Protein AF-A0AAN7U780-F1 (afdb_monomer)

Secondary structure (DSSP, 8-state):
--HHHHHHHHHHHHHHHHHHHH--EEEEE-TTS----SSS--SSTTSPPBSSHHHHHHHHHHHHHH-SSS-EEEEE-S-B-SSS----EE-TT--SEEEEEESSTTSPEEEE-TT--S-SEEEE--S-GGG----SS-EEEEEESEEEEEEEEEEEEEES-----SSS--GGG-EEEEEEEEEEEEEEEEEEE--SSTT----TTSEEEEEEEEEES-B--SSBPTT-SS-BPPSEEEES-EEEE--EEES-B--SS-SEEEESSEEEE-EEEES-EEETS-SEEEES-EEE---EEEES-EES-SEEEES--SPPPP--EEEES-B--S-----EETTEEPPSEEEEEESSEEEE-S--EEEE--S-BSSEEEEEESSEEEEE--TT-PPPTTBS-SEEEES-EEEEES----STTS-EEEESEEEEEEE--SSS---EEEEEEE-SS-EEE---TTTTS-----GGGHHHHS-----------------------PPPP----------PPP--------------------------------------------SSHHHHHTT--

Structure (mmCIF, N/CA/C/O backbone):
data_AF-A0AAN7U780-F1
#
_entry.id   AF-A0AAN7U780-F1
#
loop_
_atom_site.group_PDB
_atom_site.id
_atom_site.type_symbol
_atom_site.label_atom_id
_atom_site.label_alt_id
_atom_site.label_comp_id
_atom_site.label_asym_id
_atom_site.label_entity_id
_atom_site.label_seq_id
_atom_site.pdbx_PDB_ins_code
_atom_site.Cartn_x
_atom_site.Cartn_y
_atom_site.Cartn_z
_atom_site.occupancy
_atom_site.B_iso_or_equiv
_atom_site.auth_seq_id
_atom_site.auth_comp_id
_atom_site.auth_asym_id
_atom_site.auth_atom_id
_atom_site.pdbx_PDB_model_num
ATOM 1 N N . MET A 1 1 ? -26.260 47.505 17.438 1.00 53.34 1 MET A N 1
ATOM 2 C CA . MET A 1 1 ? -26.304 46.289 18.278 1.00 53.34 1 MET A CA 1
ATOM 3 C C . MET A 1 1 ? -25.356 46.508 19.447 1.00 53.34 1 MET A C 1
ATOM 5 O O . MET A 1 1 ? -24.214 46.877 19.203 1.00 53.34 1 MET A O 1
ATOM 9 N N . ASP A 1 2 ? -25.834 46.421 20.688 1.00 67.75 2 ASP A N 1
ATOM 10 C CA . ASP A 1 2 ? -25.047 46.800 21.872 1.00 67.75 2 ASP A CA 1
ATOM 11 C C . ASP A 1 2 ? -23.858 45.840 22.074 1.00 67.75 2 ASP A C 1
ATOM 13 O O . ASP A 1 2 ? -24.029 44.621 21.986 1.00 67.75 2 ASP A O 1
ATOM 17 N N . LYS A 1 3 ? -22.655 46.357 22.364 1.00 59.66 3 LYS A N 1
ATOM 18 C CA . LYS A 1 3 ? -21.414 45.549 22.455 1.00 59.66 3 LYS A CA 1
ATOM 19 C C . LYS A 1 3 ? -21.520 44.410 23.480 1.00 59.66 3 LYS A C 1
ATOM 21 O O . LYS A 1 3 ? -20.894 43.367 23.316 1.00 59.66 3 LYS A O 1
ATOM 26 N N . LYS A 1 4 ? -22.364 44.580 24.504 1.00 67.25 4 LYS A N 1
ATOM 27 C CA . LYS A 1 4 ? -22.663 43.559 25.519 1.00 67.25 4 LYS A CA 1
ATOM 28 C C . LYS A 1 4 ? -23.372 42.329 24.938 1.00 67.25 4 LYS A C 1
ATOM 30 O O . LYS A 1 4 ? -23.019 41.213 25.303 1.00 67.25 4 LYS A O 1
ATOM 35 N N . TYR A 1 5 ? -24.307 42.511 24.002 1.00 67.88 5 TYR A N 1
ATOM 36 C CA . TYR A 1 5 ? -25.010 41.392 23.361 1.00 67.88 5 TYR A CA 1
ATOM 37 C C . TYR A 1 5 ? -24.087 40.586 22.448 1.00 67.88 5 TYR A C 1
ATOM 39 O O . TYR A 1 5 ? -24.183 39.363 22.420 1.00 67.88 5 TYR A O 1
ATOM 47 N N . LEU A 1 6 ? -23.155 41.249 21.756 1.00 66.81 6 LEU A N 1
ATOM 48 C CA . LEU A 1 6 ? -22.164 40.574 20.917 1.00 66.81 6 LEU A CA 1
ATOM 49 C C . LEU A 1 6 ? -21.224 39.691 21.756 1.00 66.81 6 LEU A C 1
ATOM 51 O O . LEU A 1 6 ? -20.958 38.557 21.380 1.00 66.81 6 LEU A O 1
ATOM 55 N N . ILE A 1 7 ? -20.767 40.184 22.914 1.00 77.88 7 ILE A N 1
ATOM 56 C CA . ILE A 1 7 ? -19.893 39.428 23.828 1.00 77.88 7 ILE A CA 1
ATOM 57 C C . ILE A 1 7 ? -20.627 38.224 24.428 1.00 77.88 7 ILE A C 1
ATOM 59 O O . ILE A 1 7 ? -20.060 37.137 24.491 1.00 77.88 7 ILE A O 1
ATOM 63 N N . ILE A 1 8 ? -21.889 38.390 24.834 1.00 79.00 8 ILE A N 1
ATOM 64 C CA . ILE A 1 8 ? -22.704 37.284 25.356 1.00 79.00 8 ILE A CA 1
ATOM 65 C C . ILE A 1 8 ? -22.944 36.234 24.265 1.00 79.00 8 ILE A C 1
ATOM 67 O O . ILE A 1 8 ? -22.750 35.049 24.517 1.00 79.00 8 ILE A O 1
ATOM 71 N N . LEU A 1 9 ? -23.285 36.652 23.041 1.00 73.62 9 LEU A N 1
ATOM 72 C CA . LEU A 1 9 ? -23.455 35.746 21.902 1.00 73.62 9 LEU A CA 1
ATOM 73 C C . LEU A 1 9 ? -22.153 34.991 21.585 1.00 73.62 9 LEU A C 1
ATOM 75 O O . LEU A 1 9 ? -22.185 33.783 21.367 1.00 73.62 9 LEU A O 1
ATOM 79 N N . LEU A 1 10 ? -21.007 35.679 21.619 1.00 75.00 10 LEU A N 1
ATOM 80 C CA . LEU A 1 10 ? -19.690 35.082 21.396 1.00 75.00 10 LEU A CA 1
ATOM 81 C C . LEU A 1 10 ? -19.339 34.060 22.487 1.00 75.00 10 LEU A C 1
ATOM 83 O O . LEU A 1 10 ? -18.860 32.977 22.174 1.00 75.00 10 LEU A O 1
ATOM 87 N N . LEU A 1 11 ? -19.610 34.367 23.759 1.00 72.94 11 LEU A N 1
ATOM 88 C CA . LEU A 1 11 ? -19.387 33.447 24.878 1.00 72.94 11 LEU A CA 1
ATOM 89 C C . LEU A 1 11 ? -20.300 32.221 24.800 1.00 72.94 11 LEU A C 1
ATOM 91 O O . LEU A 1 11 ? -19.846 31.110 25.061 1.00 72.94 11 LEU A O 1
ATOM 95 N N . VAL A 1 12 ? -21.562 32.401 24.403 1.00 70.81 12 VAL A N 1
ATOM 96 C CA . VAL A 1 12 ? -22.506 31.299 24.178 1.00 70.81 12 VAL A CA 1
ATOM 97 C C . VAL A 1 12 ? -22.054 30.436 23.002 1.00 70.81 12 VAL A C 1
ATOM 99 O O . VAL A 1 12 ? -22.090 29.215 23.111 1.00 70.81 12 VAL A O 1
ATOM 102 N N . LEU A 1 13 ? -21.569 31.026 21.907 1.00 64.69 13 LEU A N 1
ATOM 103 C CA . LEU A 1 13 ? -21.008 30.284 20.775 1.00 64.69 13 LEU A CA 1
ATOM 104 C C . LEU A 1 13 ? -19.737 29.522 21.170 1.00 64.69 13 LEU A C 1
ATOM 106 O O . LEU A 1 13 ? -19.640 28.338 20.879 1.00 64.69 13 LEU A O 1
ATOM 110 N N . ILE A 1 14 ? -18.802 30.151 21.887 1.00 64.50 14 ILE A N 1
ATOM 111 C CA . ILE A 1 14 ? -17.567 29.506 22.360 1.00 64.50 14 ILE A CA 1
ATOM 112 C C . ILE A 1 14 ? -17.879 28.367 23.337 1.00 64.50 14 ILE A C 1
ATOM 114 O O . ILE A 1 14 ? -17.285 27.298 23.224 1.00 64.50 14 ILE A O 1
ATOM 118 N N . ASN A 1 15 ? -18.821 28.555 24.267 1.00 49.09 15 ASN A N 1
ATOM 119 C CA . ASN A 1 15 ? -19.240 27.489 25.177 1.00 49.09 15 ASN A CA 1
ATOM 120 C C . ASN A 1 15 ? -19.970 26.364 24.444 1.00 49.09 15 ASN A C 1
ATOM 122 O O . ASN A 1 15 ? -19.675 25.211 24.716 1.00 49.09 15 ASN A O 1
ATOM 126 N N . ASN A 1 16 ? -20.863 26.657 23.496 1.00 47.03 16 ASN A N 1
ATOM 127 C CA . ASN A 1 16 ? -21.522 25.609 22.711 1.00 47.03 16 ASN A CA 1
ATOM 128 C C . ASN A 1 16 ? -20.527 24.847 21.828 1.00 47.03 16 ASN A C 1
ATOM 130 O O . ASN A 1 16 ? -20.592 23.625 21.770 1.00 47.03 16 ASN A O 1
ATOM 134 N N . ILE A 1 17 ? -19.559 25.533 21.214 1.00 49.69 17 ILE A N 1
ATOM 135 C CA . ILE A 1 17 ? -18.468 24.897 20.466 1.00 49.69 17 ILE A CA 1
ATOM 136 C C . ILE A 1 17 ? -17.636 24.017 21.410 1.00 49.69 17 ILE A C 1
ATOM 138 O O . ILE A 1 17 ? -17.438 22.846 21.113 1.00 49.69 17 ILE A O 1
ATOM 142 N N . ASN A 1 18 ? -17.220 24.512 22.579 1.00 35.88 18 ASN A N 1
ATOM 143 C CA . ASN A 1 18 ? -16.473 23.710 23.555 1.00 35.88 18 ASN A CA 1
ATOM 144 C C . ASN A 1 18 ? -17.282 22.526 24.103 1.00 35.88 18 ASN A C 1
ATOM 146 O O . ASN A 1 18 ? -16.707 21.467 24.320 1.00 35.88 18 ASN A O 1
ATOM 150 N N . ILE A 1 19 ? -18.596 22.668 24.300 1.00 45.62 19 ILE A N 1
ATOM 151 C CA . ILE A 1 19 ? -19.474 21.588 24.767 1.00 45.62 19 ILE A CA 1
ATOM 152 C C . ILE A 1 19 ? -19.610 20.510 23.686 1.00 45.62 19 ILE A C 1
ATOM 154 O O . ILE A 1 19 ? -19.417 19.336 23.991 1.00 45.62 19 ILE A O 1
ATOM 158 N N . ILE A 1 20 ? -19.837 20.894 22.426 1.00 44.41 20 ILE A N 1
ATOM 159 C CA . ILE A 1 20 ? -19.902 19.969 21.283 1.00 44.41 20 ILE A CA 1
ATOM 160 C C . ILE A 1 20 ? -18.551 19.263 21.069 1.00 44.41 20 ILE A C 1
ATOM 162 O O . ILE A 1 20 ? -18.523 18.057 20.855 1.00 44.41 20 ILE A O 1
ATOM 166 N N . TYR A 1 21 ? -17.423 19.968 21.220 1.00 44.97 21 TYR A N 1
ATOM 167 C CA . TYR A 1 21 ? -16.082 19.365 21.179 1.00 44.97 21 TYR A CA 1
ATOM 168 C C . TYR A 1 21 ? -15.736 18.537 22.434 1.00 44.97 21 TYR A C 1
ATOM 170 O O . TYR A 1 21 ? -14.803 17.735 22.392 1.00 44.97 21 TYR A O 1
ATOM 178 N N . SER A 1 22 ? -16.463 18.707 23.546 1.00 49.62 22 SER A N 1
ATOM 179 C CA . SER A 1 22 ? -16.248 17.953 24.793 1.00 49.62 22 SER A CA 1
ATOM 180 C C . SER A 1 22 ? -17.036 16.646 24.881 1.00 49.62 22 SER A C 1
ATOM 182 O O . SER A 1 22 ? -16.713 15.807 25.722 1.00 49.62 22 SER A O 1
ATOM 184 N N . GLN A 1 23 ? -18.053 16.449 24.036 1.00 71.25 23 GLN A N 1
ATOM 185 C CA . GLN A 1 23 ? -18.850 15.225 24.040 1.00 71.25 23 GLN A CA 1
ATOM 186 C C . GLN A 1 23 ? -18.102 14.122 23.297 1.00 71.25 23 GLN A C 1
ATOM 188 O O . GLN A 1 23 ? -18.213 13.959 22.086 1.00 71.25 23 GLN A O 1
ATOM 193 N N . ARG A 1 24 ? -17.312 13.365 24.055 1.00 82.69 24 ARG A N 1
ATOM 194 C CA . ARG A 1 24 ? -16.690 12.117 23.619 1.00 82.69 24 ARG A CA 1
ATOM 195 C C . ARG A 1 24 ? -17.001 11.025 24.623 1.00 82.69 24 ARG A C 1
ATOM 197 O O . ARG A 1 24 ? -17.009 11.273 25.829 1.00 82.69 24 ARG A O 1
ATOM 204 N N . LEU A 1 25 ? -17.187 9.817 24.124 1.00 91.00 25 LEU A N 1
ATOM 205 C CA . LEU A 1 25 ? -17.330 8.638 24.957 1.00 91.00 25 LEU A CA 1
ATOM 206 C C . LEU A 1 25 ? -15.967 7.969 25.092 1.00 91.00 25 LEU A C 1
ATOM 208 O O . LEU A 1 25 ? -15.294 7.754 24.090 1.00 91.00 25 LEU A O 1
ATOM 212 N N . SER A 1 26 ? -15.528 7.682 26.313 1.00 93.00 26 SER A N 1
ATOM 213 C CA . SER A 1 26 ? -14.247 7.009 26.559 1.00 93.00 26 SER A CA 1
ATOM 214 C C . SER A 1 26 ? -14.509 5.617 27.122 1.00 93.00 26 SER A C 1
ATOM 216 O O . SER A 1 26 ? -15.219 5.498 28.115 1.00 93.00 26 SER A O 1
ATOM 218 N N . ILE A 1 27 ? -13.935 4.600 26.483 1.00 94.69 27 ILE A N 1
ATOM 219 C CA . ILE A 1 27 ? -13.937 3.195 26.884 1.00 94.69 27 ILE A CA 1
ATOM 220 C C . ILE A 1 27 ? -12.502 2.844 27.282 1.00 94.69 27 ILE A C 1
ATOM 222 O O . ILE A 1 27 ? -11.602 2.841 26.441 1.00 94.69 27 ILE A O 1
ATOM 226 N N . ASN A 1 28 ? -12.266 2.585 28.564 1.00 94.25 28 ASN A N 1
ATOM 227 C CA . ASN A 1 28 ? -10.941 2.237 29.081 1.00 94.25 28 ASN A CA 1
ATOM 228 C C . ASN A 1 28 ? -10.698 0.725 29.041 1.00 94.25 28 ASN A C 1
ATOM 230 O O . ASN A 1 28 ? -11.559 -0.047 29.459 1.00 94.25 28 ASN A O 1
ATOM 234 N N . VAL A 1 29 ? -9.510 0.324 28.583 1.00 94.00 29 VAL A N 1
ATOM 235 C CA . VAL A 1 29 ? -9.071 -1.072 28.462 1.00 94.00 29 VAL A CA 1
ATOM 236 C C . VAL A 1 29 ? -7.782 -1.294 29.246 1.00 94.00 29 VAL A C 1
ATOM 238 O O . VAL A 1 29 ? -6.811 -0.556 29.057 1.00 94.00 29 VAL A O 1
ATOM 241 N N . ASP A 1 30 ? -7.753 -2.326 30.088 1.00 92.06 30 ASP A N 1
ATOM 242 C CA . ASP A 1 30 ? -6.566 -2.738 30.840 1.00 92.06 30 ASP A CA 1
ATOM 243 C C . ASP A 1 30 ? -6.500 -4.268 30.975 1.00 92.06 30 ASP A C 1
ATOM 245 O O . ASP A 1 30 ? -7.384 -4.890 31.555 1.00 92.06 30 ASP A O 1
ATOM 249 N N . TYR A 1 31 ? -5.436 -4.876 30.446 1.00 89.62 31 TYR A N 1
ATOM 250 C CA . TYR A 1 31 ? -5.227 -6.331 30.486 1.00 89.62 31 TYR A CA 1
ATOM 251 C C . TYR A 1 31 ? -4.669 -6.822 31.832 1.00 89.62 31 TYR A C 1
ATOM 253 O O . TYR A 1 31 ? -4.568 -8.027 32.048 1.00 89.62 31 TYR A O 1
ATOM 261 N N . ASN A 1 32 ? -4.303 -5.916 32.746 1.00 88.75 32 ASN A N 1
ATOM 262 C CA . ASN A 1 32 ? -3.715 -6.271 34.043 1.00 88.75 32 ASN A CA 1
ATOM 263 C C . ASN A 1 32 ? -4.742 -6.460 35.167 1.00 88.75 32 ASN A C 1
ATOM 265 O O . ASN A 1 32 ? -4.355 -6.719 36.308 1.00 88.75 32 ASN A O 1
ATOM 269 N N . ILE A 1 33 ? -6.032 -6.302 34.876 1.00 88.44 33 ILE A N 1
ATOM 270 C CA . ILE A 1 33 ? -7.104 -6.442 35.862 1.00 88.44 33 ILE A CA 1
ATOM 271 C C . ILE A 1 33 ? -7.954 -7.684 35.581 1.00 88.44 33 ILE A C 1
ATOM 273 O O . ILE A 1 33 ? -8.048 -8.163 34.451 1.00 88.44 33 ILE A O 1
ATOM 277 N N . ASN A 1 34 ? -8.590 -8.211 36.626 1.00 87.25 34 ASN A N 1
ATOM 278 C CA . ASN A 1 34 ? -9.510 -9.336 36.492 1.00 87.25 34 ASN A CA 1
ATOM 279 C C . ASN A 1 34 ? -10.862 -8.866 35.961 1.00 87.25 34 ASN A C 1
ATOM 281 O O . ASN A 1 34 ? -11.330 -7.788 36.319 1.00 87.25 34 ASN A O 1
ATOM 285 N N . LYS A 1 35 ? -11.511 -9.714 35.160 1.00 87.94 35 LYS A N 1
ATOM 286 C CA . LYS A 1 35 ? -12.860 -9.450 34.660 1.00 87.94 35 LYS A CA 1
ATOM 287 C C . LYS A 1 35 ? -13.866 -9.473 35.809 1.00 87.94 35 LYS A C 1
ATOM 289 O O . LYS A 1 35 ? -14.059 -10.507 36.443 1.00 87.94 35 LYS A O 1
ATOM 294 N N . ASP A 1 36 ? -14.514 -8.340 36.039 1.00 86.06 36 ASP A N 1
ATOM 295 C CA . ASP A 1 36 ? -15.500 -8.101 37.099 1.00 86.06 36 ASP A CA 1
ATOM 296 C C . ASP A 1 36 ? -16.854 -7.604 36.551 1.00 86.06 36 ASP A C 1
ATOM 298 O O . ASP A 1 36 ? -17.703 -7.115 37.296 1.00 86.06 36 ASP A O 1
ATOM 302 N N . TYR A 1 37 ? -17.087 -7.798 35.251 1.00 86.19 37 TYR A N 1
ATOM 303 C CA . TYR A 1 37 ? -18.333 -7.491 34.551 1.00 86.19 37 TYR A CA 1
ATOM 304 C C . TYR A 1 37 ? -18.870 -8.718 33.798 1.00 86.19 37 TYR A C 1
ATOM 306 O O . TYR A 1 37 ? -18.113 -9.572 33.327 1.00 86.19 37 TYR A O 1
ATOM 314 N N . ILE A 1 38 ? -20.199 -8.815 33.699 1.00 71.44 38 ILE A N 1
ATOM 315 C CA . ILE A 1 38 ? -20.897 -10.013 33.198 1.00 71.44 38 ILE A CA 1
ATOM 316 C C . ILE A 1 38 ? -21.163 -9.932 31.677 1.00 71.44 38 ILE A C 1
ATOM 318 O O . ILE A 1 38 ? -21.150 -10.967 31.019 1.00 71.44 38 ILE A O 1
ATOM 322 N N . ASP A 1 39 ? -21.259 -8.725 31.102 1.00 70.12 39 ASP A N 1
ATOM 323 C CA . ASP A 1 39 ? -21.568 -8.468 29.678 1.00 70.12 39 ASP A CA 1
ATOM 324 C C . ASP A 1 39 ? -20.634 -7.400 29.063 1.00 70.12 39 ASP A C 1
ATOM 326 O O . ASP A 1 39 ? -19.612 -7.051 29.633 1.00 70.12 39 ASP A O 1
ATOM 330 N N . SER A 1 40 ? -20.962 -6.811 27.912 1.00 71.38 40 SER A N 1
ATOM 331 C CA . SER A 1 40 ? -20.214 -5.697 27.294 1.00 71.38 40 SER A CA 1
ATOM 332 C C . SER A 1 40 ? -20.362 -4.340 28.014 1.00 71.38 40 SER A C 1
ATOM 334 O O . SER A 1 40 ? -20.076 -3.301 27.429 1.00 71.38 40 SER A O 1
ATOM 336 N N . GLN A 1 41 ? -20.807 -4.320 29.274 1.00 82.56 41 GLN A N 1
ATOM 337 C CA . GLN A 1 41 ? -20.877 -3.120 30.118 1.00 82.56 41 GLN A CA 1
ATOM 338 C C . GLN A 1 41 ? -19.540 -2.901 30.829 1.00 82.56 41 GLN A C 1
ATOM 340 O O . GLN A 1 41 ? -19.367 -3.256 31.994 1.00 82.56 41 GLN A O 1
ATOM 345 N N . CYS A 1 42 ? -18.573 -2.376 30.089 1.00 90.50 42 CYS A N 1
ATOM 346 C CA . CYS A 1 42 ? -17.253 -2.074 30.614 1.00 90.50 42 CYS A CA 1
ATOM 347 C C . CYS A 1 42 ? -16.716 -0.756 30.055 1.00 90.50 42 CYS A C 1
ATOM 349 O O . CYS A 1 42 ? -17.117 -0.272 28.995 1.00 90.50 42 CYS A O 1
ATOM 351 N N . GLY A 1 43 ? -15.747 -0.192 30.764 1.00 84.81 43 GLY A N 1
ATOM 352 C CA . GLY A 1 43 ? -14.869 0.870 30.299 1.00 84.81 43 GLY A CA 1
ATOM 353 C C . GLY A 1 43 ? -15.467 2.272 30.300 1.00 84.81 43 GLY A C 1
ATOM 354 O O . GLY A 1 43 ? -14.695 3.211 30.103 1.00 84.81 43 GLY A O 1
ATOM 355 N N . ILE A 1 44 ? -16.775 2.440 30.535 1.00 89.12 44 ILE A N 1
ATOM 356 C CA . ILE A 1 44 ? -17.459 3.738 30.473 1.00 89.12 44 ILE A CA 1
ATOM 357 C C . ILE A 1 44 ? -17.772 4.273 31.872 1.00 89.12 44 ILE A C 1
ATOM 359 O O . ILE A 1 44 ? -18.484 3.656 32.659 1.00 89.12 44 ILE A O 1
ATOM 363 N N . ASN A 1 45 ? -17.334 5.502 32.156 1.00 80.94 45 ASN A N 1
ATOM 364 C CA . ASN A 1 45 ? -17.654 6.224 33.393 1.00 80.94 45 ASN A CA 1
ATOM 365 C C . ASN A 1 45 ? -17.305 5.428 34.670 1.00 80.94 45 ASN A C 1
ATOM 367 O O . ASN A 1 45 ? -16.134 5.188 34.939 1.00 80.94 45 ASN A O 1
ATOM 371 N N . SER A 1 46 ? -18.313 5.088 35.482 1.00 79.62 46 SER A N 1
ATOM 372 C CA . SER A 1 46 ? -18.202 4.345 36.743 1.00 79.62 46 SER A CA 1
ATOM 373 C C . SER A 1 46 ? -18.140 2.824 36.563 1.00 79.62 46 SER A C 1
ATOM 375 O O . SER A 1 46 ? -18.138 2.105 37.559 1.00 79.62 46 SER A O 1
ATOM 377 N N . GLU A 1 47 ? -18.150 2.333 35.323 1.00 89.62 47 GLU A N 1
ATOM 378 C CA . GLU A 1 47 ? -17.965 0.916 35.011 1.00 89.62 47 GLU A CA 1
ATOM 379 C C . GLU A 1 47 ? -16.488 0.519 35.174 1.00 89.62 47 GLU A C 1
ATOM 381 O O . GLU A 1 47 ? -15.593 1.343 34.943 1.00 89.62 47 GLU A O 1
ATOM 386 N N . PRO A 1 48 ? -16.204 -0.738 35.550 1.00 90.25 48 PRO A N 1
ATOM 387 C CA . PRO A 1 48 ? -14.836 -1.242 35.555 1.00 90.25 48 PRO A CA 1
ATOM 388 C C . PRO A 1 48 ? -14.235 -1.223 34.146 1.00 90.25 48 PRO A C 1
ATOM 390 O O . PRO A 1 48 ? -14.960 -1.285 33.152 1.00 90.25 48 PRO A O 1
ATOM 393 N N . HIS A 1 49 ? -12.906 -1.133 34.034 1.00 92.44 49 HIS A N 1
ATOM 394 C CA . HIS A 1 49 ? -12.243 -1.150 32.726 1.00 92.44 49 HIS A CA 1
ATOM 395 C C . HIS A 1 49 ? -12.530 -2.461 31.982 1.00 92.44 49 HIS A C 1
ATOM 397 O O . HIS A 1 49 ? -12.638 -3.522 32.589 1.00 92.44 49 HIS A O 1
ATOM 403 N N . CYS A 1 50 ? -12.604 -2.401 30.653 1.00 94.12 50 CYS A N 1
ATOM 404 C CA . CYS A 1 50 ? -12.650 -3.608 29.840 1.00 94.12 50 CYS A CA 1
ATOM 405 C C . CYS A 1 50 ? -11.328 -4.373 29.990 1.00 94.12 50 CYS A C 1
ATOM 407 O O . CYS A 1 50 ? -10.251 -3.789 29.870 1.00 94.12 50 CYS A O 1
ATOM 409 N N . THR A 1 51 ? -11.396 -5.683 30.200 1.00 92.62 51 THR A N 1
ATOM 410 C CA . THR A 1 51 ? -10.208 -6.538 30.359 1.00 92.62 51 THR A CA 1
ATOM 411 C C . THR A 1 51 ? -9.679 -7.074 29.031 1.00 92.62 51 THR A C 1
ATOM 413 O O . THR A 1 51 ? -8.723 -7.843 29.001 1.00 92.62 51 THR A O 1
ATOM 416 N N . SER A 1 52 ? -10.325 -6.717 27.917 1.00 92.56 52 SER A N 1
ATOM 417 C CA . SER A 1 52 ? -9.898 -7.065 26.564 1.00 92.56 52 SER A CA 1
ATOM 418 C C . SER A 1 52 ? -10.312 -5.991 25.557 1.00 92.56 52 SER A C 1
ATOM 420 O O . SER A 1 52 ? -11.257 -5.227 25.774 1.00 92.56 52 SER A O 1
ATOM 422 N N . LEU A 1 53 ? -9.604 -5.943 24.428 1.00 94.38 53 LEU A N 1
ATOM 423 C CA . LEU A 1 53 ? -9.960 -5.071 23.305 1.00 94.38 53 LEU A CA 1
ATOM 424 C C . LEU A 1 53 ? -11.249 -5.524 22.612 1.00 94.38 53 LEU A C 1
ATOM 426 O O . LEU A 1 53 ? -11.990 -4.680 22.117 1.00 94.38 53 LEU A O 1
ATOM 430 N N . GLU A 1 54 ? -11.532 -6.826 22.606 1.00 93.25 54 GLU A N 1
ATOM 431 C CA . GLU A 1 54 ? -12.735 -7.382 21.988 1.00 93.25 54 GLU A CA 1
ATOM 432 C C . GLU A 1 54 ? -13.989 -6.923 22.743 1.00 93.25 54 GLU A C 1
ATOM 434 O O . GLU A 1 54 ? -14.964 -6.486 22.129 1.00 93.25 54 GLU A O 1
ATOM 439 N N . ASP A 1 55 ? -13.947 -6.950 24.080 1.00 93.50 55 ASP A N 1
ATOM 440 C CA . ASP A 1 55 ? -15.037 -6.445 24.920 1.00 93.50 55 ASP A CA 1
ATOM 441 C C . ASP A 1 55 ? -15.244 -4.936 24.705 1.00 93.50 55 ASP A C 1
ATOM 443 O O . ASP A 1 55 ? -16.379 -4.475 24.568 1.00 93.50 55 ASP A O 1
ATOM 447 N N . ALA A 1 56 ? -14.155 -4.173 24.575 1.00 94.69 56 ALA A N 1
ATOM 448 C CA . ALA A 1 56 ? -14.219 -2.748 24.260 1.00 94.69 56 ALA A CA 1
ATOM 449 C C . ALA A 1 56 ? -14.796 -2.469 22.860 1.00 94.69 56 ALA A C 1
ATOM 451 O O . ALA A 1 56 ? -15.554 -1.515 22.686 1.00 94.69 56 ALA A O 1
ATOM 452 N N . GLY A 1 57 ? -14.479 -3.308 21.869 1.00 94.88 57 GLY A N 1
ATOM 453 C CA . GLY A 1 57 ? -15.057 -3.244 20.526 1.00 94.88 57 GLY A CA 1
ATOM 454 C C . GLY A 1 57 ? -16.564 -3.506 20.532 1.00 94.88 57 GLY A C 1
ATOM 455 O O . GLY A 1 57 ? -17.327 -2.718 19.972 1.00 94.88 57 GLY A O 1
ATOM 456 N N . LYS A 1 58 ? -17.018 -4.548 21.244 1.00 93.69 58 LYS A N 1
ATOM 457 C CA . LYS A 1 58 ? -18.453 -4.836 21.445 1.00 93.69 58 LYS A CA 1
ATOM 458 C C . LYS A 1 58 ? -19.166 -3.676 22.135 1.00 93.69 58 LYS A C 1
ATOM 460 O O . LYS A 1 58 ? -20.255 -3.287 21.720 1.00 93.69 58 LYS A O 1
ATOM 465 N N . ARG A 1 59 ? -18.534 -3.081 23.150 1.00 93.44 59 ARG A N 1
ATOM 466 C CA . ARG A 1 59 ? -19.060 -1.892 23.825 1.00 93.44 59 ARG A CA 1
ATOM 467 C C . ARG A 1 59 ? -19.168 -0.698 22.879 1.00 93.44 59 ARG A C 1
ATOM 469 O O . ARG A 1 59 ? -20.196 -0.031 22.873 1.00 93.44 59 ARG A O 1
ATOM 476 N N . ALA A 1 60 ? -18.161 -0.456 22.043 1.00 93.62 60 ALA A N 1
ATOM 477 C CA . ALA A 1 60 ? -18.196 0.623 21.058 1.00 93.62 60 ALA A CA 1
ATOM 478 C C . ALA A 1 60 ? -19.324 0.453 20.025 1.00 93.62 60 ALA A C 1
ATOM 480 O O . ALA A 1 60 ? -19.938 1.444 19.636 1.00 93.62 60 ALA A O 1
ATOM 481 N N . ILE A 1 61 ? -19.630 -0.781 19.608 1.00 92.00 61 ILE A N 1
ATOM 482 C CA . ILE A 1 61 ? -20.773 -1.067 18.725 1.00 92.00 61 ILE A CA 1
ATOM 483 C C . ILE A 1 61 ? -22.086 -0.667 19.400 1.00 92.00 61 ILE A C 1
ATOM 485 O O . ILE A 1 61 ? -22.829 0.134 18.837 1.00 92.00 61 ILE A O 1
ATOM 489 N N . LEU A 1 62 ? -22.326 -1.147 20.624 1.00 91.06 62 LEU A N 1
ATOM 490 C CA . LEU A 1 62 ? -23.547 -0.836 21.378 1.00 91.06 62 LEU A CA 1
ATOM 491 C C . LEU A 1 62 ? -23.750 0.674 21.545 1.00 91.06 62 LEU A C 1
ATOM 493 O O . LEU A 1 62 ? -24.848 1.193 21.371 1.00 91.06 62 LEU A O 1
ATOM 497 N N . GLU A 1 63 ? -22.678 1.399 21.843 1.00 90.56 63 GLU A N 1
ATOM 498 C CA . GLU A 1 63 ? -22.737 2.849 22.024 1.00 90.56 63 GLU A CA 1
ATOM 499 C C . GLU A 1 63 ? -22.955 3.594 20.705 1.00 90.56 63 GLU A C 1
ATOM 501 O O . GLU A 1 63 ? -23.684 4.585 20.666 1.00 90.56 63 GLU A O 1
ATOM 506 N N . SER A 1 64 ? -22.393 3.092 19.601 1.00 89.19 64 SER A N 1
ATOM 507 C CA . SER A 1 64 ? -22.655 3.643 18.270 1.00 89.19 64 SER A CA 1
ATOM 508 C C . SER A 1 64 ? -24.109 3.445 17.833 1.00 89.19 64 SER A C 1
ATOM 510 O O . SER A 1 64 ? -24.615 4.282 17.084 1.00 89.19 64 SER A O 1
ATOM 512 N N . GLU A 1 65 ? -24.761 2.355 18.244 1.00 86.56 65 GLU A N 1
ATOM 513 C CA . GLU A 1 65 ? -26.177 2.087 17.956 1.00 86.56 65 GLU A CA 1
ATOM 514 C C . GLU A 1 65 ? -27.103 3.005 18.764 1.00 86.56 65 GLU A C 1
ATOM 516 O O . GLU A 1 65 ? -28.123 3.467 18.252 1.00 86.56 65 GLU A O 1
ATOM 521 N N . LEU A 1 66 ? -26.725 3.322 20.007 1.00 85.00 66 LEU A N 1
ATOM 522 C CA . LEU A 1 66 ? -27.459 4.255 20.864 1.00 85.00 66 LEU A CA 1
ATOM 523 C C . LEU A 1 66 ? -27.279 5.715 20.429 1.00 85.00 66 LEU A C 1
ATOM 525 O O . LEU A 1 66 ? -28.221 6.506 20.519 1.00 85.00 66 LEU A O 1
ATOM 529 N N . ASN A 1 67 ? -26.080 6.093 19.971 1.00 80.50 67 ASN A N 1
ATOM 530 C CA . ASN A 1 67 ? -25.787 7.443 19.501 1.00 80.50 67 ASN A CA 1
ATOM 531 C C . ASN A 1 67 ? -24.708 7.472 18.404 1.00 80.50 67 ASN A C 1
ATOM 533 O O . ASN A 1 67 ? -23.506 7.395 18.658 1.00 80.50 67 ASN A O 1
ATOM 537 N N . ASN A 1 68 ? -25.139 7.722 17.170 1.00 75.81 68 ASN A N 1
ATOM 538 C CA . ASN A 1 68 ? -24.270 7.759 15.994 1.00 75.81 68 ASN A CA 1
ATOM 539 C C . ASN A 1 68 ? -23.567 9.111 15.749 1.00 75.81 68 ASN A C 1
ATOM 541 O O . ASN A 1 68 ? -22.990 9.301 14.678 1.00 75.81 68 ASN A O 1
ATOM 545 N N . THR A 1 69 ? -23.612 10.050 16.703 1.00 80.44 69 THR A N 1
ATOM 546 C CA . THR A 1 69 ? -22.977 11.377 16.566 1.00 80.44 69 THR A CA 1
ATOM 547 C C . THR A 1 69 ? -21.800 11.611 17.511 1.00 80.44 69 THR A C 1
ATOM 549 O O . THR A 1 69 ? -20.886 12.354 17.161 1.00 80.44 69 THR A O 1
ATOM 552 N N . ILE A 1 70 ? -21.760 10.952 18.674 1.00 86.75 70 ILE A N 1
ATOM 553 C CA . ILE A 1 70 ? -20.699 11.141 19.677 1.00 86.75 70 ILE A CA 1
ATOM 554 C C . ILE A 1 70 ? -19.477 10.274 19.334 1.00 86.75 70 ILE A C 1
ATOM 556 O O . ILE A 1 70 ? -19.606 9.051 19.314 1.00 86.75 70 ILE A O 1
ATOM 560 N N . PRO A 1 71 ? -18.284 10.853 19.099 1.00 91.06 71 PRO A N 1
ATOM 561 C CA . PRO A 1 71 ? -17.078 10.070 18.854 1.00 91.06 71 PRO A CA 1
ATOM 562 C C . PRO A 1 71 ? -16.723 9.156 20.034 1.00 91.06 71 PRO A C 1
ATOM 564 O O . PRO A 1 71 ? -16.741 9.584 21.195 1.00 91.06 71 PRO A O 1
ATOM 567 N N . ILE A 1 72 ? -16.338 7.919 19.725 1.00 94.19 72 ILE A N 1
ATOM 568 C CA . ILE A 1 72 ? -15.987 6.888 20.707 1.00 94.19 72 ILE A CA 1
ATOM 569 C C . ILE A 1 72 ? -14.467 6.713 20.741 1.00 94.19 72 ILE A C 1
ATOM 571 O O . ILE A 1 72 ? -13.829 6.510 19.711 1.00 94.19 72 ILE A O 1
ATOM 575 N N . TYR A 1 73 ? -13.875 6.768 21.929 1.00 94.56 73 TYR A N 1
ATOM 576 C CA . TYR A 1 73 ? -12.448 6.575 22.164 1.00 94.56 73 TYR A CA 1
ATOM 577 C C . TYR A 1 73 ? -12.226 5.306 22.980 1.00 94.56 73 TYR A C 1
ATOM 579 O O . TYR A 1 73 ? -12.656 5.233 24.124 1.00 94.56 73 TYR A O 1
ATOM 587 N N . ILE A 1 74 ? -11.515 4.336 22.417 1.00 95.81 74 ILE A N 1
ATOM 588 C CA . ILE A 1 74 ? -11.028 3.149 23.117 1.00 95.81 74 ILE A CA 1
ATOM 589 C C . ILE A 1 74 ? -9.584 3.423 23.547 1.00 95.81 74 ILE A C 1
ATOM 591 O O . ILE A 1 74 ? -8.683 3.529 22.708 1.00 95.81 74 ILE A O 1
ATOM 595 N N . TYR A 1 75 ? -9.369 3.562 24.853 1.00 94.75 75 TYR A N 1
ATOM 596 C CA . TYR A 1 75 ? -8.073 3.865 25.447 1.00 94.75 75 TYR A CA 1
ATOM 597 C C . TYR A 1 75 ? -7.434 2.625 26.063 1.00 94.75 75 TYR A C 1
ATOM 599 O O . TYR A 1 75 ? -7.961 2.057 27.014 1.00 94.75 75 TYR A O 1
ATOM 607 N N . ILE A 1 76 ? -6.261 2.255 25.555 1.00 93.25 76 ILE A N 1
ATOM 608 C CA . ILE A 1 76 ? -5.424 1.189 26.110 1.00 93.25 76 ILE A CA 1
ATOM 609 C C . ILE A 1 76 ? -4.550 1.785 27.216 1.00 93.25 76 ILE A C 1
ATOM 611 O O . ILE A 1 76 ? -3.879 2.791 26.972 1.00 93.25 76 ILE A O 1
ATOM 615 N N . HIS A 1 77 ? -4.567 1.192 28.415 1.00 91.06 77 HIS A N 1
ATOM 616 C CA . HIS A 1 77 ? -3.821 1.674 29.591 1.00 91.06 77 HIS A CA 1
ATOM 617 C C . HIS A 1 77 ? -2.523 0.908 29.875 1.00 91.06 77 HIS A C 1
ATOM 619 O O . HIS A 1 77 ? -1.716 1.368 30.681 1.00 91.06 77 HIS A O 1
ATOM 625 N N . SER A 1 78 ? -2.303 -0.228 29.217 1.00 89.44 78 SER A N 1
ATOM 626 C CA . SER A 1 78 ? -1.156 -1.103 29.462 1.00 89.44 78 SER A CA 1
ATOM 627 C C . SER A 1 78 ? -0.697 -1.843 28.202 1.00 89.44 78 SER A C 1
ATOM 629 O O . SER A 1 78 ? -1.442 -1.968 27.230 1.00 89.44 78 SER A O 1
ATOM 631 N N . ASP A 1 79 ? 0.553 -2.318 28.213 1.00 91.31 79 ASP A N 1
ATOM 632 C CA . ASP A 1 79 ? 1.071 -3.214 27.175 1.00 91.31 79 ASP A CA 1
ATOM 633 C C . ASP A 1 79 ? 0.321 -4.556 27.193 1.00 91.31 79 ASP A C 1
ATOM 635 O O . ASP A 1 79 ? 0.015 -5.099 28.255 1.00 91.31 79 ASP A O 1
ATOM 639 N N . ILE A 1 80 ? 0.085 -5.126 26.011 1.00 92.69 80 ILE A N 1
ATOM 640 C CA . ILE A 1 80 ? -0.542 -6.439 25.838 1.00 92.69 80 ILE A CA 1
ATOM 641 C C . ILE A 1 80 ? 0.568 -7.442 25.525 1.00 92.69 80 ILE A C 1
ATOM 643 O O . ILE A 1 80 ? 1.112 -7.452 24.422 1.00 92.69 80 ILE A O 1
ATOM 647 N N . ASN A 1 81 ? 0.918 -8.277 26.506 1.00 87.62 81 ASN A N 1
ATOM 648 C CA . ASN A 1 81 ? 2.105 -9.147 26.496 1.00 87.62 81 ASN A CA 1
ATOM 649 C C . ASN A 1 81 ? 1.958 -10.451 25.682 1.00 87.62 81 ASN A C 1
ATOM 651 O O . ASN A 1 81 ? 2.701 -11.405 25.905 1.00 87.62 81 ASN A O 1
ATOM 655 N N . GLY A 1 82 ? 0.975 -10.517 24.784 1.00 85.69 82 GLY A N 1
ATOM 656 C CA . GLY A 1 82 ? 0.785 -11.642 23.872 1.00 85.69 82 GLY A CA 1
ATOM 657 C C . GLY A 1 82 ? 0.225 -12.902 24.523 1.00 85.69 82 GLY A C 1
ATOM 658 O O . GLY A 1 82 ? 0.050 -13.884 23.820 1.00 85.69 82 GLY A O 1
ATOM 659 N N . SER A 1 83 ? -0.091 -12.901 25.826 1.00 87.12 83 SER A N 1
ATOM 660 C CA . SER A 1 83 ? -0.740 -14.037 26.502 1.00 87.12 83 SER A CA 1
ATOM 661 C C . SER A 1 83 ? -2.235 -14.160 26.179 1.00 87.12 83 SER A C 1
ATOM 663 O O . SER A 1 83 ? -2.775 -15.266 26.183 1.00 87.12 83 SER A O 1
ATOM 665 N N . MET A 1 84 ? -2.885 -13.046 25.842 1.00 86.25 84 MET A N 1
ATOM 666 C CA . MET A 1 84 ? -4.311 -12.950 25.523 1.00 86.25 84 MET A CA 1
ATOM 667 C C . MET A 1 84 ? -4.518 -12.470 24.083 1.00 86.25 84 MET A C 1
ATOM 669 O O . MET A 1 84 ? -3.631 -11.858 23.486 1.00 86.25 84 MET A O 1
ATOM 673 N N . VAL A 1 85 ? -5.703 -12.731 23.525 1.00 89.25 85 VAL A N 1
ATOM 674 C CA . VAL A 1 85 ? -6.076 -12.252 22.186 1.00 89.25 85 VAL A CA 1
ATOM 675 C C . VAL A 1 85 ? -6.128 -10.725 22.188 1.00 89.25 85 VAL A C 1
ATOM 677 O O . VAL A 1 85 ? -6.849 -10.121 22.975 1.00 89.25 85 VAL A O 1
ATOM 680 N N . ALA A 1 86 ? -5.376 -10.106 21.280 1.00 90.88 86 ALA A N 1
ATOM 681 C CA . ALA A 1 86 ? -5.203 -8.659 21.210 1.00 90.88 86 ALA A CA 1
ATOM 682 C C . ALA A 1 86 ? -6.000 -8.021 20.055 1.00 90.88 86 ALA A C 1
ATOM 684 O O . ALA A 1 86 ? -5.465 -7.196 19.324 1.00 90.88 86 ALA A O 1
ATOM 685 N N . SER A 1 87 ? -7.260 -8.412 19.847 1.00 94.06 87 SER A N 1
ATOM 686 C CA . SER A 1 87 ? -8.100 -7.915 18.742 1.00 94.06 87 SER A CA 1
ATOM 687 C C . SER A 1 87 ? -9.209 -6.990 19.237 1.00 94.06 87 SER A C 1
ATOM 689 O O . SER A 1 87 ? -9.833 -7.266 20.255 1.00 94.06 87 SER A O 1
ATOM 691 N N . VAL A 1 88 ? -9.477 -5.912 18.497 1.00 94.50 88 VAL A N 1
ATOM 692 C CA . VAL A 1 88 ? -10.668 -5.060 18.671 1.00 94.50 88 VAL A CA 1
ATOM 693 C C . VAL A 1 88 ? -11.915 -5.726 18.068 1.00 94.50 88 VAL A C 1
ATOM 695 O O . VAL A 1 88 ? -13.039 -5.392 18.434 1.00 94.50 88 VAL A O 1
ATOM 698 N N . GLY A 1 89 ? -11.733 -6.694 17.166 1.00 93.12 89 GLY A N 1
ATOM 699 C CA . GLY A 1 89 ? -12.813 -7.443 16.530 1.00 93.12 89 GLY A CA 1
ATOM 700 C C . GLY A 1 89 ? -13.356 -6.796 15.253 1.00 93.12 89 GLY A C 1
ATOM 701 O O . GLY A 1 89 ? -12.650 -6.071 14.541 1.00 93.12 89 GLY A O 1
ATOM 702 N N . ASN A 1 90 ? -14.605 -7.129 14.920 1.00 94.62 90 ASN A N 1
ATOM 703 C CA . ASN A 1 90 ? -15.300 -6.635 13.732 1.00 94.62 90 ASN A CA 1
ATOM 704 C C . ASN A 1 90 ? -16.146 -5.404 14.065 1.00 94.62 90 ASN A C 1
ATOM 706 O O . ASN A 1 90 ? -17.151 -5.528 14.756 1.00 94.62 90 ASN A O 1
ATOM 710 N N . LEU A 1 91 ? -15.774 -4.232 13.547 1.00 94.12 91 LEU A N 1
ATOM 711 C CA . LEU A 1 91 ? -16.483 -2.970 13.804 1.00 94.12 91 LEU A CA 1
ATOM 712 C C . LEU A 1 91 ? -17.443 -2.563 12.671 1.00 94.12 91 LEU A C 1
ATOM 714 O O . LEU A 1 91 ? -17.809 -1.394 12.564 1.00 94.12 91 LEU A O 1
ATOM 718 N N . TYR A 1 92 ? -17.863 -3.503 11.816 1.00 92.19 92 TYR A N 1
ATOM 719 C CA . TYR A 1 92 ? -18.758 -3.232 10.682 1.00 92.19 92 TYR A CA 1
ATOM 720 C C . TYR A 1 92 ? -20.068 -2.514 11.066 1.00 92.19 92 TYR A C 1
ATOM 722 O O . TYR A 1 92 ? -20.532 -1.637 10.329 1.00 92.19 92 TYR A O 1
ATOM 730 N N . SER A 1 93 ? -20.625 -2.832 12.239 1.00 90.12 93 SER A N 1
ATOM 731 C CA . SER A 1 93 ? -21.886 -2.261 12.738 1.00 90.12 93 SER A CA 1
ATOM 732 C C . SER A 1 93 ? -21.803 -0.786 13.151 1.00 90.12 93 SER A C 1
ATOM 734 O O . SER A 1 93 ? -22.828 -0.134 13.323 1.00 90.12 93 SER A O 1
ATOM 736 N N . ILE A 1 94 ? -20.599 -0.231 13.304 1.00 90.38 94 ILE A N 1
ATOM 737 C CA . ILE A 1 94 ? -20.415 1.154 13.749 1.00 90.38 94 ILE A CA 1
ATOM 738 C C . ILE A 1 94 ? -20.743 2.123 12.616 1.00 90.38 94 ILE A C 1
ATOM 740 O O . ILE A 1 94 ? -20.226 1.962 11.523 1.00 90.38 94 ILE A O 1
ATOM 744 N N . CYS A 1 95 ? -21.522 3.173 12.885 1.00 88.56 95 CYS A N 1
ATOM 745 C CA . CYS A 1 95 ? -21.885 4.220 11.913 1.00 88.56 95 CYS A CA 1
ATOM 746 C C . CYS A 1 95 ? -21.365 5.618 12.305 1.00 88.56 95 CYS A C 1
ATOM 748 O O . CYS A 1 95 ? -21.987 6.632 11.986 1.00 88.56 95 CYS A O 1
ATOM 750 N N . ASN A 1 96 ? -20.245 5.683 13.032 1.00 89.12 96 ASN A N 1
ATOM 751 C CA . ASN A 1 96 ? -19.675 6.925 13.560 1.00 89.12 96 ASN A CA 1
ATOM 752 C C . ASN A 1 96 ? -18.127 6.888 13.597 1.00 89.12 96 ASN A C 1
ATOM 754 O O . ASN A 1 96 ? -17.489 6.044 12.963 1.00 89.12 96 ASN A O 1
ATOM 758 N N . VAL A 1 97 ? -17.520 7.838 14.312 1.00 93.44 97 VAL A N 1
ATOM 759 C CA . VAL A 1 97 ? -16.089 7.967 14.574 1.00 93.44 97 VAL A CA 1
ATOM 760 C C . VAL A 1 97 ? -15.672 7.097 15.759 1.00 93.44 97 VAL A C 1
ATOM 762 O O . VAL A 1 97 ? -16.168 7.283 16.871 1.00 93.44 97 VAL A O 1
ATOM 765 N N . VAL A 1 98 ? -14.688 6.225 15.541 1.00 95.88 98 VAL A N 1
ATOM 766 C CA . VAL A 1 98 ? -14.008 5.450 16.587 1.00 95.88 98 VAL A CA 1
ATOM 767 C C . VAL A 1 98 ? -12.517 5.727 16.551 1.00 95.88 98 VAL A C 1
ATOM 769 O O . VAL A 1 98 ? -11.898 5.727 15.488 1.00 95.88 98 VAL A O 1
ATOM 772 N N . VAL A 1 99 ? -11.925 5.927 17.722 1.00 95.94 99 VAL A N 1
ATOM 773 C CA . VAL A 1 99 ? -10.488 6.121 17.896 1.00 95.94 99 VAL A CA 1
ATOM 774 C C . VAL A 1 99 ? -9.956 5.064 18.852 1.00 95.94 99 VAL A C 1
ATOM 776 O O . VAL A 1 99 ? -10.350 5.040 20.011 1.00 95.94 99 VAL A O 1
ATOM 779 N N . VAL A 1 100 ? -9.032 4.220 18.399 1.00 96.69 100 VAL A N 1
ATOM 780 C CA . VAL A 1 100 ? -8.308 3.253 19.234 1.00 96.69 100 VAL A CA 1
ATOM 781 C C . VAL A 1 100 ? -6.891 3.765 19.442 1.00 96.69 100 VAL A C 1
ATOM 783 O O . VAL A 1 100 ? -6.156 4.010 18.481 1.00 96.69 100 VAL A O 1
ATOM 786 N N . SER A 1 101 ? -6.517 3.985 20.698 1.00 94.81 101 SER A N 1
ATOM 787 C CA . SER A 1 101 ? -5.298 4.718 21.033 1.00 94.81 101 SER A CA 1
ATOM 788 C C . SER A 1 101 ? -4.710 4.274 22.361 1.00 94.81 101 SER A C 1
ATOM 790 O O . SER A 1 101 ? -5.431 3.858 23.267 1.00 94.81 101 SER A O 1
ATOM 792 N N . SER A 1 102 ? -3.406 4.482 22.533 1.00 90.50 102 SER A N 1
ATOM 793 C CA . SER A 1 102 ? -2.860 4.626 23.881 1.00 90.50 102 SER A CA 1
ATOM 794 C C . SER A 1 102 ? -3.468 5.853 24.573 1.00 90.50 102 SER A C 1
ATOM 796 O O . SER A 1 102 ? -3.866 6.828 23.923 1.00 90.50 102 SER A O 1
ATOM 798 N N . THR A 1 103 ? -3.531 5.833 25.902 1.00 84.56 103 THR A N 1
ATOM 799 C CA . THR A 1 103 ? -3.952 6.997 26.707 1.00 84.56 103 THR A CA 1
ATOM 800 C C . THR A 1 103 ? -3.028 8.201 26.555 1.00 84.56 103 THR A C 1
ATOM 802 O O . THR A 1 103 ? -3.450 9.344 26.732 1.00 84.56 103 THR A O 1
ATOM 805 N N . ASN A 1 104 ? -1.764 7.961 26.206 1.00 79.75 104 ASN A N 1
ATOM 806 C CA . ASN A 1 104 ? -0.758 8.989 26.015 1.00 79.75 104 ASN A CA 1
ATOM 807 C C . ASN A 1 104 ? -0.281 8.997 24.564 1.00 79.75 104 ASN A C 1
ATOM 809 O O . ASN A 1 104 ? 0.522 8.166 24.163 1.00 79.75 104 ASN A O 1
ATOM 813 N N . THR A 1 105 ? -0.677 10.007 23.792 1.00 71.88 105 THR A N 1
ATOM 814 C CA . THR A 1 105 ? -0.323 10.118 22.366 1.00 71.88 105 THR A CA 1
ATOM 815 C C . THR A 1 105 ? 1.184 10.171 22.077 1.00 71.88 105 THR A C 1
ATOM 817 O O . THR A 1 105 ? 1.581 10.020 20.919 1.00 71.88 105 THR A O 1
ATOM 820 N N . SER A 1 106 ? 2.012 10.424 23.097 1.00 76.50 106 SER A N 1
ATOM 821 C CA . SER A 1 106 ? 3.477 10.465 23.012 1.00 76.50 106 SER A CA 1
ATOM 822 C C . SER A 1 106 ? 4.152 9.146 23.401 1.00 76.50 106 SER A C 1
ATOM 824 O O . SER A 1 106 ? 5.344 8.993 23.153 1.00 76.50 106 SER A O 1
ATOM 826 N N . VAL A 1 107 ? 3.422 8.207 24.012 1.00 79.69 107 VAL A N 1
ATOM 827 C CA . VAL A 1 107 ? 3.923 6.888 24.417 1.00 79.69 107 VAL A CA 1
ATOM 828 C C . VAL A 1 107 ? 3.115 5.821 23.692 1.00 79.69 107 VAL A C 1
ATOM 830 O O . VAL A 1 107 ? 1.888 5.783 23.775 1.00 79.69 107 VAL A O 1
ATOM 833 N N . GLN A 1 108 ? 3.806 4.957 22.957 1.00 86.06 108 GLN A N 1
ATOM 834 C CA . GLN A 1 108 ? 3.166 3.838 22.281 1.00 86.06 108 GLN A CA 1
ATOM 835 C C . GLN A 1 108 ? 3.097 2.645 23.225 1.00 86.06 108 GLN A C 1
ATOM 837 O O . GLN A 1 108 ? 4.140 2.195 23.696 1.00 86.06 108 GLN A O 1
ATOM 842 N N . PHE A 1 109 ? 1.893 2.123 23.454 1.00 91.56 109 PHE A N 1
ATOM 843 C CA . PHE A 1 109 ? 1.745 0.812 24.081 1.00 91.56 109 PHE A CA 1
ATOM 844 C C . PHE A 1 109 ? 2.008 -0.289 23.059 1.00 91.56 109 PHE A C 1
ATOM 846 O O . PHE A 1 109 ? 1.644 -0.176 21.882 1.00 91.56 109 PHE A O 1
ATOM 853 N N . THR A 1 110 ? 2.674 -1.339 23.519 1.00 94.38 110 THR A N 1
ATOM 854 C CA . THR A 1 110 ? 2.991 -2.529 22.742 1.00 94.38 110 THR A CA 1
ATOM 855 C C . THR A 1 110 ? 1.791 -3.466 22.728 1.00 94.38 110 THR A C 1
ATOM 857 O O . THR A 1 110 ? 1.211 -3.773 23.765 1.00 94.38 110 THR A O 1
ATOM 860 N N . VAL A 1 111 ? 1.434 -3.928 21.536 1.00 94.88 111 VAL A N 1
ATOM 861 C CA . VAL A 1 111 ? 0.369 -4.890 21.273 1.00 94.88 111 VAL A CA 1
ATOM 862 C C . VAL A 1 111 ? 1.013 -6.108 20.616 1.00 94.88 111 VAL A C 1
ATOM 864 O O . VAL A 1 111 ? 1.358 -6.073 19.432 1.00 94.88 111 VAL A O 1
ATOM 867 N N . ASP A 1 112 ? 1.238 -7.159 21.401 1.00 95.00 112 ASP A N 1
ATOM 868 C CA . ASP A 1 112 ? 1.847 -8.402 20.925 1.00 95.00 112 ASP A CA 1
ATOM 869 C C . ASP A 1 112 ? 0.783 -9.361 20.365 1.00 95.00 112 ASP A C 1
ATOM 871 O O . ASP A 1 112 ? -0.162 -9.747 21.055 1.00 95.00 112 ASP A O 1
ATOM 875 N N . GLY A 1 113 ? 0.941 -9.723 19.090 1.00 93.06 113 GLY A N 1
ATOM 876 C CA . GLY A 1 113 ? 0.048 -10.603 18.340 1.00 93.06 113 GLY A CA 1
ATOM 877 C C . GLY A 1 113 ? 0.359 -12.094 18.435 1.00 93.06 113 GLY A C 1
ATOM 878 O O . GLY A 1 113 ? -0.278 -12.872 17.730 1.00 93.06 113 GLY A O 1
ATOM 879 N N . SER A 1 114 ? 1.305 -12.522 19.272 1.00 91.50 114 SER A N 1
ATOM 880 C CA . SER A 1 114 ? 1.796 -13.909 19.273 1.00 91.50 114 SER A CA 1
ATOM 881 C C . SER A 1 114 ? 0.696 -14.964 19.475 1.00 91.50 114 SER A C 1
ATOM 883 O O . SER A 1 114 ? 0.762 -16.026 18.859 1.00 91.50 114 SER A O 1
ATOM 885 N N . ASN A 1 115 ? -0.344 -14.666 20.268 1.00 86.75 115 ASN A N 1
ATOM 886 C CA . ASN A 1 115 ? -1.484 -15.567 20.509 1.00 86.75 115 ASN A CA 1
ATOM 887 C C . ASN A 1 115 ? -2.751 -15.222 19.702 1.00 86.75 115 ASN A C 1
ATOM 889 O O . ASN A 1 115 ? -3.826 -15.738 20.013 1.00 86.75 115 ASN A O 1
ATOM 893 N N . THR A 1 116 ? -2.677 -14.365 18.674 1.00 85.00 116 THR A N 1
ATOM 894 C CA . THR A 1 116 ? -3.846 -14.055 17.833 1.00 85.00 116 THR A CA 1
ATOM 895 C C . THR A 1 116 ? -3.846 -14.836 16.518 1.00 85.00 116 THR A C 1
ATOM 897 O O . THR A 1 116 ? -2.863 -14.883 15.779 1.00 85.00 116 THR A O 1
ATOM 900 N N . ASN A 1 117 ? -4.996 -15.418 16.183 1.00 87.12 117 ASN A N 1
ATOM 901 C CA . ASN A 1 117 ? -5.296 -15.941 14.848 1.00 87.12 117 ASN A CA 1
ATOM 902 C C . ASN A 1 117 ? -6.277 -15.038 14.080 1.00 87.12 117 ASN A C 1
ATOM 904 O O . ASN A 1 117 ? -6.775 -15.431 13.028 1.00 87.12 117 ASN A O 1
ATOM 908 N N . GLN A 1 118 ? -6.530 -13.828 14.584 1.00 91.06 118 GLN A N 1
ATOM 909 C CA . GLN A 1 118 ? -7.446 -12.852 14.000 1.00 91.06 118 GLN A CA 1
ATOM 910 C C . GLN A 1 118 ? -6.719 -11.555 13.642 1.00 91.06 118 GLN A C 1
ATOM 912 O O . GLN A 1 118 ? -5.643 -11.247 14.165 1.00 91.06 118 GLN A O 1
ATOM 917 N N . SER A 1 119 ? -7.339 -10.757 12.775 1.00 94.88 119 SER A N 1
ATOM 918 C CA . SER A 1 119 ? -6.917 -9.376 12.548 1.00 94.88 119 SER A CA 1
ATOM 919 C C . SER A 1 119 ? -7.042 -8.537 13.816 1.00 94.88 119 SER A C 1
ATOM 921 O O . SER A 1 119 ? -7.913 -8.792 14.647 1.00 94.88 119 SER A O 1
ATOM 923 N N . PHE A 1 120 ? -6.192 -7.518 13.965 1.00 96.56 120 PHE A N 1
ATOM 924 C CA . PHE A 1 120 ? -6.338 -6.553 15.058 1.00 96.56 120 PHE A CA 1
ATOM 925 C C . PHE A 1 120 ? -7.668 -5.805 14.928 1.00 96.56 120 PHE A C 1
ATOM 927 O O . PHE A 1 120 ? -8.399 -5.655 15.901 1.00 96.56 120 PHE A O 1
ATOM 934 N N . LEU A 1 121 ? -7.992 -5.383 13.706 1.00 97.06 121 LEU A N 1
ATOM 935 C CA . LEU A 1 121 ? -9.266 -4.778 13.345 1.00 97.06 121 LEU A CA 1
ATOM 936 C C . LEU A 1 121 ? -9.786 -5.431 12.067 1.00 97.06 121 LEU A C 1
ATOM 938 O O . LEU A 1 121 ? -9.057 -5.555 11.079 1.00 97.06 121 LEU A O 1
ATOM 942 N N . SER A 1 122 ? -11.072 -5.763 12.069 1.00 96.44 122 SER A N 1
ATOM 943 C CA . SER A 1 122 ? -11.803 -6.136 10.862 1.00 96.44 122 SER A CA 1
ATOM 944 C C . SER A 1 122 ? -13.014 -5.228 10.654 1.00 96.44 122 SER A C 1
ATOM 946 O O . SER A 1 122 ? -13.634 -4.763 11.608 1.00 96.44 122 SER A O 1
ATOM 948 N N . ILE A 1 123 ? -13.328 -4.956 9.392 1.00 95.50 123 ILE A N 1
ATOM 949 C CA . ILE A 1 123 ? -14.594 -4.394 8.929 1.00 95.50 123 ILE A CA 1
ATOM 950 C C . ILE A 1 123 ? -15.114 -5.367 7.893 1.00 95.50 123 ILE A C 1
ATOM 952 O O . ILE A 1 123 ? -14.778 -5.285 6.712 1.00 95.50 123 ILE A O 1
ATOM 956 N N . GLU A 1 124 ? -15.848 -6.356 8.374 1.00 93.44 124 GLU A N 1
ATOM 957 C CA . GLU A 1 124 ? -16.324 -7.467 7.571 1.00 93.44 124 GLU A CA 1
ATOM 958 C C . GLU A 1 124 ? -17.843 -7.487 7.608 1.00 93.44 124 GLU A C 1
ATOM 960 O O . GLU A 1 124 ? -18.456 -7.664 8.660 1.00 93.44 124 GLU A O 1
ATOM 965 N N . GLU A 1 125 ? -18.450 -7.271 6.447 1.00 90.25 125 GLU A N 1
ATOM 966 C CA . GLU A 1 125 ? -19.896 -7.394 6.309 1.00 90.25 125 GLU A CA 1
ATOM 967 C C . GLU A 1 125 ? -20.288 -8.845 6.631 1.00 90.25 125 GLU A C 1
ATOM 969 O O . GLU A 1 125 ? -19.604 -9.769 6.181 1.00 90.25 125 GLU A O 1
ATOM 974 N N . PRO A 1 126 ? -21.340 -9.111 7.416 1.00 85.62 126 PRO A N 1
ATOM 975 C CA . PRO A 1 126 ? -21.842 -10.470 7.582 1.00 85.62 126 PRO A CA 1
ATOM 976 C C . PRO A 1 126 ? -22.380 -11.006 6.246 1.00 85.62 126 PRO A C 1
ATOM 978 O O . PRO A 1 126 ? -22.638 -10.262 5.306 1.00 85.62 126 PRO A O 1
ATOM 981 N N . ASN A 1 127 ? -22.520 -12.323 6.110 1.00 79.12 127 ASN A N 1
ATOM 982 C CA . ASN A 1 127 ? -23.096 -12.900 4.884 1.00 79.12 127 ASN A CA 1
ATOM 983 C C . ASN A 1 127 ? -24.622 -12.719 4.799 1.00 79.12 127 ASN A C 1
ATOM 985 O O . ASN A 1 127 ? -25.202 -12.974 3.747 1.00 79.12 127 ASN A O 1
ATOM 989 N N . ASP A 1 128 ? -25.263 -12.295 5.890 1.00 70.31 128 ASP A N 1
ATOM 990 C CA . ASP A 1 128 ? -26.706 -12.105 5.976 1.00 70.31 128 ASP A CA 1
ATOM 991 C C . ASP A 1 128 ? -27.075 -10.620 5.813 1.00 70.31 128 ASP A C 1
ATOM 993 O O . ASP A 1 128 ? -26.677 -9.772 6.615 1.00 70.31 128 ASP A O 1
ATOM 997 N N . VAL A 1 129 ? -27.840 -10.307 4.764 1.00 58.72 129 VAL A N 1
ATOM 998 C CA . VAL A 1 129 ? -28.169 -8.934 4.329 1.00 58.72 129 VAL A CA 1
ATOM 999 C C . VAL A 1 129 ? -29.020 -8.186 5.367 1.00 58.72 129 VAL A C 1
ATOM 1001 O O . VAL A 1 129 ? -29.038 -6.958 5.388 1.00 58.72 129 VAL A O 1
ATOM 1004 N N . GLN A 1 130 ? -29.707 -8.897 6.269 1.00 56.88 130 GLN A N 1
ATOM 1005 C CA . GLN A 1 130 ? -30.545 -8.269 7.300 1.00 56.88 130 GLN A CA 1
ATOM 1006 C C . GLN A 1 130 ? -29.751 -7.575 8.421 1.00 56.88 130 GLN A C 1
ATOM 1008 O O . GLN A 1 130 ? -30.346 -6.855 9.219 1.00 56.88 130 GLN A O 1
ATOM 1013 N N . GLN A 1 131 ? -28.428 -7.762 8.487 1.00 64.12 131 GLN A N 1
ATOM 1014 C CA . GLN A 1 131 ? -27.567 -7.171 9.520 1.00 64.12 131 GLN A CA 1
ATOM 1015 C C . GLN A 1 131 ? -26.764 -5.951 9.044 1.00 64.12 131 GLN A C 1
ATOM 1017 O O . GLN A 1 131 ? -25.938 -5.434 9.796 1.00 64.12 131 GLN A O 1
ATOM 1022 N N . THR A 1 132 ? -26.981 -5.467 7.818 1.00 70.38 132 THR A N 1
ATOM 1023 C CA . THR A 1 132 ? -26.270 -4.286 7.315 1.00 70.38 132 THR A CA 1
ATOM 1024 C C . THR A 1 132 ? -26.812 -3.016 7.979 1.00 70.38 132 THR A C 1
ATOM 1026 O O . THR A 1 132 ? -27.969 -2.655 7.746 1.00 70.38 132 THR A O 1
ATOM 1029 N N . PRO A 1 133 ? -26.016 -2.301 8.798 1.00 80.75 133 PRO A N 1
ATOM 1030 C CA . PRO A 1 133 ? -26.490 -1.087 9.445 1.00 80.75 133 PRO A CA 1
ATOM 1031 C C . PRO A 1 133 ? -26.674 0.020 8.400 1.00 80.75 133 PRO A C 1
ATOM 1033 O O . PRO A 1 133 ? -25.878 0.163 7.464 1.00 80.75 133 PRO A O 1
ATOM 1036 N N . ILE A 1 134 ? -27.713 0.836 8.569 1.00 86.81 134 ILE A N 1
ATOM 1037 C CA . ILE A 1 134 ? -27.942 2.022 7.739 1.00 86.81 134 ILE A CA 1
ATOM 1038 C C . ILE A 1 134 ? -27.209 3.200 8.384 1.00 86.81 134 ILE A C 1
ATOM 1040 O O . ILE A 1 134 ? -27.611 3.693 9.438 1.00 86.81 134 ILE A O 1
ATOM 1044 N N . CYS A 1 135 ? -26.131 3.656 7.754 1.00 87.75 135 CYS A N 1
ATOM 1045 C CA . CYS A 1 135 ? -25.336 4.776 8.220 1.00 87.75 135 CYS A CA 1
ATOM 1046 C C . CYS A 1 135 ? -25.741 6.048 7.474 1.00 87.75 135 CYS A C 1
ATOM 1048 O O . CYS A 1 135 ? -25.880 6.054 6.256 1.00 87.75 135 CYS A O 1
ATOM 1050 N N . VAL A 1 136 ? -25.889 7.151 8.208 1.00 86.44 136 VAL A N 1
ATOM 1051 C CA . VAL A 1 136 ? -26.093 8.489 7.621 1.00 86.44 136 VAL A CA 1
ATOM 1052 C C . VAL A 1 136 ? -24.752 9.175 7.334 1.00 86.44 136 VAL A C 1
ATOM 1054 O O . VAL A 1 136 ? -24.669 10.050 6.479 1.00 86.44 136 VAL A O 1
ATOM 1057 N N . ASN A 1 137 ? -23.693 8.755 8.030 1.00 86.12 137 ASN A N 1
ATOM 1058 C CA . ASN A 1 137 ? -22.339 9.280 7.904 1.00 86.12 137 ASN A CA 1
ATOM 1059 C C . ASN A 1 137 ? -21.362 8.155 7.553 1.00 86.12 137 ASN A C 1
ATOM 1061 O O . ASN A 1 137 ? -21.539 7.018 7.991 1.00 86.12 137 ASN A O 1
ATOM 1065 N N . GLN A 1 138 ? -20.299 8.489 6.821 1.00 89.25 138 GLN A N 1
ATOM 1066 C CA . GLN A 1 138 ? -19.163 7.598 6.596 1.00 89.25 138 GLN A CA 1
ATOM 1067 C C . GLN A 1 138 ? -18.587 7.107 7.932 1.00 89.25 138 GLN A C 1
ATOM 1069 O O . GLN A 1 138 ? -18.344 7.909 8.841 1.00 89.25 138 GLN A O 1
ATOM 1074 N N . ARG A 1 139 ? -18.288 5.807 8.023 1.00 92.38 139 ARG A N 1
ATOM 1075 C CA . ARG A 1 139 ? -17.592 5.220 9.179 1.00 92.38 139 ARG A CA 1
ATOM 1076 C C . ARG A 1 139 ? -16.162 5.722 9.225 1.00 92.38 139 ARG A C 1
ATOM 1078 O O . ARG A 1 139 ? -15.462 5.623 8.219 1.00 92.38 139 ARG A O 1
ATOM 1085 N N . LYS A 1 140 ? -15.696 6.220 10.369 1.00 94.50 140 LYS A N 1
ATOM 1086 C CA . LYS A 1 140 ? -14.316 6.711 10.496 1.00 94.50 140 LYS A CA 1
ATOM 1087 C C . LYS A 1 140 ? -13.617 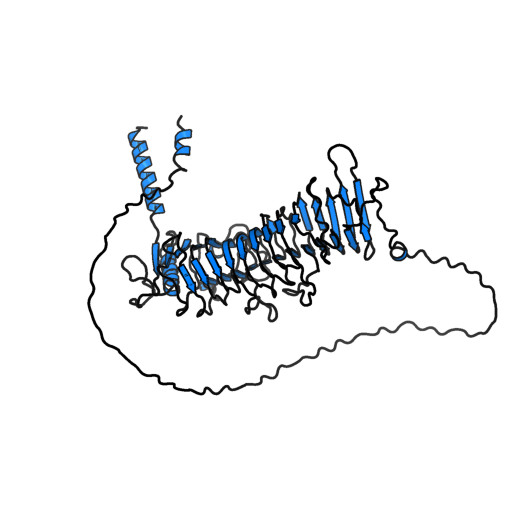6.004 11.636 1.00 94.50 140 LYS A C 1
ATOM 1089 O O . LYS A 1 140 ? -14.062 6.083 12.775 1.00 94.50 140 LYS A O 1
ATOM 1094 N N . ILE A 1 141 ? -12.514 5.338 11.335 1.00 96.94 141 ILE A N 1
ATOM 1095 C CA . ILE A 1 141 ? -11.759 4.561 12.310 1.00 96.94 141 ILE A CA 1
ATOM 1096 C C . ILE A 1 141 ? -10.330 5.079 12.339 1.00 96.94 141 ILE A C 1
ATOM 1098 O O . ILE A 1 141 ? -9.649 5.126 11.316 1.00 96.94 141 ILE A O 1
ATOM 1102 N N . TYR A 1 142 ? -9.880 5.468 13.524 1.00 96.62 142 TYR A N 1
ATOM 1103 C CA . TYR A 1 142 ? -8.549 5.999 13.767 1.00 96.62 142 TYR A CA 1
ATOM 1104 C C . TYR A 1 142 ? -7.787 5.049 14.681 1.00 96.62 142 TYR A C 1
ATOM 1106 O O . TYR A 1 142 ? -8.225 4.777 15.794 1.00 96.62 142 TYR A O 1
ATOM 1114 N N . ILE A 1 143 ? -6.633 4.574 14.229 1.00 96.75 143 ILE A N 1
ATOM 1115 C CA . ILE A 1 143 ? -5.710 3.746 15.003 1.00 96.75 143 ILE A CA 1
ATOM 1116 C C . ILE A 1 143 ? -4.446 4.561 15.217 1.00 96.75 143 ILE A C 1
ATOM 1118 O O . ILE A 1 143 ? -3.800 4.961 14.245 1.00 96.75 143 ILE A O 1
ATOM 1122 N N . GLN A 1 144 ? -4.092 4.841 16.470 1.00 94.31 144 GLN A N 1
ATOM 1123 C CA . GLN A 1 144 ? -2.991 5.762 16.734 1.00 94.31 144 GLN A CA 1
ATOM 1124 C C . GLN A 1 144 ? -2.148 5.427 17.958 1.00 94.31 144 GLN A C 1
ATOM 1126 O O . GLN A 1 144 ? -2.644 4.909 18.953 1.00 94.31 144 GLN A O 1
ATOM 1131 N N . SER A 1 145 ? -0.865 5.791 17.896 1.00 93.31 145 SER A N 1
ATOM 1132 C CA . SER A 1 145 ? 0.073 5.669 19.021 1.00 93.31 145 SER A CA 1
ATOM 1133 C C . SER A 1 145 ? 0.159 4.245 19.593 1.00 93.31 145 SER A C 1
ATOM 1135 O O . SER A 1 145 ? 0.183 4.056 20.806 1.00 93.31 145 SER A O 1
ATOM 1137 N N . LEU A 1 146 ? 0.241 3.240 18.718 1.00 95.62 146 LEU A N 1
ATOM 1138 C CA . LEU A 1 146 ? 0.402 1.827 19.084 1.00 95.62 146 LEU A CA 1
ATOM 1139 C C . LEU A 1 146 ? 1.670 1.237 18.462 1.00 95.62 146 LEU A C 1
ATOM 1141 O O . LEU A 1 146 ? 2.131 1.693 17.412 1.00 95.62 146 LEU A O 1
ATOM 1145 N N . ARG A 1 147 ? 2.217 0.198 19.095 1.00 96.56 147 ARG A N 1
ATOM 1146 C CA . ARG A 1 147 ? 3.322 -0.604 18.567 1.00 96.56 147 ARG A CA 1
ATOM 1147 C C . ARG A 1 147 ? 2.892 -2.063 18.434 1.00 96.56 147 ARG A C 1
ATOM 1149 O O . ARG A 1 147 ? 2.806 -2.763 19.432 1.00 96.56 147 ARG A O 1
ATOM 1156 N N . PHE A 1 148 ? 2.682 -2.537 17.215 1.00 96.94 148 PHE A N 1
ATOM 1157 C CA . PHE A 1 148 ? 2.371 -3.936 16.928 1.00 96.94 148 PHE A CA 1
ATOM 1158 C C . PHE A 1 148 ? 3.647 -4.763 16.803 1.00 96.94 148 PHE A C 1
ATOM 1160 O O . PHE A 1 148 ? 4.565 -4.372 16.074 1.00 96.94 148 PHE A O 1
ATOM 1167 N N . ILE A 1 149 ? 3.696 -5.908 17.484 1.00 96.25 149 ILE A N 1
ATOM 1168 C CA . ILE A 1 149 ? 4.777 -6.891 17.350 1.00 96.25 149 ILE A CA 1
ATOM 1169 C C . ILE A 1 149 ? 4.218 -8.299 17.115 1.00 96.25 149 ILE A C 1
ATOM 1171 O O . ILE A 1 149 ? 3.102 -8.591 17.537 1.00 96.25 149 ILE A O 1
ATOM 1175 N N . ASN A 1 150 ? 5.003 -9.159 16.459 1.00 93.62 150 ASN A N 1
ATOM 1176 C CA . ASN A 1 150 ? 4.740 -10.599 16.307 1.00 93.62 150 ASN A CA 1
ATOM 1177 C C . ASN A 1 150 ? 3.351 -10.916 15.720 1.00 93.62 150 ASN A C 1
ATOM 1179 O O . ASN A 1 150 ? 2.590 -11.705 16.276 1.00 93.62 150 ASN A O 1
ATOM 1183 N N . TRP A 1 151 ? 2.998 -10.279 14.599 1.00 91.06 151 TRP A N 1
ATOM 1184 C CA . TRP A 1 151 ? 1.660 -10.394 14.013 1.00 91.06 151 TRP A CA 1
ATOM 1185 C C . TRP A 1 151 ? 1.663 -11.234 12.735 1.00 91.06 151 TRP A C 1
ATOM 1187 O O . TRP A 1 151 ? 2.028 -10.763 11.655 1.00 91.06 151 TRP A O 1
ATOM 1197 N N . ASN A 1 152 ? 1.215 -12.483 12.850 1.00 89.12 152 ASN A N 1
ATOM 1198 C CA . ASN A 1 152 ? 1.219 -13.429 11.729 1.00 89.12 152 ASN A CA 1
ATOM 1199 C C . ASN A 1 152 ? -0.008 -13.286 10.809 1.00 89.12 152 ASN A C 1
ATOM 1201 O O . ASN A 1 152 ? 0.020 -13.777 9.684 1.00 89.12 152 ASN A O 1
ATOM 1205 N N . GLN A 1 153 ? -1.071 -12.623 11.278 1.00 90.94 153 GLN A N 1
ATOM 1206 C CA . GLN A 1 153 ? -2.294 -12.355 10.511 1.00 90.94 153 GLN A CA 1
ATOM 1207 C C . GLN A 1 153 ? -2.240 -10.992 9.792 1.00 90.94 153 GLN A C 1
ATOM 1209 O O . GLN A 1 153 ? -1.275 -10.247 9.939 1.00 90.94 153 GLN A O 1
ATOM 1214 N N . THR A 1 154 ? -3.274 -10.622 9.035 1.00 94.88 154 THR A N 1
ATOM 1215 C CA . THR A 1 154 ? -3.431 -9.230 8.578 1.00 94.88 154 THR A CA 1
ATOM 1216 C C . THR A 1 154 ? -3.820 -8.340 9.754 1.00 94.88 154 THR A C 1
ATOM 1218 O O . THR A 1 154 ? -4.812 -8.640 10.412 1.00 94.88 154 THR A O 1
ATOM 1221 N N . LEU A 1 155 ? -3.114 -7.234 10.011 1.00 96.75 155 LEU A N 1
ATOM 1222 C CA . LEU A 1 155 ? -3.487 -6.286 11.076 1.00 96.75 155 LEU A CA 1
ATOM 1223 C C . LEU A 1 155 ? -4.866 -5.647 10.843 1.00 96.75 155 LEU A C 1
ATOM 1225 O O . LEU A 1 155 ? -5.730 -5.718 11.718 1.00 96.75 155 LEU A O 1
ATOM 1229 N N . PHE A 1 156 ? -5.084 -5.057 9.669 1.00 97.56 156 PHE A N 1
ATOM 1230 C CA . PHE A 1 156 ? -6.308 -4.337 9.320 1.00 97.56 156 PHE A CA 1
ATOM 1231 C C . PHE A 1 156 ? -6.976 -4.983 8.104 1.00 97.56 156 PHE A C 1
ATOM 1233 O O . PHE A 1 156 ? -6.395 -5.019 7.020 1.00 97.56 156 PHE A O 1
ATOM 1240 N N . LYS A 1 157 ? -8.203 -5.481 8.269 1.00 96.94 157 LYS A N 1
ATOM 1241 C CA . LYS A 1 157 ? -8.972 -6.141 7.204 1.00 96.94 157 LYS A CA 1
ATOM 1242 C C . LYS A 1 157 ? -10.256 -5.368 6.901 1.00 96.94 157 LYS A C 1
ATOM 1244 O O . LYS A 1 157 ? -11.027 -5.091 7.814 1.00 96.94 157 LYS A O 1
ATOM 1249 N N . ILE A 1 158 ? -10.525 -5.073 5.632 1.00 97.12 158 ILE A N 1
ATOM 1250 C CA . ILE A 1 158 ? -11.803 -4.533 5.149 1.00 97.12 158 ILE A CA 1
ATOM 1251 C C . ILE A 1 158 ? -12.337 -5.466 4.060 1.00 97.12 158 ILE A C 1
ATOM 1253 O O . ILE A 1 158 ? -11.703 -5.655 3.024 1.00 97.12 158 ILE A O 1
ATOM 1257 N N . ASN A 1 159 ? -13.504 -6.055 4.303 1.00 95.19 159 ASN A N 1
ATOM 1258 C CA . ASN A 1 159 ? -14.155 -6.998 3.403 1.00 95.19 159 ASN A CA 1
ATOM 1259 C C . ASN A 1 159 ? -15.674 -6.762 3.406 1.00 95.19 159 ASN A C 1
ATOM 1261 O O . ASN A 1 159 ? -16.417 -7.331 4.208 1.00 95.19 159 ASN A O 1
ATOM 1265 N N . ILE A 1 160 ? -16.116 -5.848 2.541 1.00 93.38 160 ILE A N 1
ATOM 1266 C CA . ILE A 1 160 ? -17.507 -5.389 2.433 1.00 93.38 160 ILE A CA 1
ATOM 1267 C C . ILE A 1 160 ? -17.943 -5.340 0.967 1.00 93.38 160 ILE A C 1
ATOM 1269 O O . ILE A 1 160 ? -17.100 -5.322 0.066 1.00 93.38 160 ILE A O 1
ATOM 1273 N N . ASN A 1 161 ? -19.248 -5.263 0.722 1.00 91.94 161 ASN A N 1
ATOM 1274 C CA . ASN A 1 161 ? -19.773 -4.825 -0.563 1.00 91.94 161 ASN A CA 1
ATOM 1275 C C . ASN A 1 161 ? -19.433 -3.343 -0.757 1.00 91.94 161 ASN A C 1
ATOM 1277 O O . ASN A 1 161 ? -19.996 -2.472 -0.095 1.00 91.94 161 ASN A O 1
ATOM 1281 N N . GLN A 1 162 ? -18.493 -3.054 -1.650 1.00 92.62 162 GLN A N 1
ATOM 1282 C CA . GLN A 1 162 ? -18.034 -1.692 -1.898 1.00 92.62 162 GLN A CA 1
ATOM 1283 C C . GLN A 1 162 ? -19.041 -0.901 -2.736 1.00 92.62 162 GLN A C 1
ATOM 1285 O O . GLN A 1 162 ? -19.789 -1.465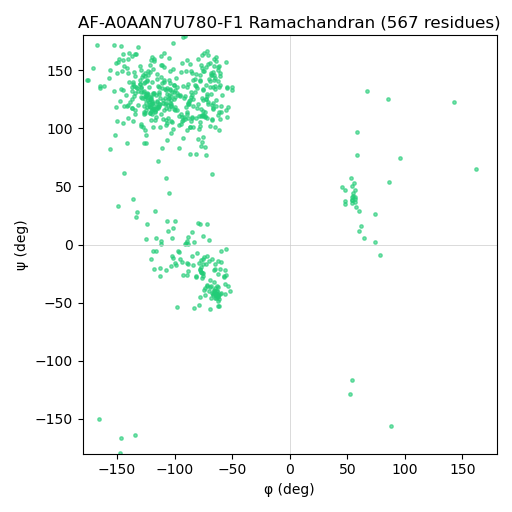 -3.540 1.00 92.62 162 GLN A O 1
ATOM 1290 N N . GLU A 1 163 ? -19.050 0.419 -2.557 1.00 93.31 163 GLU A N 1
ATOM 1291 C CA . GLU A 1 163 ? -19.855 1.323 -3.376 1.00 93.31 163 GLU A CA 1
ATOM 1292 C C . GLU A 1 163 ? -19.370 1.319 -4.834 1.00 93.31 163 GLU A C 1
ATOM 1294 O O . GLU A 1 163 ? -18.171 1.301 -5.104 1.00 93.31 163 GLU A O 1
ATOM 1299 N N . THR A 1 164 ? -20.307 1.382 -5.775 1.00 92.44 164 THR A N 1
ATOM 1300 C CA . THR A 1 164 ? -20.051 1.479 -7.224 1.00 92.44 164 THR A CA 1
ATOM 1301 C C . THR A 1 164 ? -20.596 2.767 -7.833 1.00 92.44 164 THR A C 1
ATOM 1303 O O . THR A 1 164 ? -20.138 3.199 -8.887 1.00 92.44 164 THR A O 1
ATOM 1306 N N . GLN A 1 165 ? -21.560 3.414 -7.175 1.00 89.88 165 GLN A N 1
ATOM 1307 C CA . GLN A 1 165 ? -22.134 4.676 -7.615 1.00 89.88 165 GLN A CA 1
ATOM 1308 C C . GLN A 1 165 ? -21.232 5.846 -7.214 1.00 89.88 165 GLN A C 1
ATOM 1310 O O . GLN A 1 165 ? -20.736 5.930 -6.088 1.00 89.88 165 GLN A O 1
ATOM 1315 N N . MET A 1 166 ? -21.039 6.794 -8.133 1.00 83.69 166 MET A N 1
ATOM 1316 C CA . MET A 1 166 ? -20.277 8.016 -7.851 1.00 83.69 166 MET A CA 1
ATOM 1317 C C . MET A 1 166 ? -21.077 8.999 -6.989 1.00 83.69 166 MET A C 1
ATOM 1319 O O . MET A 1 166 ? -20.498 9.630 -6.107 1.00 83.69 166 MET A O 1
ATOM 1323 N N . GLN A 1 167 ? -22.387 9.123 -7.237 1.00 85.62 167 GLN A N 1
ATOM 1324 C CA . GLN A 1 167 ? -23.351 9.895 -6.445 1.00 85.62 167 GLN A CA 1
ATOM 1325 C C . GLN A 1 167 ? -24.784 9.358 -6.664 1.00 85.62 167 GLN A C 1
ATOM 1327 O O . GLN A 1 167 ? -25.120 9.036 -7.805 1.00 85.62 167 GLN A O 1
ATOM 1332 N N . PRO A 1 168 ? -25.651 9.338 -5.632 1.00 83.69 168 PRO A N 1
ATOM 1333 C CA . PRO A 1 168 ? -25.317 9.529 -4.219 1.00 83.69 168 PRO A CA 1
ATOM 1334 C C . PRO A 1 168 ? -24.496 8.343 -3.685 1.00 83.69 168 PRO A C 1
ATOM 1336 O O . PRO A 1 168 ? -24.664 7.218 -4.141 1.00 83.69 168 PRO A O 1
ATOM 1339 N N . ILE A 1 169 ? -23.600 8.608 -2.734 1.00 87.25 169 ILE A N 1
ATOM 1340 C CA . ILE A 1 169 ? -22.774 7.572 -2.090 1.00 87.25 169 ILE A CA 1
ATOM 1341 C C . ILE A 1 169 ? -23.544 6.971 -0.913 1.00 87.25 169 ILE A C 1
ATOM 1343 O O . ILE A 1 169 ? -23.907 7.706 0.013 1.00 87.25 169 ILE A O 1
ATOM 1347 N N . ASP A 1 170 ? -23.718 5.650 -0.905 1.00 90.44 170 ASP A N 1
ATOM 1348 C CA . ASP A 1 170 ? -24.207 4.898 0.246 1.00 90.44 170 ASP A CA 1
ATOM 1349 C C . ASP A 1 170 ? -23.167 4.932 1.376 1.00 90.44 170 ASP A C 1
ATOM 1351 O O . ASP A 1 170 ? -22.109 4.294 1.330 1.00 90.44 170 ASP A O 1
ATOM 1355 N N . GLN A 1 171 ? -23.469 5.696 2.426 1.00 90.50 171 GLN A N 1
ATOM 1356 C CA . GLN A 1 171 ? -22.576 5.841 3.574 1.00 90.50 171 GLN A CA 1
ATOM 1357 C C . GLN A 1 171 ? -22.413 4.522 4.346 1.00 90.50 171 GLN A C 1
ATOM 1359 O O . GLN A 1 171 ? -21.374 4.316 4.976 1.00 90.50 171 GLN A O 1
ATOM 1364 N N . SER A 1 172 ? -23.359 3.581 4.225 1.00 89.44 172 SER A N 1
ATOM 1365 C CA . SER A 1 172 ? -23.224 2.219 4.756 1.00 89.44 172 SER A CA 1
ATOM 1366 C C . SER A 1 172 ? -22.163 1.386 4.048 1.00 89.44 172 SER A C 1
ATOM 1368 O O . SER A 1 172 ? -21.761 0.357 4.592 1.00 89.44 172 SER A O 1
ATOM 1370 N N . LYS A 1 173 ? -21.641 1.830 2.905 1.00 91.25 173 LYS A N 1
ATOM 1371 C CA . LYS A 1 173 ? -20.527 1.187 2.191 1.00 91.25 173 LYS A CA 1
ATOM 1372 C C . LYS A 1 173 ? -19.250 2.021 2.212 1.00 91.25 173 LYS A C 1
ATOM 1374 O O . LYS A 1 173 ? -18.250 1.637 1.613 1.00 91.25 173 LYS A O 1
ATOM 1379 N N . SER A 1 174 ? -19.271 3.158 2.909 1.00 92.75 174 SER A N 1
ATOM 1380 C CA . SER A 1 174 ? -18.155 4.092 2.961 1.00 92.75 174 SER A CA 1
ATOM 1381 C C . SER A 1 174 ? -17.387 3.996 4.282 1.00 92.75 174 SER A C 1
ATOM 1383 O O . SER A 1 174 ? -17.973 3.975 5.370 1.00 92.75 174 SER A O 1
ATOM 1385 N N . ILE A 1 175 ? -16.056 3.945 4.186 1.00 96.06 175 ILE A N 1
ATOM 1386 C CA . ILE A 1 175 ? -15.129 3.773 5.310 1.00 96.06 175 ILE A CA 1
ATOM 1387 C C . ILE A 1 175 ? -13.944 4.730 5.144 1.00 96.06 175 ILE A C 1
ATOM 1389 O O . ILE A 1 175 ? -13.362 4.818 4.069 1.00 96.06 175 ILE A O 1
ATOM 1393 N N . ALA A 1 176 ? -13.549 5.403 6.220 1.00 96.38 176 ALA A N 1
ATOM 1394 C CA . ALA A 1 176 ? -12.268 6.087 6.333 1.00 96.38 176 ALA A CA 1
ATOM 1395 C C . ALA A 1 176 ? -11.427 5.413 7.425 1.00 96.38 176 ALA A C 1
ATOM 1397 O O . ALA A 1 176 ? -11.821 5.411 8.592 1.00 96.38 176 ALA A O 1
ATOM 1398 N N . LEU A 1 177 ? -10.271 4.856 7.065 1.00 97.81 177 LEU A N 1
ATOM 1399 C CA . LEU A 1 177 ? -9.313 4.263 7.999 1.00 97.81 177 LEU A CA 1
ATOM 1400 C C . LEU A 1 177 ? -8.058 5.136 8.083 1.00 97.81 177 LEU A C 1
ATOM 1402 O O . LEU A 1 177 ? -7.370 5.348 7.088 1.00 97.81 177 LEU A O 1
ATOM 1406 N N . SER A 1 178 ? -7.726 5.614 9.277 1.00 97.12 178 SER A N 1
ATOM 1407 C CA . SER A 1 178 ? -6.525 6.411 9.529 1.00 97.12 178 SER A CA 1
ATOM 1408 C C . SER A 1 178 ? -5.612 5.697 10.519 1.00 97.12 178 SER A C 1
ATOM 1410 O O . SER A 1 178 ? -5.971 5.520 11.678 1.00 97.12 178 SER A O 1
ATOM 1412 N N . ILE A 1 179 ? -4.405 5.348 10.089 1.00 96.69 179 ILE A N 1
ATOM 1413 C CA . ILE A 1 179 ? -3.348 4.747 10.906 1.00 96.69 179 ILE A CA 1
ATOM 1414 C C . ILE A 1 179 ? -2.282 5.823 11.121 1.00 96.69 179 ILE A C 1
ATOM 1416 O O . ILE A 1 179 ? -1.704 6.304 10.151 1.00 96.69 179 ILE A O 1
ATOM 1420 N N . ALA A 1 180 ? -2.028 6.234 12.364 1.00 93.38 180 ALA A N 1
ATOM 1421 C CA . ALA A 1 180 ? -1.139 7.361 12.651 1.00 93.38 180 ALA A CA 1
ATOM 1422 C C . ALA A 1 180 ? -0.188 7.090 13.820 1.00 93.38 180 ALA A C 1
ATOM 1424 O O . ALA A 1 180 ? -0.609 6.698 14.905 1.00 93.38 180 ALA A O 1
ATOM 1425 N N . ARG A 1 181 ? 1.108 7.379 13.641 1.00 90.88 181 ARG A N 1
ATOM 1426 C CA . ARG A 1 181 ? 2.138 7.156 14.679 1.00 90.88 181 ARG A CA 1
ATOM 1427 C C . ARG A 1 181 ? 2.138 5.710 15.176 1.00 90.88 181 ARG A C 1
ATOM 1429 O O . ARG A 1 181 ? 2.233 5.462 16.379 1.00 90.88 181 ARG A O 1
ATOM 1436 N N . VAL A 1 182 ? 1.993 4.769 14.252 1.00 95.25 182 VAL A N 1
ATOM 1437 C CA . VAL A 1 182 ? 2.010 3.340 14.552 1.00 95.25 182 VAL A CA 1
ATOM 1438 C C . VAL A 1 182 ? 3.375 2.761 14.207 1.00 95.25 182 VAL A C 1
ATOM 1440 O O . VAL A 1 182 ? 3.944 3.081 13.166 1.00 95.25 182 VAL A O 1
ATOM 1443 N N . ASN A 1 183 ? 3.893 1.904 15.079 1.00 96.75 183 ASN A N 1
ATOM 1444 C CA . ASN A 1 183 ? 5.075 1.098 14.802 1.00 96.75 183 ASN A CA 1
ATOM 1445 C C . ASN A 1 183 ? 4.655 -0.353 14.576 1.00 96.75 183 ASN A C 1
ATOM 1447 O O . ASN A 1 183 ? 3.856 -0.886 15.337 1.00 96.75 183 ASN A O 1
ATOM 1451 N N . ILE A 1 184 ? 5.184 -0.991 13.541 1.00 97.19 184 ILE A N 1
ATOM 1452 C CA . ILE A 1 184 ? 4.888 -2.379 13.188 1.00 97.19 184 ILE A CA 1
ATOM 1453 C C . ILE A 1 184 ? 6.218 -3.116 13.128 1.00 97.19 184 ILE A C 1
ATOM 1455 O O . ILE A 1 184 ? 7.156 -2.669 12.470 1.00 97.19 184 ILE A O 1
ATOM 1459 N N . SER A 1 185 ? 6.346 -4.226 13.843 1.00 96.00 185 SER A N 1
ATOM 1460 C CA . SER A 1 185 ? 7.540 -5.065 13.781 1.00 96.00 185 SER A CA 1
ATOM 1461 C C . SER A 1 185 ? 7.164 -6.532 13.700 1.00 96.00 185 SER A C 1
ATOM 1463 O O . SER A 1 185 ? 6.258 -6.966 14.401 1.00 96.00 185 SER A O 1
ATOM 1465 N N . TYR A 1 186 ? 7.863 -7.299 12.862 1.00 90.38 186 TYR A N 1
ATOM 1466 C CA . TYR A 1 186 ? 7.594 -8.733 12.695 1.00 90.38 186 TYR A CA 1
ATOM 1467 C C . TYR A 1 186 ? 6.137 -9.016 12.296 1.00 90.38 186 TYR A C 1
ATOM 1469 O O . TYR A 1 186 ? 5.438 -9.796 12.943 1.00 90.38 186 TYR A O 1
ATOM 1477 N N . SER A 1 187 ? 5.671 -8.354 11.235 1.00 91.69 187 SER A N 1
ATOM 1478 C CA . SER A 1 187 ? 4.360 -8.610 10.633 1.00 91.69 187 SER A CA 1
ATOM 1479 C C . SER A 1 187 ? 4.509 -9.074 9.190 1.00 91.69 187 SER A C 1
ATOM 1481 O O . SER A 1 187 ? 5.474 -8.714 8.513 1.00 91.69 187 SER A O 1
ATOM 1483 N N . SER A 1 188 ? 3.546 -9.875 8.738 1.00 85.88 188 SER A N 1
ATOM 1484 C CA . SER A 1 188 ? 3.521 -10.396 7.373 1.00 85.88 188 SER A CA 1
ATOM 1485 C C . SER A 1 188 ? 2.455 -9.771 6.473 1.00 85.88 188 SER A C 1
ATOM 1487 O O . SER A 1 188 ? 2.590 -9.777 5.253 1.00 85.88 188 SER A O 1
ATOM 1489 N N . SER A 1 189 ? 1.407 -9.195 7.068 1.00 93.75 189 SER A N 1
ATOM 1490 C CA . SER A 1 189 ? 0.324 -8.517 6.362 1.00 93.75 189 SER A CA 1
ATOM 1491 C C . SER A 1 189 ? -0.200 -7.357 7.209 1.00 93.75 189 SER A C 1
ATOM 1493 O O . SER A 1 189 ? -0.586 -7.531 8.365 1.00 93.75 189 SER A O 1
ATOM 1495 N N . ILE A 1 190 ? -0.193 -6.148 6.651 1.00 96.50 190 ILE A N 1
ATOM 1496 C CA . ILE A 1 190 ? -0.585 -4.926 7.361 1.00 96.50 190 ILE A CA 1
ATOM 1497 C C . ILE A 1 190 ? -2.030 -4.584 7.029 1.00 96.50 190 ILE A C 1
ATOM 1499 O O . ILE A 1 190 ? -2.848 -4.422 7.933 1.00 96.50 190 ILE A O 1
ATOM 1503 N N . LEU A 1 191 ? -2.353 -4.481 5.744 1.00 97.00 191 LEU A N 1
ATOM 1504 C CA . LEU A 1 191 ? -3.649 -3.999 5.298 1.00 97.00 191 LEU A CA 1
ATOM 1505 C C . LEU A 1 191 ? -4.175 -4.857 4.153 1.00 97.00 191 LEU A C 1
ATOM 1507 O O . LEU A 1 191 ? -3.518 -5.015 3.126 1.00 97.00 191 LEU A O 1
ATOM 1511 N N . TRP A 1 192 ? -5.385 -5.371 4.335 1.00 97.00 192 TRP A N 1
ATOM 1512 C CA . TRP A 1 192 ? -6.092 -6.163 3.341 1.00 97.00 192 TRP A CA 1
ATOM 1513 C C . TRP A 1 192 ? -7.471 -5.567 3.090 1.00 97.00 192 TRP A C 1
ATOM 1515 O O . TRP A 1 192 ? -8.341 -5.601 3.958 1.00 97.00 192 TRP A O 1
ATOM 1525 N N . VAL A 1 193 ? -7.672 -5.027 1.894 1.00 96.81 193 VAL A N 1
ATOM 1526 C CA . VAL A 1 193 ? -8.958 -4.532 1.409 1.00 96.81 193 VAL A CA 1
ATOM 1527 C C . VAL A 1 193 ? -9.355 -5.365 0.205 1.00 96.81 193 VAL A C 1
ATOM 1529 O O . VAL A 1 193 ? -8.678 -5.336 -0.822 1.00 96.81 193 VAL A O 1
ATOM 1532 N N . TYR A 1 194 ? -10.443 -6.116 0.340 1.00 94.62 194 TYR A N 1
ATOM 1533 C CA . TYR A 1 194 ? -10.960 -6.959 -0.731 1.00 94.62 194 TYR A CA 1
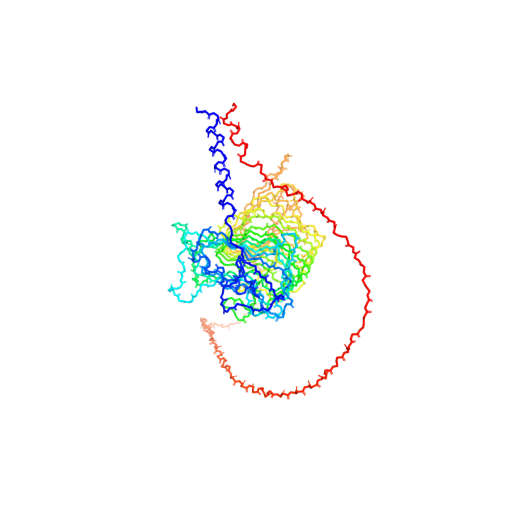ATOM 1534 C C . TYR A 1 194 ? -12.494 -6.918 -0.764 1.00 94.62 194 TYR A C 1
ATOM 1536 O O . TYR A 1 194 ? -13.121 -7.263 0.237 1.00 94.62 194 TYR A O 1
ATOM 1544 N N . PRO A 1 195 ? -13.113 -6.473 -1.871 1.00 93.38 195 PRO A N 1
ATOM 1545 C CA . PRO A 1 195 ? -14.562 -6.356 -1.988 1.00 93.38 195 PRO A CA 1
ATOM 1546 C C . PRO A 1 195 ? -15.258 -7.722 -1.987 1.00 93.38 195 PRO A C 1
ATOM 1548 O O . PRO A 1 195 ? -14.763 -8.685 -2.571 1.00 93.38 195 PRO A O 1
ATOM 1551 N N . LYS A 1 196 ? -16.460 -7.782 -1.403 1.00 92.00 196 LYS A N 1
ATOM 1552 C CA . LYS A 1 196 ? -17.357 -8.951 -1.499 1.00 92.00 196 LYS A CA 1
ATOM 1553 C C . LYS A 1 196 ? -18.081 -9.068 -2.834 1.00 92.00 196 LYS A C 1
ATOM 1555 O O . LYS A 1 196 ? -18.503 -10.160 -3.202 1.00 92.00 196 LYS A O 1
ATOM 1560 N N . ASN A 1 197 ? -18.256 -7.949 -3.523 1.00 90.44 197 ASN A N 1
ATOM 1561 C CA . ASN A 1 197 ? -18.903 -7.823 -4.821 1.00 90.44 197 ASN A CA 1
ATOM 1562 C C . ASN A 1 197 ? -17.839 -7.821 -5.930 1.00 90.44 197 ASN A C 1
ATOM 1564 O O . ASN A 1 197 ? -17.441 -6.742 -6.361 1.00 90.44 197 ASN A O 1
ATOM 1568 N N . PRO A 1 198 ? -17.351 -8.992 -6.393 1.00 85.00 198 PRO A N 1
ATOM 1569 C CA . PRO A 1 198 ? -16.246 -9.057 -7.342 1.00 85.00 198 PRO A CA 1
ATOM 1570 C C . PRO A 1 198 ? -16.624 -8.465 -8.704 1.00 85.00 198 PRO A C 1
ATOM 1572 O O . PRO A 1 198 ? -17.794 -8.436 -9.088 1.00 85.00 198 PRO A O 1
ATOM 1575 N N . ASN A 1 199 ? -15.602 -8.096 -9.479 1.00 82.19 199 ASN A N 1
ATOM 1576 C CA . ASN A 1 199 ? -15.714 -7.681 -10.882 1.00 82.19 199 ASN A CA 1
ATOM 1577 C C . ASN A 1 199 ? -16.593 -6.440 -11.124 1.00 82.19 199 ASN A C 1
ATOM 1579 O O . ASN A 1 199 ? -17.188 -6.307 -12.195 1.00 82.19 199 ASN A O 1
ATOM 1583 N N . GLN A 1 200 ? -16.687 -5.531 -10.152 1.00 86.62 200 GLN A N 1
ATOM 1584 C CA . GLN A 1 200 ? -17.385 -4.254 -10.314 1.00 86.62 200 GLN A CA 1
ATOM 1585 C C . GLN A 1 200 ? -16.401 -3.089 -10.469 1.00 86.62 200 GLN A C 1
ATOM 1587 O O . GLN A 1 200 ? -15.229 -3.192 -10.112 1.00 86.62 200 GLN A O 1
ATOM 1592 N N . ILE A 1 201 ? -16.881 -1.969 -11.016 1.00 87.31 201 ILE A N 1
ATOM 1593 C CA . ILE A 1 201 ? -16.141 -0.703 -11.019 1.00 87.31 201 ILE A CA 1
ATOM 1594 C C . ILE A 1 201 ? -16.455 -0.005 -9.697 1.00 87.31 201 ILE A C 1
ATOM 1596 O O . ILE A 1 201 ? -17.569 0.480 -9.498 1.00 87.31 201 ILE A O 1
ATOM 1600 N N . TYR A 1 202 ? -15.491 -0.002 -8.783 1.00 90.75 202 TYR A N 1
ATOM 1601 C CA . TYR A 1 202 ? -15.675 0.542 -7.442 1.00 90.75 202 TYR A CA 1
ATOM 1602 C C . TYR A 1 202 ? -15.497 2.061 -7.424 1.00 90.75 202 TYR A C 1
ATOM 1604 O O . TYR A 1 202 ? -14.604 2.621 -8.065 1.00 90.75 202 TYR A O 1
ATOM 1612 N N . ASN A 1 203 ? -16.311 2.737 -6.620 1.00 92.06 203 ASN A N 1
ATOM 1613 C CA . ASN A 1 203 ? -16.059 4.111 -6.228 1.00 92.06 203 ASN A CA 1
ATOM 1614 C C . ASN A 1 203 ? -14.935 4.115 -5.186 1.00 92.06 203 ASN A C 1
ATOM 1616 O O . ASN A 1 203 ? -15.183 4.015 -3.982 1.00 92.06 203 ASN A O 1
ATOM 1620 N N . TYR A 1 204 ? -13.695 4.261 -5.648 1.00 89.50 204 TYR A N 1
ATOM 1621 C CA . TYR A 1 204 ? -12.503 4.218 -4.798 1.00 89.50 204 TYR A CA 1
ATOM 1622 C C . TYR A 1 204 ? -12.443 5.324 -3.728 1.00 89.50 204 TYR A C 1
ATOM 1624 O O . TYR A 1 204 ? -11.648 5.234 -2.793 1.00 89.50 204 TYR A O 1
ATOM 1632 N N . ASN A 1 205 ? -13.272 6.370 -3.833 1.00 90.44 205 ASN A N 1
ATOM 1633 C CA . ASN A 1 205 ? -13.388 7.407 -2.802 1.00 90.44 205 ASN A CA 1
ATOM 1634 C C . ASN A 1 205 ? -14.260 6.962 -1.616 1.00 90.44 205 ASN A C 1
ATOM 1636 O O . ASN A 1 205 ? -14.215 7.589 -0.558 1.00 90.44 205 ASN A O 1
ATOM 1640 N N . SER A 1 206 ? -15.057 5.899 -1.776 1.00 92.81 206 SER A N 1
ATOM 1641 C CA . SER A 1 206 ? -15.907 5.372 -0.705 1.00 92.81 206 SER A CA 1
ATOM 1642 C C . SER A 1 206 ? -15.086 4.741 0.418 1.00 92.81 206 SER A C 1
ATOM 1644 O O . SER A 1 206 ? -15.444 4.915 1.584 1.00 92.81 206 SER A O 1
ATOM 1646 N N . ILE A 1 207 ? -13.966 4.088 0.092 1.00 95.75 207 ILE A N 1
ATOM 1647 C CA . ILE A 1 207 ? -12.986 3.583 1.055 1.00 95.75 207 ILE A CA 1
ATOM 1648 C C . ILE A 1 207 ? -11.713 4.421 0.950 1.00 95.75 207 ILE A C 1
ATOM 1650 O O . ILE A 1 207 ? -10.954 4.296 -0.012 1.00 95.75 207 ILE A O 1
ATOM 1654 N N . SER A 1 208 ? -11.468 5.262 1.953 1.00 95.69 208 SER A N 1
ATOM 1655 C CA . SER A 1 208 ? -10.263 6.085 2.049 1.00 95.69 208 SER A CA 1
ATOM 1656 C C . SER A 1 208 ? -9.358 5.620 3.180 1.00 95.69 208 SER A C 1
ATOM 1658 O O . SER A 1 208 ? -9.797 5.328 4.292 1.00 95.69 208 SER A O 1
ATOM 1660 N N . ILE A 1 209 ? -8.066 5.527 2.889 1.00 97.12 209 ILE A N 1
ATOM 1661 C CA . ILE A 1 209 ? -7.072 5.002 3.816 1.00 97.12 209 ILE A CA 1
ATOM 1662 C C . ILE A 1 209 ? -5.924 5.992 3.901 1.00 97.12 209 ILE A C 1
ATOM 1664 O O . ILE A 1 209 ? -5.353 6.391 2.892 1.00 97.12 209 ILE A O 1
ATOM 1668 N N . THR A 1 210 ? -5.576 6.396 5.117 1.00 95.88 210 THR A N 1
ATOM 1669 C CA . THR A 1 210 ? -4.373 7.182 5.397 1.00 95.88 210 THR A CA 1
ATOM 1670 C C . THR A 1 210 ? -3.482 6.373 6.322 1.00 95.88 210 THR A C 1
ATOM 1672 O O . THR A 1 210 ? -3.875 6.081 7.448 1.00 95.88 210 THR A O 1
ATOM 1675 N N . ALA A 1 211 ? -2.294 5.998 5.860 1.00 94.19 211 ALA A N 1
ATOM 1676 C CA . ALA A 1 211 ? -1.351 5.190 6.617 1.00 94.19 211 ALA A CA 1
ATOM 1677 C C . ALA A 1 211 ? -0.064 5.974 6.884 1.00 94.19 211 ALA A C 1
ATOM 1679 O O . ALA A 1 211 ? 0.688 6.277 5.970 1.00 94.19 211 ALA A O 1
ATOM 1680 N N . SER A 1 212 ? 0.206 6.288 8.148 1.00 93.31 212 SER A N 1
ATOM 1681 C CA . SER A 1 212 ? 1.447 6.899 8.626 1.00 93.31 212 SER A CA 1
ATOM 1682 C C . SER A 1 212 ? 2.019 6.030 9.743 1.00 93.31 212 SER A C 1
ATOM 1684 O O . SER A 1 212 ? 1.573 6.072 10.899 1.00 93.31 212 SER A O 1
ATOM 1686 N N . ALA A 1 213 ? 2.987 5.193 9.375 1.00 94.50 213 ALA A N 1
ATOM 1687 C CA . ALA A 1 213 ? 3.567 4.191 10.259 1.00 94.50 213 ALA A CA 1
ATOM 1688 C C . ALA A 1 213 ? 5.066 3.993 9.999 1.00 94.50 213 ALA A C 1
ATOM 1690 O O . ALA A 1 213 ? 5.600 4.395 8.969 1.00 94.50 213 ALA A O 1
ATOM 1691 N N . THR A 1 214 ? 5.754 3.355 10.941 1.00 96.50 214 THR A N 1
ATOM 1692 C CA . THR A 1 214 ? 7.083 2.781 10.704 1.00 96.50 214 THR A CA 1
ATOM 1693 C C . THR A 1 214 ? 6.980 1.269 10.807 1.00 96.50 214 THR A C 1
ATOM 1695 O O . THR A 1 214 ? 6.591 0.745 11.847 1.00 96.50 214 THR A O 1
ATOM 1698 N N . ALA A 1 215 ? 7.333 0.567 9.741 1.00 96.31 215 ALA A N 1
ATOM 1699 C CA . ALA A 1 215 ? 7.375 -0.880 9.674 1.00 96.31 215 ALA A CA 1
ATOM 1700 C C . ALA A 1 215 ? 8.827 -1.370 9.660 1.00 96.31 215 ALA A C 1
ATOM 1702 O O . ALA A 1 215 ? 9.661 -0.844 8.924 1.00 96.31 215 ALA A O 1
ATOM 1703 N N . LYS A 1 216 ? 9.147 -2.370 10.484 1.00 96.88 216 LYS A N 1
ATOM 1704 C CA . LYS A 1 216 ? 10.490 -2.956 10.562 1.00 96.88 216 LYS A CA 1
ATOM 1705 C C . LYS A 1 216 ? 10.437 -4.472 10.590 1.00 96.88 216 LYS A C 1
ATOM 1707 O O . LYS A 1 216 ? 9.522 -5.041 11.182 1.00 96.88 216 LYS A O 1
ATOM 1712 N N . ASN A 1 217 ? 11.450 -5.126 10.033 1.00 96.50 217 ASN A N 1
ATOM 1713 C CA . ASN A 1 217 ? 11.589 -6.583 10.097 1.00 96.50 217 ASN A CA 1
ATOM 1714 C C . ASN A 1 217 ? 10.330 -7.320 9.595 1.00 96.50 217 ASN A C 1
ATOM 1716 O O . ASN A 1 217 ? 9.900 -8.305 10.200 1.00 96.50 217 ASN A O 1
ATOM 1720 N N . LEU A 1 218 ? 9.688 -6.806 8.540 1.00 95.56 218 LEU A N 1
ATOM 1721 C CA . LEU A 1 218 ? 8.579 -7.503 7.892 1.00 95.56 218 LEU A CA 1
ATOM 1722 C C . LEU A 1 218 ? 9.105 -8.703 7.102 1.00 95.56 218 LEU A C 1
ATOM 1724 O O . LEU A 1 218 ? 10.244 -8.699 6.624 1.00 95.56 218 LEU A O 1
ATOM 1728 N N . TYR A 1 219 ? 8.255 -9.709 6.939 1.00 93.25 219 TYR A N 1
ATOM 1729 C CA . TYR A 1 219 ? 8.559 -10.915 6.177 1.00 93.25 219 TYR A CA 1
ATOM 1730 C C . TYR A 1 219 ? 7.371 -11.315 5.296 1.00 93.25 219 TYR A C 1
ATOM 1732 O O . TYR A 1 219 ? 6.252 -10.848 5.496 1.00 93.25 219 TYR A O 1
ATOM 1740 N N . SER A 1 220 ? 7.605 -12.162 4.295 1.00 90.75 220 SER A N 1
ATOM 1741 C CA . SER A 1 220 ? 6.532 -12.615 3.396 1.00 90.75 220 SER A CA 1
ATOM 1742 C C . SER A 1 220 ? 5.482 -13.445 4.145 1.00 90.75 220 SER A C 1
ATOM 1744 O O . SER A 1 220 ? 5.835 -14.310 4.946 1.00 90.75 220 SER A O 1
ATOM 1746 N N . SER A 1 221 ? 4.197 -13.198 3.880 1.00 90.62 221 SER A N 1
ATOM 1747 C CA . SER A 1 221 ? 3.102 -13.906 4.551 1.00 90.62 221 SER A CA 1
ATOM 1748 C C . SER A 1 221 ? 2.973 -15.365 4.131 1.00 90.62 221 SER A C 1
ATOM 1750 O O . SER A 1 221 ? 3.342 -15.741 3.021 1.00 90.62 221 SER A O 1
ATOM 1752 N N . ASN A 1 222 ? 2.386 -16.161 5.027 1.00 89.00 222 ASN A N 1
ATOM 1753 C CA . ASN A 1 222 ? 1.857 -17.496 4.738 1.00 89.00 222 ASN A CA 1
ATOM 1754 C C . ASN A 1 222 ? 0.345 -17.467 4.442 1.00 89.00 222 ASN A C 1
ATOM 1756 O O . ASN A 1 222 ? -0.232 -18.497 4.101 1.00 89.00 222 ASN A O 1
ATOM 1760 N N . LEU A 1 223 ? -0.312 -16.312 4.603 1.00 91.62 223 LEU A N 1
ATOM 1761 C CA . LEU A 1 223 ? -1.714 -16.128 4.233 1.00 91.62 223 LEU A CA 1
ATOM 1762 C C . LEU A 1 223 ? -1.838 -16.152 2.716 1.00 91.62 223 LEU A C 1
ATOM 1764 O O . LEU A 1 223 ? -0.990 -15.581 2.044 1.00 91.62 223 LEU A O 1
ATOM 1768 N N . MET A 1 224 ? -2.880 -16.775 2.176 1.00 92.75 224 MET A N 1
ATOM 1769 C CA . MET A 1 224 ? -3.108 -16.807 0.729 1.00 92.75 224 MET A CA 1
ATOM 1770 C C . MET A 1 224 ? -3.859 -15.563 0.257 1.00 92.75 224 MET A C 1
ATOM 1772 O O . MET A 1 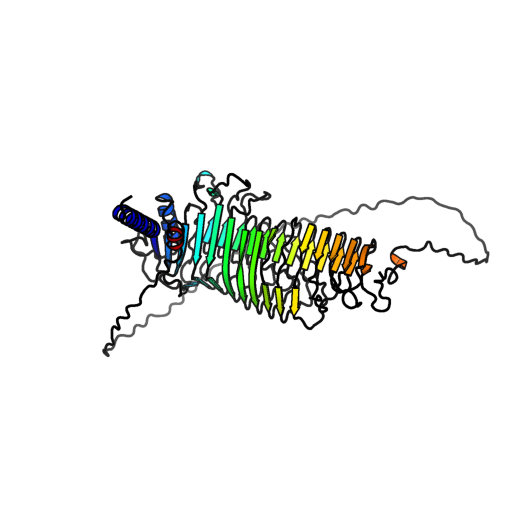224 ? -4.701 -15.019 0.975 1.00 92.75 224 MET A O 1
ATOM 1776 N N . THR A 1 225 ? -3.564 -15.121 -0.964 1.00 91.25 225 THR A N 1
ATOM 1777 C CA . THR A 1 225 ? -4.370 -14.103 -1.648 1.00 91.25 225 THR A CA 1
ATOM 1778 C C . THR A 1 225 ? -5.773 -14.633 -1.965 1.00 91.25 225 THR A C 1
ATOM 1780 O O . THR A 1 225 ? -5.965 -15.845 -2.118 1.00 91.25 225 THR A O 1
ATOM 1783 N N . PRO A 1 226 ? -6.780 -13.748 -2.084 1.00 85.25 226 PRO A N 1
ATOM 1784 C CA . PRO A 1 226 ? -8.109 -14.148 -2.533 1.00 85.25 226 PRO A CA 1
ATOM 1785 C C . PRO A 1 226 ? -8.045 -14.887 -3.876 1.00 85.25 226 PRO A C 1
ATOM 1787 O O . PRO A 1 226 ? -7.378 -14.439 -4.804 1.00 85.25 226 PRO A O 1
ATOM 1790 N N . ASN A 1 227 ? -8.771 -16.001 -3.993 1.00 80.12 227 ASN A N 1
ATOM 1791 C CA . ASN A 1 227 ? -8.858 -16.828 -5.208 1.00 80.12 227 ASN A CA 1
ATOM 1792 C C . ASN A 1 227 ? -7.538 -17.468 -5.687 1.00 80.12 227 ASN A C 1
ATOM 1794 O O . ASN A 1 227 ? -7.483 -17.954 -6.816 1.00 80.12 227 ASN A O 1
ATOM 1798 N N . SER A 1 228 ? -6.500 -17.528 -4.846 1.00 85.25 228 SER A N 1
ATOM 1799 C CA . SER A 1 228 ? -5.245 -18.224 -5.154 1.00 85.25 228 SER A CA 1
ATOM 1800 C C . SER A 1 228 ? -4.896 -19.245 -4.076 1.00 85.25 228 SER A C 1
ATOM 1802 O O . SER A 1 228 ? -5.135 -19.034 -2.891 1.00 85.25 228 SER A O 1
ATOM 1804 N N . VAL A 1 229 ? -4.292 -20.360 -4.490 1.00 86.38 229 VAL A N 1
ATOM 1805 C CA . VAL A 1 229 ? -3.722 -21.377 -3.583 1.00 86.38 229 VAL A CA 1
ATOM 1806 C C . VAL A 1 229 ? -2.192 -21.434 -3.652 1.00 86.38 229 VAL A C 1
ATOM 1808 O O . VAL A 1 229 ? -1.574 -22.248 -2.971 1.00 86.38 229 VAL A O 1
ATOM 1811 N N . TYR A 1 230 ? -1.576 -20.590 -4.484 1.00 86.31 230 TYR A N 1
ATOM 1812 C CA . TYR A 1 230 ? -0.133 -20.611 -4.763 1.00 86.31 230 TYR A CA 1
ATOM 1813 C C . TYR A 1 230 ? 0.579 -19.303 -4.409 1.00 86.31 230 TYR A C 1
ATOM 1815 O O . TYR A 1 230 ? 1.814 -19.249 -4.412 1.00 86.31 230 TYR A O 1
ATOM 1823 N N . GLU A 1 231 ? -0.184 -18.243 -4.154 1.00 89.50 231 GLU A N 1
ATOM 1824 C CA . GLU A 1 231 ? 0.337 -16.894 -3.973 1.00 89.50 231 GLU A CA 1
ATOM 1825 C C . GLU A 1 231 ? -0.130 -16.324 -2.652 1.00 89.50 231 GLU A C 1
ATOM 1827 O O . GLU A 1 231 ? -1.325 -16.307 -2.338 1.00 89.50 231 GLU A O 1
ATOM 1832 N N . THR A 1 232 ? 0.843 -15.854 -1.885 1.00 91.75 232 THR A N 1
ATOM 1833 C CA . THR A 1 232 ? 0.610 -15.355 -0.544 1.00 91.75 232 THR A CA 1
ATOM 1834 C C . THR A 1 232 ? 0.281 -13.871 -0.546 1.00 91.75 232 THR A C 1
ATOM 1836 O O . THR A 1 232 ? 0.530 -13.150 -1.511 1.00 91.75 232 THR A O 1
ATOM 1839 N N . LEU A 1 233 ? -0.358 -13.425 0.527 1.00 93.88 233 LEU A N 1
ATOM 1840 C CA . LEU A 1 233 ? -0.874 -12.083 0.686 1.00 93.88 233 LEU A CA 1
ATOM 1841 C C . LEU A 1 233 ? 0.294 -11.100 0.883 1.00 93.88 233 LEU A C 1
ATOM 1843 O O . LEU A 1 233 ? 1.142 -11.336 1.749 1.00 93.88 233 LEU A O 1
ATOM 1847 N N . PRO A 1 234 ? 0.343 -9.997 0.121 1.00 95.00 234 PRO A N 1
ATOM 1848 C CA . PRO A 1 234 ? 1.329 -8.951 0.320 1.00 95.00 234 PRO A CA 1
ATOM 1849 C C . PRO A 1 234 ? 1.051 -8.154 1.607 1.00 95.00 234 PRO A C 1
ATOM 1851 O O . PRO A 1 234 ? -0.073 -8.168 2.127 1.00 95.00 234 PRO A O 1
ATOM 1854 N N . PRO A 1 235 ? 2.050 -7.403 2.113 1.00 95.50 235 PRO A N 1
ATOM 1855 C CA . PRO A 1 235 ? 1.867 -6.482 3.231 1.00 95.50 235 PRO A CA 1
ATOM 1856 C C . PRO A 1 235 ? 0.705 -5.502 3.035 1.00 95.50 235 PRO A C 1
ATOM 1858 O O . PRO A 1 235 ? -0.061 -5.279 3.974 1.00 95.50 235 PRO A O 1
ATOM 1861 N N . PHE A 1 236 ? 0.532 -4.982 1.818 1.00 96.00 236 PHE A N 1
ATOM 1862 C CA . PHE A 1 236 ? -0.635 -4.203 1.411 1.00 96.00 236 PHE A CA 1
ATOM 1863 C C . PHE A 1 236 ? -1.315 -4.876 0.217 1.00 96.00 236 PHE A C 1
ATOM 1865 O O . PHE A 1 236 ? -0.750 -4.913 -0.873 1.00 96.00 236 PHE A O 1
ATOM 1872 N N . TYR A 1 237 ? -2.531 -5.387 0.414 1.00 96.31 237 TYR A N 1
ATOM 1873 C CA . TYR A 1 237 ? -3.393 -5.910 -0.649 1.00 96.31 237 TYR A CA 1
ATOM 1874 C C . TYR A 1 237 ? -4.651 -5.054 -0.734 1.00 96.31 237 TYR A C 1
ATOM 1876 O O . TYR A 1 237 ? -5.473 -5.091 0.181 1.00 96.31 237 TYR A O 1
ATOM 1884 N N . LEU A 1 238 ? -4.798 -4.268 -1.798 1.00 95.50 238 LEU A N 1
ATOM 1885 C CA . LEU A 1 238 ? -5.767 -3.177 -1.853 1.00 95.50 238 LEU A CA 1
ATOM 1886 C C . LEU A 1 238 ? -6.582 -3.228 -3.138 1.00 95.50 238 LEU A C 1
ATOM 1888 O O . LEU A 1 238 ? -6.025 -3.116 -4.222 1.00 95.50 238 LEU A O 1
ATOM 1892 N N . VAL A 1 239 ? -7.901 -3.367 -3.015 1.00 94.75 239 VAL A N 1
ATOM 1893 C CA . VAL A 1 239 ? -8.824 -3.382 -4.156 1.00 94.75 239 VAL A CA 1
ATOM 1894 C C . VAL A 1 239 ? -9.940 -2.366 -3.927 1.00 94.75 239 VAL A C 1
ATOM 1896 O O . VAL A 1 239 ? -10.616 -2.424 -2.897 1.00 94.75 239 VAL A O 1
ATOM 1899 N N . GLY A 1 240 ? -10.151 -1.456 -4.882 1.00 93.38 240 GLY A N 1
ATOM 1900 C CA . GLY A 1 240 ? -11.298 -0.542 -4.882 1.00 93.38 240 GLY A CA 1
ATOM 1901 C C . GLY A 1 240 ? -11.229 0.603 -3.865 1.00 93.38 240 GLY A C 1
ATOM 1902 O O . GLY A 1 240 ? -12.260 1.098 -3.420 1.00 93.38 240 GLY A O 1
ATOM 1903 N N . CYS A 1 241 ? -10.031 1.033 -3.457 1.00 94.19 241 CYS A N 1
ATOM 1904 C CA . CYS A 1 241 ? -9.861 2.064 -2.425 1.00 94.19 241 CYS A CA 1
ATOM 1905 C C . CYS A 1 241 ? -8.876 3.174 -2.810 1.00 94.19 241 CYS A C 1
ATOM 1907 O O . CYS A 1 241 ? -8.129 3.069 -3.782 1.00 94.19 241 CYS A O 1
ATOM 1909 N N . SER A 1 242 ? -8.846 4.239 -2.011 1.00 93.81 242 SER A N 1
ATOM 1910 C CA . SER A 1 242 ? -7.805 5.267 -2.055 1.00 93.81 242 SER A CA 1
ATOM 1911 C C . SER A 1 242 ? -6.834 5.109 -0.887 1.00 93.81 242 SER A C 1
ATOM 1913 O O . SER A 1 242 ? -7.258 4.957 0.257 1.00 93.81 242 SER A O 1
ATOM 1915 N N . LEU A 1 243 ? -5.530 5.174 -1.164 1.00 93.19 243 LEU A N 1
ATOM 1916 C CA . LEU A 1 243 ? -4.471 5.140 -0.157 1.00 93.19 243 LEU A CA 1
ATOM 1917 C C . LEU A 1 243 ? -3.610 6.401 -0.222 1.00 93.19 243 LEU A C 1
ATOM 1919 O O . LEU A 1 243 ? -3.034 6.718 -1.261 1.00 93.19 243 LEU A O 1
ATOM 1923 N N . VAL A 1 244 ? -3.458 7.055 0.927 1.00 92.25 244 VAL A N 1
ATOM 1924 C CA . VAL A 1 244 ? -2.381 8.005 1.209 1.00 92.25 244 VAL A CA 1
ATOM 1925 C C . VAL A 1 244 ? -1.387 7.327 2.150 1.00 92.25 244 VAL A C 1
ATOM 1927 O O . VAL A 1 244 ? -1.694 7.091 3.317 1.00 92.25 244 VAL A O 1
ATOM 1930 N N . ASP A 1 245 ? -0.212 6.996 1.635 1.00 84.50 245 ASP A N 1
ATOM 1931 C CA . ASP A 1 245 ? 0.824 6.207 2.295 1.00 84.50 245 ASP A CA 1
ATOM 1932 C C . ASP A 1 245 ? 2.012 7.082 2.723 1.00 84.50 245 ASP A C 1
ATOM 1934 O O . ASP A 1 245 ? 2.554 7.855 1.938 1.00 84.50 245 ASP A O 1
ATOM 1938 N N . GLN A 1 246 ? 2.414 6.965 3.981 1.00 90.31 246 GLN A N 1
ATOM 1939 C CA . GLN A 1 246 ? 3.628 7.524 4.572 1.00 90.31 246 GLN A CA 1
ATOM 1940 C C . GLN A 1 246 ? 4.312 6.480 5.464 1.00 90.31 246 GLN A C 1
ATOM 1942 O O . GLN A 1 246 ? 4.756 6.776 6.579 1.00 90.31 246 GLN A O 1
ATOM 1947 N N . VAL A 1 247 ? 4.308 5.221 5.025 1.00 91.19 247 VAL A N 1
ATOM 1948 C CA . VAL A 1 247 ? 4.877 4.099 5.766 1.00 91.19 247 VAL A CA 1
ATOM 1949 C C . VAL A 1 247 ? 6.373 3.988 5.491 1.00 91.19 247 VAL A C 1
ATOM 1951 O O . VAL A 1 247 ? 6.797 3.566 4.417 1.00 91.19 247 VAL A O 1
ATOM 1954 N N . ASN A 1 248 ? 7.185 4.314 6.495 1.00 95.69 248 ASN A N 1
ATOM 1955 C CA . ASN A 1 248 ? 8.624 4.062 6.452 1.00 95.69 248 ASN A CA 1
ATOM 1956 C C . ASN A 1 248 ? 8.894 2.573 6.671 1.00 95.69 248 ASN A C 1
ATOM 1958 O O . ASN A 1 248 ? 8.335 1.990 7.598 1.00 95.69 248 ASN A O 1
ATOM 1962 N N . LEU A 1 249 ? 9.762 1.972 5.861 1.00 96.25 249 LEU A N 1
ATOM 1963 C CA . LEU A 1 249 ? 10.060 0.541 5.907 1.00 96.25 249 LEU A CA 1
ATOM 1964 C C . LEU A 1 249 ? 11.556 0.299 6.105 1.00 96.25 249 LEU A C 1
ATOM 1966 O O . LEU A 1 249 ? 12.381 0.812 5.346 1.00 96.25 249 LEU A O 1
ATOM 1970 N N . GLU A 1 250 ? 11.913 -0.519 7.093 1.00 97.12 250 GLU A N 1
ATOM 1971 C CA . GLU A 1 250 ? 13.311 -0.822 7.400 1.00 97.12 250 GLU A CA 1
ATOM 1972 C C . GLU A 1 250 ? 13.571 -2.315 7.632 1.00 97.12 250 GLU A C 1
ATOM 1974 O O . GLU A 1 250 ? 12.760 -3.011 8.246 1.00 97.12 250 GLU A O 1
ATOM 1979 N N . ASN A 1 251 ? 14.747 -2.794 7.219 1.00 97.19 251 ASN A N 1
ATOM 1980 C CA . ASN A 1 251 ? 15.292 -4.107 7.598 1.00 97.19 251 ASN A CA 1
ATOM 1981 C C . ASN A 1 251 ? 14.345 -5.298 7.323 1.00 97.19 251 ASN A C 1
ATOM 1983 O O . ASN A 1 251 ? 14.264 -6.228 8.123 1.00 97.19 251 ASN A O 1
ATOM 1987 N N . SER A 1 252 ? 13.575 -5.257 6.234 1.00 96.75 252 SER A N 1
ATOM 1988 C CA . SER A 1 252 ? 12.534 -6.246 5.916 1.00 96.75 252 SER A CA 1
ATOM 1989 C C . SER A 1 252 ? 12.911 -7.150 4.738 1.00 96.75 252 SER A C 1
ATOM 1991 O O . SER A 1 252 ? 13.647 -6.743 3.842 1.00 96.75 252 SER A O 1
ATOM 1993 N N . ASN A 1 253 ? 12.373 -8.374 4.710 1.00 95.12 253 ASN A N 1
ATOM 1994 C CA . ASN A 1 253 ? 12.572 -9.345 3.627 1.00 95.12 253 ASN A CA 1
ATOM 1995 C C . ASN A 1 253 ? 11.221 -9.814 3.060 1.00 95.12 253 ASN A C 1
ATOM 1997 O O . ASN A 1 253 ? 10.593 -10.748 3.562 1.00 95.12 253 ASN A O 1
ATOM 2001 N N . ILE A 1 254 ? 10.777 -9.158 1.992 1.00 92.44 254 ILE A N 1
ATOM 2002 C CA . ILE A 1 254 ? 9.491 -9.386 1.324 1.00 92.44 254 ILE A CA 1
ATOM 2003 C C . ILE A 1 254 ? 9.786 -9.923 -0.079 1.00 92.44 254 ILE A C 1
ATOM 2005 O O . ILE A 1 254 ? 9.687 -9.217 -1.073 1.00 92.44 254 ILE A O 1
ATOM 2009 N N . SER A 1 255 ? 10.240 -11.170 -0.151 1.00 88.06 255 SER A N 1
ATOM 2010 C CA . SER A 1 255 ? 10.750 -11.769 -1.388 1.00 88.06 255 SER A CA 1
ATOM 2011 C C . SER A 1 255 ? 9.716 -12.558 -2.197 1.00 88.06 255 SER A C 1
ATOM 2013 O O . SER A 1 255 ? 9.967 -12.845 -3.368 1.00 88.06 255 SER A O 1
ATOM 2015 N N . LEU A 1 256 ? 8.560 -12.913 -1.621 1.00 89.06 256 LEU A N 1
ATOM 2016 C CA . LEU A 1 256 ? 7.580 -13.801 -2.270 1.00 89.06 256 LEU A CA 1
ATOM 2017 C C . LEU A 1 256 ? 6.403 -13.082 -2.938 1.00 89.06 256 LEU A C 1
ATOM 2019 O O . LEU A 1 256 ? 5.727 -13.694 -3.764 1.00 89.06 256 LEU A O 1
ATOM 2023 N N . THR A 1 257 ? 6.162 -11.819 -2.595 1.00 91.75 257 THR A N 1
ATOM 2024 C CA . THR A 1 257 ? 5.023 -11.017 -3.058 1.00 91.75 257 THR A CA 1
ATOM 2025 C C . THR A 1 257 ? 5.484 -9.597 -3.360 1.00 91.75 257 THR A C 1
ATOM 2027 O O . THR A 1 257 ? 6.537 -9.188 -2.866 1.00 91.75 257 THR A O 1
ATOM 2030 N N . PRO A 1 258 ? 4.685 -8.792 -4.076 1.00 92.81 258 PRO A N 1
ATOM 2031 C CA . PRO A 1 258 ? 4.842 -7.348 -4.022 1.00 92.81 258 PRO A CA 1
ATOM 2032 C C . PRO A 1 258 ? 4.773 -6.821 -2.584 1.00 92.81 258 PRO A C 1
ATOM 2034 O O . PRO A 1 258 ? 4.165 -7.459 -1.718 1.00 92.81 258 PRO A O 1
ATOM 2037 N N . TYR A 1 259 ? 5.348 -5.648 -2.314 1.00 93.44 259 TYR A N 1
ATOM 2038 C CA . TYR A 1 259 ? 5.084 -4.968 -1.039 1.00 93.44 259 TYR A CA 1
ATOM 2039 C C . TYR A 1 259 ? 3.674 -4.362 -1.027 1.00 93.44 259 TYR A C 1
ATOM 2041 O O . TYR A 1 259 ? 2.933 -4.530 -0.054 1.00 93.44 259 TYR A O 1
ATOM 2049 N N . ILE A 1 260 ? 3.288 -3.727 -2.138 1.00 93.88 260 ILE A N 1
ATOM 2050 C CA . ILE A 1 260 ? 1.943 -3.199 -2.378 1.00 93.88 260 ILE A CA 1
ATOM 2051 C C . ILE A 1 260 ? 1.372 -3.841 -3.640 1.00 93.88 260 ILE A C 1
ATOM 2053 O O . ILE A 1 260 ? 1.925 -3.681 -4.725 1.00 93.88 260 ILE A O 1
ATOM 2057 N N . TYR A 1 261 ? 0.239 -4.521 -3.499 1.00 94.19 261 TYR A N 1
ATOM 2058 C CA . TYR A 1 261 ? -0.663 -4.843 -4.597 1.00 94.19 261 TYR A CA 1
ATOM 2059 C C . TYR A 1 261 ? -1.866 -3.907 -4.540 1.00 94.19 261 TYR A C 1
ATOM 2061 O O . TYR A 1 261 ? -2.516 -3.791 -3.497 1.00 94.19 261 TYR A O 1
ATOM 2069 N N . PHE A 1 262 ? -2.159 -3.254 -5.659 1.00 92.25 262 PHE A N 1
ATOM 2070 C CA . PHE A 1 262 ? -3.247 -2.298 -5.772 1.00 92.25 262 PHE A CA 1
ATOM 2071 C C . PHE A 1 262 ? -4.078 -2.588 -7.024 1.00 92.25 262 PHE A C 1
ATOM 2073 O O . PHE A 1 262 ? -3.522 -2.723 -8.114 1.00 92.25 262 PHE A O 1
ATOM 2080 N N . GLU A 1 263 ? -5.402 -2.624 -6.902 1.00 92.12 263 GLU A N 1
ATOM 2081 C CA . GLU A 1 263 ? -6.351 -2.805 -8.004 1.00 92.12 263 GLU A CA 1
ATOM 2082 C C . GLU A 1 263 ? -7.508 -1.799 -7.925 1.00 92.12 263 GLU A C 1
ATOM 2084 O O . GLU A 1 263 ? -8.108 -1.610 -6.866 1.00 92.12 263 GLU A O 1
ATOM 2089 N N . GLY A 1 264 ? -7.866 -1.188 -9.057 1.00 88.06 264 GLY A N 1
ATOM 2090 C CA . GLY A 1 264 ? -9.083 -0.384 -9.196 1.00 88.06 264 GLY A CA 1
ATOM 2091 C C . GLY A 1 264 ? -9.242 0.787 -8.215 1.00 88.06 264 GLY A C 1
ATOM 2092 O O . GLY A 1 264 ? -10.314 0.945 -7.637 1.00 88.06 264 GLY A O 1
ATOM 2093 N N . GLY A 1 265 ? -8.222 1.623 -8.006 1.00 88.31 265 GLY A N 1
ATOM 2094 C CA . GLY A 1 265 ? -8.321 2.801 -7.141 1.00 88.31 265 GLY A CA 1
ATOM 2095 C C . GLY A 1 265 ? -7.190 3.820 -7.294 1.00 88.31 265 GLY A C 1
ATOM 2096 O O . GLY A 1 265 ? -6.663 4.004 -8.390 1.00 88.31 265 GLY A O 1
ATOM 2097 N N . SER A 1 266 ? -6.866 4.529 -6.204 1.00 88.69 266 SER A N 1
ATOM 2098 C CA . SER A 1 266 ? -5.926 5.661 -6.212 1.00 88.69 266 SER A CA 1
ATOM 2099 C C . SER A 1 266 ? -4.845 5.534 -5.142 1.00 88.69 266 SER A C 1
ATOM 2101 O O . SER A 1 266 ? -5.154 5.375 -3.964 1.00 88.69 266 SER A O 1
ATOM 2103 N N . TYR A 1 267 ? -3.583 5.728 -5.517 1.00 87.50 267 TYR A N 1
ATOM 2104 C CA . TYR A 1 267 ? -2.446 5.744 -4.586 1.00 87.50 267 TYR A CA 1
ATOM 2105 C C . TYR A 1 267 ? -1.769 7.111 -4.537 1.00 87.50 267 TYR A C 1
ATOM 2107 O O . TYR A 1 267 ? -1.617 7.743 -5.578 1.00 87.50 267 TYR A O 1
ATOM 2115 N N . LYS A 1 268 ? -1.326 7.529 -3.346 1.00 86.75 268 LYS A N 1
ATOM 2116 C CA . LYS A 1 268 ? -0.427 8.665 -3.115 1.00 86.75 268 LYS A CA 1
ATOM 2117 C C . LYS A 1 268 ? 0.557 8.334 -1.996 1.00 86.75 268 LYS A C 1
ATOM 2119 O O . LYS A 1 268 ? 0.123 8.116 -0.874 1.00 86.75 268 LYS A O 1
ATOM 2124 N N . GLY A 1 269 ? 1.860 8.340 -2.268 1.00 82.19 269 GLY A N 1
ATOM 2125 C CA . GLY A 1 269 ? 2.883 7.881 -1.315 1.00 82.19 269 GLY A CA 1
ATOM 2126 C C . GLY A 1 269 ? 3.938 8.924 -0.952 1.00 82.19 269 GLY A C 1
ATOM 2127 O O . GLY A 1 269 ? 4.286 9.756 -1.778 1.00 82.19 269 GLY A O 1
ATOM 2128 N N . SER A 1 270 ? 4.472 8.877 0.268 1.00 85.38 270 SER A N 1
ATOM 2129 C CA . SER A 1 270 ? 5.662 9.617 0.695 1.00 85.38 270 SER A CA 1
ATOM 2130 C C . SER A 1 270 ? 6.393 8.865 1.810 1.00 85.38 270 SER A C 1
ATOM 2132 O O . SER A 1 270 ? 6.081 9.054 2.986 1.00 85.38 270 SER A O 1
ATOM 2134 N N . SER A 1 271 ? 7.389 8.055 1.458 1.00 86.56 271 SER A N 1
ATOM 2135 C CA . SER A 1 271 ? 7.957 7.034 2.350 1.00 86.56 271 SER A CA 1
ATOM 2136 C C . SER A 1 271 ? 9.477 6.920 2.232 1.00 86.56 271 SER A C 1
ATOM 2138 O O . SER A 1 271 ? 10.051 7.086 1.154 1.00 86.56 271 SER A O 1
ATOM 2140 N N . SER A 1 272 ? 10.133 6.590 3.347 1.00 92.31 272 SER A N 1
ATOM 2141 C CA . SER A 1 272 ? 11.554 6.232 3.401 1.00 92.31 272 SER A CA 1
ATOM 2142 C C . SER A 1 272 ? 11.719 4.722 3.571 1.00 92.31 272 SER A C 1
ATOM 2144 O O . SER A 1 272 ? 11.257 4.146 4.555 1.00 92.31 272 SER A O 1
ATOM 2146 N N . ILE A 1 273 ? 12.414 4.090 2.630 1.00 94.12 273 ILE A N 1
ATOM 2147 C CA . ILE A 1 273 ? 12.560 2.641 2.500 1.00 94.12 273 ILE A CA 1
ATOM 2148 C C . ILE A 1 273 ? 14.049 2.295 2.561 1.00 94.12 273 ILE A C 1
ATOM 2150 O O . ILE A 1 273 ? 14.816 2.669 1.669 1.00 94.12 273 ILE A O 1
ATOM 2154 N N . THR A 1 274 ? 14.493 1.604 3.615 1.00 95.69 274 THR A N 1
ATOM 2155 C CA . THR A 1 274 ? 15.926 1.336 3.826 1.00 95.69 274 THR A CA 1
ATOM 2156 C C . THR A 1 274 ? 16.272 -0.089 4.251 1.00 95.69 274 THR A C 1
ATOM 2158 O O . THR A 1 274 ? 15.598 -0.667 5.096 1.00 95.69 274 THR A O 1
ATOM 2161 N N . ASN A 1 275 ? 17.366 -0.640 3.717 1.00 96.25 275 ASN A N 1
ATOM 2162 C CA . ASN A 1 275 ? 17.878 -1.971 4.077 1.00 96.25 275 ASN A CA 1
ATOM 2163 C C . ASN A 1 275 ? 16.856 -3.114 3.879 1.00 96.25 275 ASN A C 1
ATOM 2165 O O . ASN A 1 275 ? 16.741 -3.986 4.738 1.00 96.25 275 ASN A O 1
ATOM 2169 N N . ASN A 1 276 ? 16.077 -3.107 2.794 1.00 95.75 276 ASN A N 1
ATOM 2170 C CA . ASN A 1 276 ? 15.076 -4.145 2.523 1.00 95.75 276 ASN A CA 1
ATOM 2171 C C . ASN A 1 276 ? 15.444 -5.016 1.318 1.00 95.75 276 ASN A C 1
ATOM 2173 O O . ASN A 1 276 ? 16.109 -4.560 0.388 1.00 95.75 276 ASN A O 1
ATOM 2177 N N . THR A 1 277 ? 14.924 -6.241 1.306 1.00 93.56 277 THR A N 1
ATOM 2178 C CA . THR A 1 277 ? 14.996 -7.168 0.172 1.00 93.56 277 THR A CA 1
ATOM 2179 C C . THR A 1 277 ? 13.594 -7.421 -0.373 1.00 93.56 277 THR A C 1
ATOM 2181 O O . THR A 1 277 ? 12.754 -7.980 0.332 1.00 93.56 277 THR A O 1
ATOM 2184 N N . PHE A 1 278 ? 13.355 -7.045 -1.632 1.00 89.75 278 PHE A N 1
ATOM 2185 C CA . PHE A 1 278 ? 12.115 -7.338 -2.374 1.00 89.75 278 PHE A CA 1
ATOM 2186 C C . PHE A 1 278 ? 12.279 -8.491 -3.378 1.00 89.75 278 PHE A C 1
ATOM 2188 O O . PHE A 1 278 ? 11.306 -9.021 -3.914 1.00 89.75 278 PHE A O 1
ATOM 2195 N N . SER A 1 279 ? 13.524 -8.930 -3.601 1.00 81.12 279 SER A N 1
ATOM 2196 C CA . SER A 1 279 ? 13.867 -10.001 -4.538 1.00 81.12 279 SER A CA 1
ATOM 2197 C C . SER A 1 279 ? 13.269 -9.732 -5.933 1.00 81.12 279 SER A C 1
ATOM 2199 O O . SER A 1 279 ? 13.469 -8.651 -6.490 1.00 81.12 279 SER A O 1
ATOM 2201 N N . CYS A 1 280 ? 12.564 -10.706 -6.505 1.00 82.88 280 CYS A N 1
ATOM 2202 C CA . CYS A 1 280 ? 12.037 -10.677 -7.871 1.00 82.88 280 CYS A CA 1
ATOM 2203 C C . CYS A 1 280 ? 10.626 -10.098 -7.996 1.00 82.88 280 CYS A C 1
ATOM 2205 O O . CYS A 1 280 ? 10.069 -10.071 -9.091 1.00 82.88 280 CYS A O 1
ATOM 2207 N N . ASN A 1 281 ? 10.026 -9.667 -6.888 1.00 87.25 281 ASN A N 1
ATOM 2208 C CA . ASN A 1 281 ? 8.712 -9.047 -6.905 1.00 87.25 281 ASN A CA 1
ATOM 2209 C C . ASN A 1 281 ? 8.836 -7.521 -6.979 1.00 87.25 281 ASN A C 1
ATOM 2211 O O . ASN A 1 281 ? 9.790 -6.951 -6.441 1.00 87.25 281 ASN A O 1
ATOM 2215 N N . PRO A 1 282 ? 7.873 -6.842 -7.621 1.00 89.88 282 PRO A N 1
ATOM 2216 C CA . PRO A 1 282 ? 7.853 -5.397 -7.649 1.00 89.88 282 PRO A CA 1
ATOM 2217 C C . PRO A 1 282 ? 7.607 -4.831 -6.250 1.00 89.88 282 PRO A C 1
ATOM 2219 O O . PRO A 1 282 ? 6.824 -5.389 -5.484 1.00 89.88 282 PRO A O 1
ATOM 2222 N N . PHE A 1 283 ? 8.195 -3.683 -5.914 1.00 91.44 283 PHE A N 1
ATOM 2223 C CA . PHE A 1 283 ? 7.786 -2.982 -4.692 1.00 91.44 283 PHE A CA 1
ATOM 2224 C C . PHE A 1 283 ? 6.300 -2.589 -4.767 1.00 91.44 283 PHE A C 1
ATOM 2226 O O . PHE A 1 283 ? 5.538 -2.891 -3.848 1.00 91.44 283 PHE A O 1
ATOM 2233 N N . ILE A 1 284 ? 5.864 -2.010 -5.889 1.00 90.94 284 ILE A N 1
ATOM 2234 C CA . ILE A 1 284 ? 4.456 -1.688 -6.155 1.00 90.94 284 ILE A CA 1
ATOM 2235 C C . ILE A 1 284 ? 3.975 -2.398 -7.427 1.00 90.94 284 ILE A C 1
ATOM 2237 O O . ILE A 1 284 ? 4.530 -2.194 -8.505 1.00 90.94 284 ILE A O 1
ATOM 2241 N N . PHE A 1 285 ? 2.892 -3.167 -7.320 1.00 92.38 285 PHE A N 1
ATOM 2242 C CA . PHE A 1 285 ? 2.132 -3.700 -8.451 1.00 92.38 285 PHE A CA 1
ATOM 2243 C C . PHE A 1 285 ? 0.769 -3.011 -8.547 1.00 92.38 285 PHE A C 1
ATOM 2245 O O . PHE A 1 285 ? -0.016 -3.039 -7.598 1.00 92.38 285 PHE A O 1
ATOM 2252 N N . MET A 1 286 ? 0.475 -2.423 -9.703 1.00 90.38 286 MET A N 1
ATOM 2253 C CA . MET A 1 286 ? -0.749 -1.674 -9.967 1.00 90.38 286 MET A CA 1
ATOM 2254 C C . MET A 1 286 ? -1.524 -2.260 -11.140 1.00 90.38 286 MET A C 1
ATOM 2256 O O . MET A 1 286 ? -1.008 -2.316 -12.251 1.00 90.38 286 MET A O 1
ATOM 2260 N N . TYR A 1 287 ? -2.792 -2.593 -10.912 1.00 90.25 287 TYR A N 1
ATOM 2261 C CA . TYR A 1 287 ? -3.731 -3.058 -11.927 1.00 90.25 287 TYR A CA 1
ATOM 2262 C C . TYR A 1 287 ? -4.955 -2.136 -12.062 1.00 90.25 287 TYR A C 1
ATOM 2264 O O . TYR A 1 287 ? -5.683 -1.937 -11.093 1.00 90.25 287 TYR A O 1
ATOM 2272 N N . LYS A 1 288 ? -5.212 -1.568 -13.251 1.00 86.38 288 LYS A N 1
ATOM 2273 C CA . LYS A 1 288 ? -6.385 -0.693 -13.504 1.00 86.38 288 LYS A CA 1
ATOM 2274 C C . LYS A 1 288 ? -6.517 0.491 -12.533 1.00 86.38 288 LYS A C 1
ATOM 2276 O O . LYS A 1 288 ? -7.611 0.809 -12.071 1.00 86.38 288 LYS A O 1
ATOM 2281 N N . ASN A 1 289 ? -5.401 1.136 -12.198 1.00 77.50 289 ASN A N 1
ATOM 2282 C CA . ASN A 1 289 ? -5.361 2.197 -11.187 1.00 77.50 289 ASN A CA 1
ATOM 2283 C C . ASN A 1 289 ? -5.078 3.581 -11.750 1.00 77.50 289 ASN A C 1
ATOM 2285 O O . ASN A 1 289 ? -4.499 3.736 -12.825 1.00 77.50 289 ASN A O 1
ATOM 2289 N N . ILE A 1 290 ? -5.402 4.563 -10.912 1.00 71.62 290 ILE A N 1
ATOM 2290 C CA . ILE A 1 290 ? -4.914 5.934 -10.981 1.00 71.62 290 ILE A CA 1
ATOM 2291 C C . ILE A 1 290 ? -3.745 6.066 -9.998 1.00 71.62 290 ILE A C 1
ATOM 2293 O O . ILE A 1 290 ? -3.846 5.688 -8.829 1.00 71.62 290 ILE A O 1
ATOM 2297 N N . PHE A 1 291 ? -2.623 6.623 -10.448 1.00 68.06 291 PHE A N 1
ATOM 2298 C CA . PHE A 1 291 ? -1.454 6.846 -9.598 1.00 68.06 291 PHE A CA 1
ATOM 2299 C C . PHE A 1 291 ? -1.158 8.333 -9.449 1.00 68.06 291 PHE A C 1
ATOM 2301 O O . PHE A 1 291 ? -0.864 9.031 -10.421 1.00 68.06 291 PHE A O 1
ATOM 2308 N N . LEU A 1 292 ? -1.214 8.807 -8.207 1.00 59.69 292 LEU A N 1
ATOM 2309 C CA . LEU A 1 292 ? -0.902 10.175 -7.828 1.00 59.69 292 LEU A CA 1
ATOM 2310 C C . LEU A 1 292 ? 0.427 10.177 -7.073 1.00 59.69 292 LEU A C 1
ATOM 2312 O O . LEU A 1 292 ? 0.688 9.349 -6.204 1.00 59.69 292 LEU A O 1
ATOM 2316 N N . SER A 1 293 ? 1.308 11.101 -7.422 1.00 65.06 293 SER A N 1
ATOM 2317 C CA . SER A 1 293 ? 2.689 11.035 -6.973 1.00 65.06 293 SER A CA 1
ATOM 2318 C C . SER A 1 293 ? 2.922 11.533 -5.549 1.00 65.06 293 SER A C 1
ATOM 2320 O O . SER A 1 293 ? 2.165 12.335 -4.991 1.00 65.06 293 SER A O 1
ATOM 2322 N N . GLY A 1 294 ? 4.047 11.093 -4.988 1.00 69.25 294 GLY A N 1
ATOM 2323 C CA . GLY A 1 294 ? 4.739 11.764 -3.896 1.00 69.25 294 GLY A CA 1
ATOM 2324 C C . GLY A 1 294 ? 6.146 11.184 -3.684 1.00 69.25 294 GLY A C 1
ATOM 2325 O O . GLY A 1 294 ? 6.527 10.237 -4.374 1.00 69.25 294 GLY A O 1
ATOM 2326 N N . PRO A 1 295 ? 6.968 11.807 -2.825 1.00 76.19 295 PRO A N 1
ATOM 2327 C CA . PRO A 1 295 ? 8.396 11.530 -2.779 1.00 76.19 295 PRO A CA 1
ATOM 2328 C C . PRO A 1 295 ? 8.736 10.197 -2.101 1.00 76.19 295 PRO A C 1
ATOM 2330 O O . PRO A 1 295 ? 8.409 9.996 -0.933 1.00 76.19 295 PRO A O 1
ATOM 2333 N N . LEU A 1 296 ? 9.460 9.312 -2.787 1.00 82.62 296 LEU A N 1
ATOM 2334 C CA . LEU A 1 296 ? 9.983 8.072 -2.202 1.00 82.62 296 LEU A CA 1
ATOM 2335 C C . LEU A 1 296 ? 11.508 8.159 -2.036 1.00 82.62 296 LEU A C 1
ATOM 2337 O O . LEU A 1 296 ? 12.213 8.712 -2.874 1.00 82.62 296 LEU A O 1
ATOM 2341 N N . SER A 1 297 ? 12.043 7.627 -0.942 1.00 86.94 297 SER A N 1
ATOM 2342 C CA . SER A 1 297 ? 13.492 7.528 -0.727 1.00 86.94 297 SER A CA 1
ATOM 2343 C C . SER A 1 297 ? 13.869 6.074 -0.508 1.00 86.94 297 SER A C 1
ATOM 2345 O O . SER A 1 297 ? 13.334 5.429 0.389 1.00 86.94 297 SER A O 1
ATOM 2347 N N . PHE A 1 298 ? 14.772 5.551 -1.329 1.00 87.88 298 PHE A N 1
ATOM 2348 C CA . PHE A 1 298 ? 15.216 4.164 -1.313 1.00 87.88 298 PHE A CA 1
ATOM 2349 C C . PHE A 1 298 ? 16.720 4.105 -1.064 1.00 87.88 298 PHE A C 1
ATOM 2351 O O . PHE A 1 298 ? 17.511 4.515 -1.909 1.00 87.88 298 PHE A O 1
ATOM 2358 N N . LYS A 1 299 ? 17.138 3.546 0.076 1.00 90.81 299 LYS A N 1
ATOM 2359 C CA . LYS A 1 299 ? 18.558 3.400 0.425 1.00 90.81 299 LYS A CA 1
ATOM 2360 C C . LYS A 1 299 ? 18.928 1.970 0.818 1.00 90.81 299 LYS A C 1
ATOM 2362 O O . LYS A 1 299 ? 18.291 1.403 1.697 1.00 90.81 299 LYS A O 1
ATOM 2367 N N . ASN A 1 300 ? 20.006 1.423 0.254 1.00 91.62 300 ASN A N 1
ATOM 2368 C CA . ASN A 1 300 ? 20.516 0.081 0.580 1.00 91.62 300 ASN A CA 1
ATOM 2369 C C . ASN A 1 300 ? 19.470 -1.036 0.374 1.00 91.62 300 ASN A C 1
ATOM 2371 O O . ASN A 1 300 ? 19.356 -1.926 1.213 1.00 91.62 300 ASN A O 1
ATOM 2375 N N . ASN A 1 301 ? 18.653 -0.967 -0.678 1.00 90.38 301 ASN A N 1
ATOM 2376 C CA . ASN A 1 301 ? 17.642 -1.997 -0.942 1.00 90.38 301 ASN A CA 1
ATOM 2377 C C . ASN A 1 301 ? 18.077 -2.917 -2.086 1.00 90.38 301 ASN A C 1
ATOM 2379 O O . ASN A 1 301 ? 18.733 -2.468 -3.025 1.00 90.38 301 ASN A O 1
ATOM 2383 N N . GLU A 1 302 ? 17.635 -4.171 -2.025 1.00 90.56 302 GLU A N 1
ATOM 2384 C CA . GLU A 1 302 ? 17.701 -5.128 -3.128 1.00 90.56 302 GLU A CA 1
ATOM 2385 C C . GLU A 1 302 ? 16.334 -5.226 -3.811 1.00 90.56 302 GLU A C 1
ATOM 2387 O O . GLU A 1 302 ? 15.350 -5.640 -3.188 1.00 90.56 302 GLU A O 1
ATOM 2392 N N . ILE A 1 303 ? 16.262 -4.836 -5.085 1.00 87.88 303 ILE A N 1
ATOM 2393 C CA . ILE A 1 303 ? 15.003 -4.760 -5.830 1.00 87.88 303 ILE A CA 1
ATOM 2394 C C . ILE A 1 303 ? 15.224 -4.947 -7.336 1.00 87.88 303 ILE A C 1
ATOM 2396 O O . ILE A 1 303 ? 16.100 -4.320 -7.927 1.00 87.88 303 ILE A O 1
ATOM 2400 N N . MET A 1 304 ? 14.417 -5.816 -7.955 1.00 86.81 304 MET A N 1
ATOM 2401 C CA . MET A 1 304 ? 14.392 -6.002 -9.411 1.00 86.81 304 MET A CA 1
ATOM 2402 C C . MET A 1 304 ? 13.503 -4.957 -10.092 1.00 86.81 304 MET A C 1
ATOM 2404 O O . MET A 1 304 ? 13.950 -4.219 -10.966 1.00 86.81 304 MET A O 1
ATOM 2408 N N . THR A 1 305 ? 12.252 -4.873 -9.643 1.00 89.00 305 THR A N 1
ATOM 2409 C CA . THR A 1 305 ? 11.244 -3.965 -10.186 1.00 89.00 305 THR A CA 1
ATOM 2410 C C . THR A 1 305 ? 10.767 -3.041 -9.082 1.00 89.00 305 THR A C 1
ATOM 2412 O O . THR A 1 305 ? 10.337 -3.471 -8.017 1.00 89.00 305 THR A O 1
ATOM 2415 N N . PHE A 1 306 ? 10.845 -1.746 -9.317 1.00 87.94 306 PHE A N 1
ATOM 2416 C CA . PHE A 1 306 ? 10.329 -0.743 -8.409 1.00 87.94 306 PHE A CA 1
ATOM 2417 C C . PHE A 1 306 ? 8.813 -0.602 -8.540 1.00 87.94 306 PHE A C 1
ATOM 2419 O O . PHE A 1 306 ? 8.090 -0.738 -7.552 1.00 87.94 306 PHE A O 1
ATOM 2426 N N . ILE A 1 307 ? 8.319 -0.414 -9.763 1.00 88.88 307 ILE A N 1
ATOM 2427 C CA . ILE A 1 307 ? 6.886 -0.299 -10.024 1.00 88.88 307 ILE A CA 1
ATOM 2428 C C . ILE A 1 307 ? 6.480 -1.038 -11.297 1.00 88.88 307 ILE A C 1
ATOM 2430 O O . ILE A 1 307 ? 7.184 -1.010 -12.309 1.00 88.88 307 ILE A O 1
ATOM 2434 N N . TYR A 1 308 ? 5.329 -1.702 -11.228 1.00 90.38 308 TYR A N 1
ATOM 2435 C CA . TYR A 1 308 ? 4.713 -2.421 -12.334 1.00 90.38 308 TYR A CA 1
ATOM 2436 C C . TYR A 1 308 ? 3.291 -1.903 -12.550 1.00 90.38 308 TYR A C 1
ATOM 2438 O O . TYR A 1 308 ? 2.432 -2.085 -11.687 1.00 90.38 308 TYR A O 1
ATOM 2446 N N . PHE A 1 309 ? 3.028 -1.289 -13.701 1.00 89.50 309 PHE A N 1
ATOM 2447 C CA . PHE A 1 309 ? 1.699 -0.837 -14.102 1.00 89.50 309 PHE A CA 1
ATOM 2448 C C . PHE A 1 309 ? 1.107 -1.751 -15.172 1.00 89.50 309 PHE A C 1
ATOM 2450 O O . PHE A 1 309 ? 1.688 -1.922 -16.242 1.00 89.50 309 PHE A O 1
ATOM 2457 N N . LEU A 1 310 ? -0.090 -2.267 -14.912 1.00 90.62 310 LEU A N 1
ATOM 2458 C CA . LEU A 1 310 ? -0.858 -3.111 -15.819 1.00 90.62 310 LEU A CA 1
ATOM 2459 C C . LEU A 1 310 ? -2.243 -2.506 -16.068 1.00 90.62 310 LEU A C 1
ATOM 2461 O O . LEU A 1 310 ? -2.958 -2.183 -15.118 1.00 90.62 310 LEU A O 1
ATOM 2465 N N . GLU A 1 311 ? -2.639 -2.386 -17.336 1.00 88.44 311 GLU A N 1
ATOM 2466 C CA . GLU A 1 311 ? -3.987 -1.935 -17.733 1.00 88.44 311 GLU A CA 1
ATOM 2467 C C . GLU A 1 311 ? -4.398 -0.583 -17.119 1.00 88.44 311 GLU A C 1
ATOM 2469 O O . GLU A 1 311 ? -5.539 -0.379 -16.711 1.00 88.44 311 GLU A O 1
ATOM 2474 N N . HIS A 1 312 ? -3.459 0.358 -17.018 1.00 77.38 312 HIS A N 1
ATOM 2475 C CA . HIS A 1 312 ? -3.698 1.699 -16.481 1.00 77.38 312 HIS A CA 1
ATOM 2476 C C . HIS A 1 312 ? -4.226 2.654 -17.574 1.00 77.38 312 HIS A C 1
ATOM 2478 O O . HIS A 1 312 ? -3.885 2.509 -18.750 1.00 77.38 312 HIS A O 1
ATOM 2484 N N . GLN A 1 313 ? -5.052 3.640 -17.200 1.00 66.44 313 GLN A N 1
ATOM 2485 C CA . GLN A 1 313 ? -5.733 4.534 -18.159 1.00 66.44 313 GLN A CA 1
ATOM 2486 C C . GLN A 1 313 ? -5.658 6.035 -17.822 1.00 66.44 313 GLN A C 1
ATOM 2488 O O . GLN A 1 313 ? -6.555 6.794 -18.184 1.00 66.44 313 GLN A O 1
ATOM 2493 N N . THR A 1 314 ? -4.623 6.508 -17.126 1.00 64.31 314 THR A N 1
ATOM 2494 C CA . THR A 1 314 ? -4.556 7.922 -16.707 1.00 64.31 314 THR A CA 1
ATOM 2495 C C . THR A 1 314 ? -3.146 8.489 -16.723 1.00 64.31 314 THR A C 1
ATOM 2497 O O . THR A 1 314 ? -2.184 7.740 -16.572 1.00 64.31 314 THR A O 1
ATOM 2500 N N . ASN A 1 315 ? -3.047 9.823 -16.787 1.00 61.69 315 ASN A N 1
ATOM 2501 C CA . ASN A 1 315 ? -1.816 10.568 -16.521 1.00 61.69 315 ASN A CA 1
ATOM 2502 C C . ASN A 1 315 ? -1.264 10.168 -15.154 1.00 61.69 315 ASN A C 1
ATOM 2504 O O . ASN A 1 315 ? -1.912 10.363 -14.120 1.00 61.69 315 ASN A O 1
ATOM 2508 N N . VAL A 1 316 ? -0.063 9.612 -15.154 1.00 62.56 316 VAL A N 1
ATOM 2509 C CA . VAL A 1 316 ? 0.636 9.264 -13.931 1.00 62.56 316 VAL A CA 1
ATOM 2510 C C . VAL A 1 316 ? 1.420 10.504 -13.514 1.00 62.56 316 VAL A C 1
ATOM 2512 O O . VAL A 1 316 ? 2.224 11.043 -14.268 1.00 62.56 316 VAL A O 1
ATOM 2515 N N . SER A 1 317 ? 1.148 11.014 -12.314 1.00 57.81 317 SER A N 1
ATOM 2516 C CA . SER A 1 317 ? 1.830 12.222 -11.829 1.00 57.81 317 SER A CA 1
ATOM 2517 C C . SER A 1 317 ? 3.314 11.953 -11.523 1.00 57.81 317 SER A C 1
ATOM 2519 O O . SER A 1 317 ? 3.678 10.813 -11.211 1.00 57.81 317 SER A O 1
ATOM 2521 N N . PRO A 1 318 ? 4.184 12.983 -11.545 1.00 52.78 318 PRO A N 1
ATOM 2522 C CA . PRO A 1 318 ? 5.620 12.789 -11.422 1.00 52.78 318 PRO A CA 1
ATOM 2523 C C . PRO A 1 318 ? 6.061 12.273 -10.063 1.00 52.78 318 PRO A C 1
ATOM 2525 O O . PRO A 1 318 ? 5.906 12.955 -9.051 1.00 52.78 318 PRO A O 1
ATOM 2528 N N . LEU A 1 319 ? 6.642 11.074 -10.048 1.00 61.62 319 LEU A N 1
ATOM 2529 C CA . LEU A 1 319 ? 7.244 10.472 -8.869 1.00 61.62 319 LEU A CA 1
ATOM 2530 C C . LEU A 1 319 ? 8.661 11.023 -8.664 1.00 61.62 319 LEU A C 1
ATOM 2532 O O . LEU A 1 319 ? 9.576 10.667 -9.403 1.00 61.62 319 LEU A O 1
ATOM 2536 N N . LEU A 1 320 ? 8.856 11.858 -7.643 1.00 65.19 320 LEU A N 1
ATOM 2537 C CA . LEU A 1 320 ? 10.198 12.207 -7.180 1.00 65.19 320 LEU A CA 1
ATOM 2538 C C . LEU A 1 320 ? 10.729 11.032 -6.355 1.00 65.19 320 LEU A C 1
ATOM 2540 O O . LEU A 1 320 ? 10.217 10.775 -5.271 1.00 65.19 320 LEU A O 1
ATOM 2544 N N . THR A 1 321 ? 11.727 10.300 -6.845 1.00 72.56 321 THR A N 1
ATOM 2545 C CA . THR A 1 321 ? 12.348 9.226 -6.051 1.00 72.56 321 THR A CA 1
ATOM 2546 C C . THR A 1 321 ? 13.850 9.404 -5.970 1.00 72.56 321 THR A C 1
ATOM 2548 O O . THR A 1 321 ? 14.498 9.635 -6.987 1.00 72.56 321 THR A O 1
ATOM 2551 N N . LEU A 1 322 ? 14.386 9.296 -4.755 1.00 76.00 322 LEU A N 1
ATOM 2552 C CA . LEU A 1 322 ? 15.820 9.325 -4.483 1.00 76.00 322 LEU A CA 1
ATOM 2553 C C . LEU A 1 322 ? 16.296 7.905 -4.213 1.00 76.00 322 LEU A C 1
ATOM 2555 O O . LEU A 1 322 ? 15.852 7.283 -3.247 1.00 76.00 322 LEU A O 1
ATOM 2559 N N . PHE A 1 323 ? 17.215 7.404 -5.031 1.00 80.00 323 PHE A N 1
ATOM 2560 C CA . PHE A 1 323 ? 17.805 6.085 -4.825 1.00 80.00 323 PHE A CA 1
ATOM 2561 C C . PHE A 1 323 ? 19.273 6.194 -4.417 1.00 80.00 323 PHE A C 1
ATOM 2563 O O . PHE A 1 323 ? 20.026 6.987 -4.974 1.00 80.00 323 PHE A O 1
ATOM 2570 N N . ALA A 1 324 ? 19.695 5.361 -3.470 1.00 84.12 324 ALA A N 1
ATOM 2571 C CA . ALA A 1 324 ? 21.076 5.271 -3.018 1.00 84.12 324 ALA A CA 1
ATOM 2572 C C . ALA A 1 324 ? 21.452 3.815 -2.717 1.00 84.12 324 ALA A C 1
ATOM 2574 O O . ALA A 1 324 ? 20.779 3.148 -1.933 1.00 84.12 324 ALA A O 1
ATOM 2575 N N . ASN A 1 325 ? 22.562 3.335 -3.288 1.00 84.06 325 ASN A N 1
ATOM 2576 C CA . ASN A 1 325 ? 23.084 1.982 -3.046 1.00 84.06 325 ASN A CA 1
ATOM 2577 C C . ASN A 1 325 ? 22.035 0.874 -3.291 1.00 84.06 325 ASN A C 1
ATOM 2579 O O . ASN A 1 325 ? 21.686 0.111 -2.391 1.00 84.06 325 ASN A O 1
ATOM 2583 N N . ILE A 1 326 ? 21.479 0.833 -4.504 1.00 84.88 326 ILE A N 1
ATOM 2584 C CA . ILE A 1 326 ? 20.500 -0.183 -4.908 1.00 84.88 326 ILE A CA 1
ATOM 2585 C C . ILE A 1 326 ? 21.214 -1.387 -5.527 1.00 84.88 326 ILE A C 1
ATOM 2587 O O . ILE A 1 326 ? 22.019 -1.244 -6.458 1.00 84.88 326 ILE A O 1
ATOM 2591 N N . SER A 1 327 ? 20.905 -2.582 -5.028 1.00 86.62 327 SER A N 1
ATOM 2592 C CA . SER A 1 327 ? 21.309 -3.852 -5.629 1.00 86.62 327 SER A CA 1
ATOM 2593 C C . SER A 1 327 ? 20.149 -4.473 -6.411 1.00 86.62 327 SER A C 1
ATOM 2595 O O . SER A 1 327 ? 18.978 -4.257 -6.106 1.00 86.62 327 SER A O 1
ATOM 2597 N N . VAL A 1 328 ? 20.489 -5.235 -7.450 1.00 83.44 328 VAL A N 1
ATOM 2598 C CA . VAL A 1 328 ? 19.533 -5.970 -8.288 1.00 83.44 328 VAL A CA 1
ATOM 2599 C C . VAL A 1 328 ? 19.866 -7.458 -8.151 1.00 83.44 328 VAL A C 1
ATOM 2601 O O . VAL A 1 328 ? 21.047 -7.801 -8.286 1.00 83.44 328 VAL A O 1
ATOM 2604 N N . PRO A 1 329 ? 18.887 -8.337 -7.874 1.00 81.44 329 PRO A N 1
ATOM 2605 C CA . PRO A 1 329 ? 19.135 -9.772 -7.773 1.00 81.44 329 PRO A CA 1
ATOM 2606 C C . PRO A 1 329 ? 19.631 -10.347 -9.107 1.00 81.44 329 PRO A C 1
ATOM 2608 O O . PRO A 1 329 ? 19.146 -9.983 -10.176 1.00 81.44 329 PRO A O 1
ATOM 2611 N N . ALA A 1 330 ? 20.596 -11.270 -9.049 1.00 69.50 330 ALA A N 1
ATOM 2612 C CA . ALA A 1 330 ? 21.245 -11.827 -10.241 1.00 69.50 330 ALA A CA 1
ATOM 2613 C C . ALA A 1 330 ? 20.394 -12.865 -10.997 1.00 69.50 330 ALA A C 1
ATOM 2615 O O . ALA A 1 330 ? 20.574 -13.043 -12.199 1.00 69.50 330 ALA A O 1
ATOM 2616 N N . ILE A 1 331 ? 19.509 -13.584 -10.297 1.00 67.50 331 ILE A N 1
ATOM 2617 C CA . ILE A 1 331 ? 18.675 -14.657 -10.855 1.00 67.50 331 ILE A CA 1
ATOM 2618 C C . ILE A 1 331 ? 17.253 -14.481 -10.339 1.00 67.50 331 ILE A C 1
ATOM 2620 O O . ILE A 1 331 ? 17.037 -14.433 -9.128 1.00 67.50 331 ILE A O 1
ATOM 2624 N N . CYS A 1 332 ? 16.293 -14.468 -11.260 1.00 70.12 332 CYS A N 1
ATOM 2625 C CA . CYS A 1 332 ? 14.878 -14.387 -10.943 1.00 70.12 332 CYS A CA 1
ATOM 2626 C C . CYS A 1 332 ? 14.094 -15.509 -11.636 1.00 70.12 332 CYS A C 1
ATOM 2628 O O . CYS A 1 332 ? 13.831 -15.469 -12.831 1.00 70.12 332 CYS A O 1
ATOM 2630 N N . ASN A 1 333 ? 13.767 -16.558 -10.865 1.00 52.69 333 ASN A N 1
ATOM 2631 C CA . ASN A 1 333 ? 13.153 -17.799 -11.367 1.00 52.69 333 ASN A CA 1
ATOM 2632 C C . ASN A 1 333 ? 11.626 -17.868 -11.158 1.00 52.69 333 ASN A C 1
ATOM 2634 O O . ASN A 1 333 ? 10.965 -18.702 -11.773 1.00 52.69 333 ASN A O 1
ATOM 2638 N N . LYS A 1 334 ? 11.053 -17.021 -10.288 1.00 58.16 334 LYS A N 1
ATOM 2639 C CA . LYS A 1 334 ? 9.605 -16.929 -10.032 1.00 58.16 334 LYS A CA 1
ATOM 2640 C C . LYS A 1 334 ? 9.156 -15.480 -10.214 1.00 58.16 334 LYS A C 1
ATOM 2642 O O . LYS A 1 334 ? 9.102 -14.717 -9.257 1.00 58.16 334 LYS A O 1
ATOM 2647 N N . ASN A 1 335 ? 8.825 -15.136 -11.454 1.00 67.19 335 ASN A N 1
ATOM 2648 C CA . ASN A 1 335 ? 8.427 -13.789 -11.855 1.00 67.19 335 ASN A CA 1
ATOM 2649 C C . ASN A 1 335 ? 6.931 -13.751 -12.143 1.00 67.19 335 ASN A C 1
ATOM 2651 O O . ASN A 1 335 ? 6.551 -13.484 -13.276 1.00 67.19 335 ASN A O 1
ATOM 2655 N N . GLN A 1 336 ? 6.079 -14.115 -11.181 1.00 81.50 336 GLN A N 1
ATOM 2656 C CA . GLN A 1 336 ? 4.639 -13.946 -11.367 1.00 81.50 336 GLN A CA 1
ATOM 2657 C C . GLN A 1 336 ? 3.879 -13.693 -10.068 1.00 81.50 336 GLN A C 1
ATOM 2659 O O . GLN A 1 336 ? 4.235 -14.248 -9.026 1.00 81.50 336 GLN A O 1
ATOM 2664 N N . PHE A 1 337 ? 2.809 -12.907 -10.175 1.00 86.25 337 PHE A N 1
ATOM 2665 C CA . PHE A 1 337 ? 1.806 -12.704 -9.131 1.00 86.25 337 PHE A CA 1
ATOM 2666 C C . PHE A 1 337 ? 0.422 -12.487 -9.753 1.00 86.25 337 PHE A C 1
ATOM 2668 O O . PHE A 1 337 ? 0.263 -11.731 -10.713 1.00 86.25 337 PHE A O 1
ATOM 2675 N N . LEU A 1 338 ? -0.584 -13.173 -9.225 1.00 86.50 338 LEU A N 1
ATOM 2676 C CA . LEU A 1 338 ? -1.951 -13.291 -9.723 1.00 86.50 338 LEU A CA 1
ATOM 2677 C C . LEU A 1 338 ? -2.002 -13.612 -11.219 1.00 86.50 338 LEU A C 1
ATOM 2679 O O . LEU A 1 338 ? -2.741 -12.993 -11.978 1.00 86.50 338 LEU A O 1
ATOM 2683 N N . ASN A 1 339 ? -1.187 -14.589 -11.641 1.00 83.62 339 ASN A N 1
ATOM 2684 C CA . ASN A 1 339 ? -0.977 -15.009 -13.038 1.00 83.62 339 ASN A CA 1
ATOM 2685 C C . ASN A 1 339 ? -0.340 -13.954 -13.966 1.00 83.62 339 ASN A C 1
ATOM 2687 O O . ASN A 1 339 ? -0.192 -14.206 -15.164 1.00 83.62 339 ASN A O 1
ATOM 2691 N N . ASN A 1 340 ? 0.084 -12.804 -13.440 1.00 82.69 340 ASN A N 1
ATOM 2692 C CA . ASN A 1 340 ? 0.793 -11.789 -14.212 1.00 82.69 340 ASN A CA 1
ATOM 2693 C C . ASN A 1 340 ? 2.287 -12.055 -14.133 1.00 82.69 340 ASN A C 1
ATOM 2695 O O . ASN A 1 340 ? 2.853 -12.029 -13.043 1.00 82.69 340 ASN A O 1
ATOM 2699 N N . LYS A 1 341 ? 2.920 -12.314 -15.279 1.00 82.50 341 LYS A N 1
ATOM 2700 C CA . LYS A 1 341 ? 4.372 -12.480 -15.349 1.00 82.50 341 LYS A CA 1
ATOM 2701 C C . LYS A 1 341 ? 5.066 -11.121 -15.302 1.00 82.50 341 LYS A C 1
ATOM 2703 O O . LYS A 1 341 ? 4.594 -10.180 -15.930 1.00 82.50 341 LYS A O 1
ATOM 2708 N N . TYR A 1 342 ? 6.186 -11.032 -14.592 1.00 81.75 342 TYR A N 1
ATOM 2709 C CA . TYR A 1 342 ? 7.005 -9.825 -14.550 1.00 81.75 342 TYR A CA 1
ATOM 2710 C C . TYR A 1 342 ? 8.065 -9.822 -15.641 1.00 81.75 342 TYR A C 1
ATOM 2712 O O . TYR A 1 342 ? 8.608 -10.865 -16.014 1.00 81.75 342 TYR A O 1
ATOM 2720 N N . HIS A 1 343 ? 8.384 -8.614 -16.090 1.00 83.50 343 HIS A N 1
ATOM 2721 C CA . HIS A 1 343 ? 9.476 -8.330 -17.006 1.00 83.50 343 HIS A CA 1
ATOM 2722 C C . HIS A 1 343 ? 10.694 -7.843 -16.223 1.00 83.50 343 HIS A C 1
ATOM 2724 O O . HIS A 1 343 ? 10.547 -7.084 -15.266 1.00 83.50 343 HIS A O 1
ATOM 2730 N N . ASP A 1 344 ? 11.893 -8.235 -16.656 1.00 81.31 344 ASP A N 1
ATOM 2731 C CA . ASP A 1 344 ? 13.155 -7.811 -16.036 1.00 81.31 344 ASP A CA 1
ATOM 2732 C C . ASP A 1 344 ? 13.454 -6.340 -16.380 1.00 81.31 344 ASP A C 1
ATOM 2734 O O . ASP A 1 344 ? 14.149 -6.000 -17.350 1.00 81.31 344 ASP A O 1
ATOM 2738 N N . SER A 1 345 ? 12.862 -5.447 -15.596 1.00 87.50 345 SER A N 1
ATOM 2739 C CA . SER A 1 345 ? 12.996 -4.002 -15.725 1.00 87.50 345 SER A CA 1
ATOM 2740 C C . SER A 1 345 ? 12.715 -3.325 -14.395 1.00 87.50 345 SER A C 1
ATOM 2742 O O . SER A 1 345 ? 11.907 -3.802 -13.591 1.00 87.50 345 SER A O 1
ATOM 2744 N N . PHE A 1 346 ? 13.360 -2.181 -14.191 1.00 86.25 346 PHE A N 1
ATOM 2745 C CA . PHE A 1 346 ? 13.183 -1.402 -12.977 1.00 86.25 346 PHE A CA 1
ATOM 2746 C C . PHE A 1 346 ? 11.792 -0.764 -12.906 1.00 86.25 346 PHE A C 1
ATOM 2748 O O . PHE A 1 346 ? 11.149 -0.801 -11.862 1.00 86.25 346 PHE A O 1
ATOM 2755 N N . ASN A 1 347 ? 11.279 -0.257 -14.025 1.00 87.31 347 ASN A N 1
ATOM 2756 C CA . ASN A 1 347 ? 9.890 0.176 -14.164 1.00 87.31 347 ASN A CA 1
ATOM 2757 C C . ASN A 1 347 ? 9.238 -0.559 -15.340 1.00 87.31 347 ASN A C 1
ATOM 2759 O O . ASN A 1 347 ? 9.876 -0.746 -16.384 1.00 87.31 347 ASN A O 1
ATOM 2763 N N . VAL A 1 348 ? 7.972 -0.950 -15.192 1.00 89.50 348 VAL A N 1
ATOM 2764 C CA . VAL A 1 348 ? 7.207 -1.649 -16.236 1.00 89.50 348 VAL A CA 1
ATOM 2765 C C . VAL A 1 348 ? 5.860 -0.973 -16.482 1.00 89.50 348 VAL A C 1
ATOM 2767 O O . VAL A 1 348 ? 5.126 -0.687 -15.536 1.00 89.50 348 VAL A O 1
ATOM 2770 N N . TYR A 1 349 ? 5.519 -0.792 -17.758 1.00 89.69 349 TYR A N 1
ATOM 2771 C CA . TYR A 1 349 ? 4.235 -0.303 -18.251 1.00 89.69 349 TYR A CA 1
ATOM 2772 C C . TYR A 1 349 ? 3.678 -1.295 -19.271 1.00 89.69 349 TYR A C 1
ATOM 2774 O O . TYR A 1 349 ? 4.259 -1.482 -20.333 1.00 89.69 349 TYR A O 1
ATOM 2782 N N . SER A 1 350 ? 2.562 -1.945 -18.958 1.00 90.69 350 SER A N 1
ATOM 2783 C CA . SER A 1 350 ? 1.962 -2.959 -19.828 1.00 90.69 350 SER A CA 1
ATOM 2784 C C . SER A 1 350 ? 0.477 -2.679 -20.058 1.00 90.69 350 SER A C 1
ATOM 2786 O O . SER A 1 350 ? -0.256 -2.371 -19.109 1.00 90.69 350 SER A O 1
ATOM 2788 N N . LYS A 1 351 ? 0.026 -2.804 -21.312 1.00 90.00 351 LYS A N 1
ATOM 2789 C CA . LYS A 1 351 ? -1.389 -2.742 -21.724 1.00 90.00 351 LYS A CA 1
ATOM 2790 C C . LYS A 1 351 ? -2.121 -1.463 -21.318 1.00 90.00 351 LYS A C 1
ATOM 2792 O O . LYS A 1 351 ? -3.281 -1.518 -20.920 1.00 90.00 351 LYS A O 1
ATOM 2797 N N . GLY A 1 352 ? -1.459 -0.312 -21.350 1.00 85.38 352 GLY A N 1
ATOM 2798 C CA . GLY A 1 352 ? -2.037 0.937 -20.857 1.00 85.38 352 GLY A CA 1
ATOM 2799 C C . GLY A 1 352 ? -1.580 2.163 -21.627 1.00 85.38 352 GLY A C 1
ATOM 2800 O O . GLY A 1 352 ? -0.665 2.089 -22.445 1.00 85.38 352 GLY A O 1
ATOM 2801 N N . ASN A 1 353 ? -2.236 3.282 -21.331 1.00 85.31 353 ASN A N 1
ATOM 2802 C CA . ASN A 1 353 ? -1.893 4.592 -21.868 1.00 85.31 353 ASN A CA 1
ATOM 2803 C C . ASN A 1 353 ? -1.467 5.495 -20.711 1.00 85.31 353 ASN A C 1
ATOM 2805 O O . ASN A 1 353 ? -2.277 5.792 -19.827 1.00 85.31 353 ASN A O 1
ATOM 2809 N N . SER A 1 354 ? -0.212 5.934 -20.737 1.00 79.75 354 SER A N 1
ATOM 2810 C CA . SER A 1 354 ? 0.373 6.832 -19.744 1.00 79.75 354 SER A CA 1
ATOM 2811 C C . SER A 1 354 ? 1.016 8.034 -20.404 1.00 79.75 354 SER A C 1
ATOM 2813 O O . SER A 1 354 ? 1.646 7.927 -21.453 1.00 79.75 354 SER A O 1
ATOM 2815 N N . SER A 1 355 ? 0.937 9.163 -19.716 1.00 78.19 355 SER A N 1
ATOM 2816 C CA . SER A 1 355 ? 1.809 10.302 -19.955 1.00 78.19 355 SER A CA 1
ATOM 2817 C C . SER A 1 355 ? 2.428 10.773 -18.645 1.00 78.19 355 SER A C 1
ATOM 2819 O O . SER A 1 355 ? 1.843 10.617 -17.566 1.00 78.19 355 SER A O 1
ATOM 2821 N N . PHE A 1 356 ? 3.631 11.319 -18.767 1.00 74.75 356 PHE A N 1
ATOM 2822 C CA . PHE A 1 356 ? 4.534 11.633 -17.675 1.00 74.75 356 PHE A CA 1
ATOM 2823 C C . PHE A 1 356 ? 5.232 12.970 -17.934 1.00 74.75 356 PHE A C 1
ATOM 2825 O O . PHE A 1 356 ? 6.113 13.075 -18.792 1.00 74.75 356 PHE A O 1
ATOM 2832 N N . ASP A 1 357 ? 4.857 13.993 -17.167 1.00 65.81 357 ASP A N 1
ATOM 2833 C CA . ASP A 1 357 ? 5.395 15.345 -17.309 1.00 65.81 357 ASP A CA 1
ATOM 2834 C C . ASP A 1 357 ? 6.511 15.609 -16.282 1.00 65.81 357 ASP A C 1
ATOM 2836 O O . ASP A 1 357 ? 6.266 15.670 -15.077 1.00 65.81 357 ASP A O 1
ATOM 2840 N N . SER A 1 358 ? 7.740 15.833 -16.767 1.00 56.34 358 SER A N 1
ATOM 2841 C CA . SER A 1 358 ? 8.901 16.337 -16.009 1.00 56.34 358 SER A CA 1
ATOM 2842 C C . SER A 1 358 ? 9.317 15.485 -14.794 1.00 56.34 358 SER A C 1
ATOM 2844 O O . SER A 1 358 ? 9.124 15.866 -13.635 1.00 56.34 358 SER A O 1
ATOM 2846 N N . HIS A 1 359 ? 9.987 14.360 -15.051 1.00 61.34 359 HIS A N 1
ATOM 2847 C CA . HIS A 1 359 ? 10.394 13.399 -14.015 1.00 61.34 359 HIS A CA 1
ATOM 2848 C C . HIS A 1 359 ? 11.846 13.503 -13.560 1.00 61.34 359 HIS A C 1
ATOM 2850 O O . HIS A 1 359 ? 12.756 13.138 -14.297 1.00 61.34 359 HIS A O 1
ATOM 2856 N N . VAL A 1 360 ? 12.079 13.852 -12.295 1.00 50.50 360 VAL A N 1
ATOM 2857 C CA . VAL A 1 360 ? 13.391 13.636 -11.669 1.00 50.50 360 VAL A CA 1
ATOM 2858 C C . VAL A 1 360 ? 13.407 12.244 -11.042 1.00 50.50 360 VAL A C 1
ATOM 2860 O O . VAL A 1 360 ? 12.897 12.039 -9.941 1.00 50.50 360 VAL A O 1
ATOM 2863 N N . LEU A 1 361 ? 13.994 11.283 -11.749 1.00 56.00 361 LEU A N 1
ATOM 2864 C CA . LEU A 1 361 ? 14.420 10.023 -11.151 1.00 56.00 361 LEU A CA 1
ATOM 2865 C C . LEU A 1 361 ? 15.947 10.054 -11.053 1.00 56.00 361 LEU A C 1
ATOM 2867 O O . LEU A 1 361 ? 16.647 9.687 -11.995 1.00 56.00 361 LEU A O 1
ATOM 2871 N N . ASP A 1 362 ? 16.445 10.559 -9.926 1.00 51.88 362 ASP A N 1
ATOM 2872 C CA . ASP A 1 362 ? 17.874 10.580 -9.624 1.00 51.88 362 ASP A CA 1
ATOM 2873 C C . ASP A 1 362 ? 18.257 9.252 -8.961 1.00 51.88 362 ASP A C 1
ATOM 2875 O O . ASP A 1 362 ? 17.967 8.976 -7.789 1.00 51.88 362 ASP A O 1
ATOM 2879 N N . LEU A 1 363 ? 18.845 8.376 -9.768 1.00 55.09 363 LEU A N 1
ATOM 2880 C CA . LEU A 1 363 ? 19.356 7.091 -9.329 1.00 55.09 363 LEU A CA 1
ATOM 2881 C C . LEU A 1 363 ? 20.827 7.265 -8.973 1.00 55.09 363 LEU A C 1
ATOM 2883 O O . LEU A 1 363 ? 21.698 7.107 -9.830 1.00 55.09 363 LEU A O 1
ATOM 2887 N N . GLY A 1 364 ? 21.109 7.561 -7.705 1.00 49.91 364 GLY A N 1
ATOM 2888 C CA . GLY A 1 364 ? 22.457 7.586 -7.137 1.00 49.91 364 GLY A CA 1
ATOM 2889 C C . GLY A 1 364 ? 23.083 6.186 -7.065 1.00 49.91 364 GLY A C 1
ATOM 2890 O O . GLY A 1 364 ? 23.373 5.675 -5.979 1.00 49.91 364 GLY A O 1
ATOM 2891 N N . THR A 1 365 ? 23.256 5.531 -8.214 1.00 54.81 365 THR A N 1
ATOM 2892 C CA . THR A 1 365 ? 23.835 4.191 -8.366 1.00 54.81 365 THR A CA 1
ATOM 2893 C C . THR A 1 365 ? 25.076 4.254 -9.251 1.00 54.81 365 THR A C 1
ATOM 2895 O O . THR A 1 365 ? 25.001 4.752 -10.369 1.00 54.81 365 THR A O 1
ATOM 2898 N N . SER A 1 366 ? 26.205 3.726 -8.772 1.00 52.59 366 SER A N 1
ATOM 2899 C CA . SER A 1 366 ? 27.496 3.758 -9.480 1.00 52.59 366 SER A CA 1
ATOM 2900 C C . SER A 1 366 ? 27.738 2.584 -10.435 1.00 52.59 366 SER A C 1
ATOM 2902 O O . SER A 1 366 ? 28.624 2.670 -11.281 1.00 52.59 366 SER A O 1
ATOM 2904 N N . ASP A 1 367 ? 26.979 1.489 -10.316 1.00 64.12 367 ASP A N 1
ATOM 2905 C CA . ASP A 1 367 ? 27.299 0.225 -10.993 1.00 64.12 367 ASP A CA 1
ATOM 2906 C C . ASP A 1 367 ? 26.264 -0.123 -12.065 1.00 64.12 367 ASP A C 1
ATOM 2908 O O . ASP A 1 367 ? 25.065 -0.160 -11.767 1.00 64.12 367 ASP A O 1
ATOM 2912 N N . LYS A 1 368 ? 26.725 -0.475 -13.276 1.00 70.06 368 LYS A N 1
ATOM 2913 C CA . LYS A 1 368 ? 25.860 -0.961 -14.363 1.00 70.06 368 LYS A CA 1
ATOM 2914 C C . LYS A 1 368 ? 25.092 -2.219 -13.940 1.00 70.06 368 LYS A C 1
ATOM 2916 O O . LYS A 1 368 ? 25.672 -3.206 -13.489 1.00 70.06 368 LYS A O 1
ATOM 2921 N N . LYS A 1 369 ? 23.776 -2.192 -14.124 1.00 75.44 369 LYS A N 1
ATOM 2922 C CA . LYS A 1 369 ? 22.819 -3.255 -13.826 1.00 75.44 369 LYS A CA 1
ATOM 2923 C C . LYS A 1 369 ? 22.378 -3.933 -15.129 1.00 75.44 369 LYS A C 1
ATOM 2925 O O . LYS A 1 369 ? 22.146 -3.248 -16.125 1.00 75.44 369 LYS A O 1
ATOM 2930 N N . PRO A 1 370 ? 22.197 -5.265 -15.145 1.00 77.56 370 PRO A N 1
ATOM 2931 C CA . PRO A 1 370 ? 21.856 -6.022 -16.354 1.00 77.56 370 PRO A CA 1
ATOM 2932 C C . PRO A 1 370 ? 20.372 -5.922 -16.762 1.00 77.56 370 PRO A C 1
ATOM 2934 O O . PRO A 1 370 ? 19.898 -6.747 -17.540 1.00 77.56 370 PRO A O 1
ATOM 2937 N N . ILE A 1 371 ? 19.638 -4.930 -16.253 1.00 82.81 371 ILE A N 1
ATOM 2938 C CA . ILE A 1 371 ? 18.195 -4.756 -16.460 1.00 82.81 371 ILE A CA 1
ATOM 2939 C C . ILE A 1 371 ? 17.911 -3.446 -17.189 1.00 82.81 371 ILE A C 1
ATOM 2941 O O . ILE A 1 371 ? 18.738 -2.532 -17.184 1.00 82.81 371 ILE A O 1
ATOM 2945 N N . ASN A 1 372 ? 16.749 -3.362 -17.835 1.00 85.94 372 ASN A N 1
ATOM 2946 C CA . ASN A 1 372 ? 16.307 -2.121 -18.470 1.00 85.94 372 ASN A CA 1
ATOM 2947 C C . ASN A 1 372 ? 15.796 -1.150 -17.409 1.00 85.94 372 ASN A C 1
ATOM 2949 O O . ASN A 1 372 ? 15.333 -1.568 -16.343 1.00 85.94 372 ASN A O 1
ATOM 2953 N N . TYR A 1 373 ? 15.860 0.141 -17.713 1.00 83.62 373 TYR A N 1
ATOM 2954 C CA . TYR A 1 373 ? 15.309 1.138 -16.815 1.00 83.62 373 TYR A CA 1
ATOM 2955 C C . TYR A 1 373 ? 13.779 1.234 -16.929 1.00 83.62 373 TYR A C 1
ATOM 2957 O O . TYR A 1 373 ? 13.068 1.192 -15.920 1.00 83.62 373 TYR A O 1
ATOM 2965 N N . PHE A 1 374 ? 13.275 1.257 -18.162 1.00 87.56 374 PHE A N 1
ATOM 2966 C CA . PHE A 1 374 ? 11.857 1.157 -18.489 1.00 87.56 374 PHE A CA 1
ATOM 2967 C C . PHE A 1 374 ? 11.584 -0.008 -19.445 1.00 87.56 374 PHE A C 1
ATOM 2969 O O . PHE A 1 374 ? 12.334 -0.238 -20.397 1.00 87.56 374 PHE A O 1
ATOM 2976 N N . TYR A 1 375 ? 10.465 -0.698 -19.229 1.00 90.81 375 TYR A N 1
ATOM 2977 C CA . TYR A 1 375 ? 9.902 -1.668 -20.163 1.00 90.81 375 TYR A CA 1
ATOM 2978 C C . TYR A 1 375 ? 8.457 -1.298 -20.487 1.00 90.81 375 TYR A C 1
ATOM 2980 O O . TYR A 1 375 ? 7.668 -1.079 -19.567 1.00 90.81 375 TYR A O 1
ATOM 2988 N N . VAL A 1 376 ? 8.127 -1.215 -21.775 1.00 91.06 376 VAL A N 1
ATOM 2989 C CA . VAL A 1 376 ? 6.798 -0.834 -22.270 1.00 91.06 376 VAL A CA 1
ATOM 2990 C C . VAL A 1 376 ? 6.285 -1.912 -23.217 1.00 91.06 376 VAL A C 1
ATOM 2992 O O . VAL A 1 376 ? 6.975 -2.254 -24.177 1.00 91.06 376 VAL A O 1
ATOM 2995 N N . GLU A 1 377 ? 5.097 -2.448 -22.949 1.00 92.44 377 GLU A N 1
ATOM 2996 C CA . GLU A 1 377 ? 4.475 -3.512 -23.743 1.00 92.44 377 GLU A CA 1
ATOM 2997 C C . GLU A 1 377 ? 2.991 -3.240 -24.004 1.00 92.44 377 GLU A C 1
ATOM 2999 O O . GLU A 1 377 ? 2.257 -2.866 -23.089 1.00 92.44 377 GLU A O 1
ATOM 3004 N N . ASP A 1 378 ? 2.546 -3.474 -25.242 1.00 92.44 378 ASP A N 1
ATOM 3005 C CA . ASP A 1 378 ? 1.150 -3.350 -25.679 1.00 92.44 378 ASP A CA 1
ATOM 3006 C C . ASP A 1 378 ? 0.471 -2.025 -25.249 1.00 92.44 378 ASP A C 1
ATOM 3008 O O . ASP A 1 378 ? -0.696 -2.015 -24.853 1.00 92.44 378 ASP A O 1
ATOM 3012 N N . GLY A 1 379 ? 1.194 -0.900 -25.262 1.00 89.19 379 GLY A N 1
ATOM 3013 C CA . GLY A 1 379 ? 0.708 0.362 -24.698 1.00 89.19 379 GLY A CA 1
ATOM 3014 C C . GLY A 1 379 ? 1.198 1.627 -25.398 1.00 89.19 379 GLY A C 1
ATOM 3015 O O . GLY A 1 379 ? 1.954 1.584 -26.371 1.00 89.19 379 GLY A O 1
ATOM 3016 N N . HIS A 1 380 ? 0.758 2.771 -24.875 1.00 89.12 380 HIS A N 1
ATOM 3017 C CA . HIS A 1 380 ? 1.239 4.097 -25.261 1.00 89.12 380 HIS A CA 1
ATOM 3018 C C . HIS A 1 380 ? 1.868 4.807 -24.060 1.00 89.12 380 HIS A C 1
ATOM 3020 O O . HIS A 1 380 ? 1.250 4.883 -22.996 1.00 89.12 380 HIS A O 1
ATOM 3026 N N . LEU A 1 381 ? 3.086 5.327 -24.219 1.00 87.94 381 LEU A N 1
ATOM 3027 C CA . LEU A 1 381 ? 3.810 6.021 -23.152 1.00 87.94 381 LEU A CA 1
ATOM 3028 C C . LEU A 1 381 ? 4.441 7.325 -23.645 1.00 87.94 381 LEU A C 1
ATOM 3030 O O . LEU A 1 381 ? 5.428 7.292 -24.371 1.00 87.94 381 LEU A O 1
ATOM 3034 N N . ASP A 1 382 ? 3.951 8.462 -23.166 1.00 86.81 382 ASP A N 1
ATOM 3035 C CA . ASP A 1 382 ? 4.628 9.752 -23.327 1.00 86.81 382 ASP A CA 1
ATOM 3036 C C . ASP A 1 382 ? 5.446 10.088 -22.075 1.00 86.81 382 ASP A C 1
ATOM 3038 O O . ASP A 1 382 ? 4.926 10.051 -20.962 1.00 86.81 382 ASP A O 1
ATOM 3042 N N . PHE A 1 383 ? 6.724 10.429 -22.232 1.00 81.62 383 PHE A N 1
ATOM 3043 C CA . PHE A 1 383 ? 7.643 10.693 -21.130 1.00 81.62 383 PHE A CA 1
ATOM 3044 C C . PHE A 1 383 ? 8.514 11.919 -21.384 1.00 81.62 383 PHE A C 1
ATOM 3046 O O . PHE A 1 383 ? 9.351 11.927 -22.286 1.00 81.62 383 PHE A O 1
ATOM 3053 N N . THR A 1 384 ? 8.376 12.935 -20.536 1.00 79.62 384 THR A N 1
ATOM 3054 C CA . THR A 1 384 ? 9.170 14.164 -20.605 1.00 79.62 384 THR A CA 1
ATOM 3055 C C . THR A 1 384 ? 10.235 14.196 -19.514 1.00 79.62 384 THR A C 1
ATOM 3057 O O . THR A 1 384 ? 9.925 14.267 -18.320 1.00 79.62 384 THR A O 1
ATOM 3060 N N . PHE A 1 385 ? 11.505 14.205 -19.919 1.00 74.00 385 PHE A N 1
ATOM 3061 C CA . PHE A 1 385 ? 12.633 14.386 -19.010 1.00 74.00 385 PHE A CA 1
ATOM 3062 C C . PHE A 1 385 ? 12.778 15.860 -18.565 1.00 74.00 385 PHE A C 1
ATOM 3064 O O . PHE A 1 385 ? 12.444 16.788 -19.313 1.00 74.00 385 PHE A O 1
ATOM 3071 N N . PRO A 1 386 ? 13.278 16.120 -17.345 1.00 71.12 386 PRO A N 1
ATOM 3072 C CA . PRO A 1 386 ? 13.666 17.455 -16.914 1.00 71.12 386 PRO A CA 1
ATOM 3073 C C . PRO A 1 386 ? 14.909 17.906 -17.682 1.00 71.12 386 PRO A C 1
ATOM 3075 O O . PRO A 1 386 ? 15.887 17.171 -17.784 1.00 71.12 386 PRO A O 1
ATOM 3078 N N . ILE A 1 387 ? 14.898 19.157 -18.142 1.00 62.97 387 ILE A N 1
ATOM 3079 C CA . ILE A 1 387 ? 15.909 19.753 -19.039 1.00 62.97 387 ILE A CA 1
ATOM 3080 C C . ILE A 1 387 ? 17.353 19.670 -18.486 1.00 62.97 387 ILE A C 1
ATOM 3082 O O . ILE A 1 387 ? 18.309 19.724 -19.253 1.00 62.97 387 ILE A O 1
ATOM 3086 N N . PHE A 1 388 ? 17.535 19.517 -17.169 1.00 58.75 388 PHE A N 1
ATOM 3087 C CA . PHE A 1 388 ? 18.848 19.559 -16.505 1.00 58.75 388 PHE A CA 1
ATOM 3088 C C . PHE A 1 388 ? 19.279 18.251 -15.827 1.00 58.75 388 PHE A C 1
ATOM 3090 O O . PHE A 1 388 ? 20.303 18.237 -15.147 1.00 58.75 388 PHE A O 1
ATOM 3097 N N . SER A 1 389 ? 18.527 17.160 -15.974 1.00 56.19 389 SER A N 1
ATOM 3098 C CA . SER A 1 389 ? 18.875 15.871 -15.363 1.00 56.19 389 SER A CA 1
ATOM 3099 C C . SER A 1 389 ? 19.061 14.810 -16.437 1.00 56.19 389 SER A C 1
ATOM 3101 O O . SER A 1 389 ? 18.089 14.403 -17.075 1.00 56.19 389 SER A O 1
ATOM 3103 N N . LYS A 1 390 ? 20.299 14.336 -16.614 1.00 57.44 390 LYS A N 1
ATOM 3104 C CA . LYS A 1 390 ? 20.554 13.148 -17.431 1.00 57.44 390 LYS A CA 1
ATOM 3105 C C . LYS A 1 390 ? 20.080 11.904 -16.665 1.00 57.44 390 LYS A C 1
ATOM 3107 O O . LYS A 1 390 ? 20.313 11.829 -15.456 1.00 57.44 390 LYS A O 1
ATOM 3112 N N . PRO A 1 391 ? 19.400 10.947 -17.314 1.00 59.03 391 PRO A N 1
ATOM 3113 C CA . PRO A 1 391 ? 19.076 9.678 -16.678 1.00 59.03 391 PRO A CA 1
ATOM 3114 C C . PRO A 1 391 ? 20.351 8.889 -16.334 1.00 59.03 391 PRO A C 1
ATOM 3116 O O . PRO A 1 391 ? 21.411 9.115 -16.909 1.00 59.03 391 PRO A O 1
ATOM 3119 N N . SER A 1 392 ? 20.251 7.963 -15.379 1.00 63.94 392 SER A N 1
ATOM 3120 C CA . SER A 1 392 ? 21.400 7.180 -14.911 1.00 63.94 392 SER A CA 1
ATOM 3121 C C . SER A 1 392 ? 21.840 6.130 -15.933 1.00 63.94 392 SER A C 1
ATOM 3123 O O . SER A 1 392 ? 21.066 5.244 -16.290 1.00 63.94 392 SER A O 1
ATOM 3125 N N . GLU A 1 393 ? 23.117 6.164 -16.313 1.00 65.94 393 GLU A N 1
ATOM 3126 C CA . GLU A 1 393 ? 23.786 5.188 -17.194 1.00 65.94 393 GLU A CA 1
ATOM 3127 C C . GLU A 1 393 ? 23.990 3.805 -16.537 1.00 65.94 393 GLU A C 1
ATOM 3129 O O . GLU A 1 393 ? 24.598 2.896 -17.107 1.00 65.94 393 GLU A O 1
ATOM 3134 N N . ALA A 1 394 ? 23.486 3.619 -15.315 1.00 72.56 394 ALA A N 1
ATOM 3135 C CA . ALA A 1 394 ? 23.612 2.387 -14.553 1.00 72.56 394 ALA A CA 1
ATOM 3136 C C . ALA A 1 394 ? 22.692 1.251 -15.042 1.00 72.56 394 ALA A C 1
ATOM 3138 O O . ALA A 1 394 ? 22.630 0.221 -14.384 1.00 72.56 394 ALA A O 1
ATOM 3139 N N . PHE A 1 395 ? 21.981 1.377 -16.164 1.00 76.88 395 PHE A N 1
ATOM 3140 C CA . PHE A 1 395 ? 21.066 0.347 -16.684 1.00 76.88 395 PHE A CA 1
ATOM 3141 C C . PHE A 1 395 ? 21.480 -0.121 -18.079 1.00 76.88 395 PHE A C 1
ATOM 3143 O O . PHE A 1 395 ? 22.193 0.577 -18.793 1.00 76.88 395 PHE A O 1
ATOM 3150 N N . LYS A 1 396 ? 21.026 -1.315 -18.480 1.00 79.62 396 LYS A N 1
ATOM 3151 C CA . LYS A 1 396 ? 21.362 -1.904 -19.785 1.00 79.62 396 LYS A CA 1
ATOM 3152 C C . LYS A 1 396 ? 20.861 -1.050 -20.954 1.00 79.62 396 LYS A C 1
ATOM 3154 O O . LYS A 1 396 ? 21.586 -0.875 -21.922 1.00 79.62 396 LYS A O 1
ATOM 3159 N N . ASN A 1 397 ? 19.618 -0.582 -20.861 1.00 82.44 397 ASN A N 1
ATOM 3160 C CA . ASN A 1 397 ? 18.950 0.275 -21.840 1.00 82.44 397 ASN A CA 1
ATOM 3161 C C . ASN A 1 397 ? 18.057 1.272 -21.094 1.00 82.44 397 ASN A C 1
ATOM 3163 O O . ASN A 1 397 ? 17.539 0.940 -20.018 1.00 82.44 397 ASN A O 1
ATOM 3167 N N . LEU A 1 398 ? 17.806 2.435 -21.699 1.00 81.81 398 LEU A N 1
ATOM 3168 C CA . LEU A 1 398 ? 16.858 3.411 -21.164 1.00 81.81 398 LEU A CA 1
ATOM 3169 C C . LEU A 1 398 ? 15.420 2.891 -21.271 1.00 81.81 398 LEU A C 1
ATOM 3171 O O . LEU A 1 398 ? 14.720 2.769 -20.269 1.00 81.81 398 LEU A O 1
ATOM 3175 N N . PHE A 1 399 ? 15.007 2.526 -22.485 1.00 85.88 399 PHE A N 1
ATOM 3176 C CA . PHE A 1 399 ? 13.713 1.907 -22.760 1.00 85.88 399 PHE A CA 1
ATOM 3177 C C . PHE A 1 399 ? 13.913 0.595 -23.511 1.00 85.88 399 PHE A C 1
ATOM 3179 O O . PHE A 1 399 ? 14.716 0.514 -24.441 1.00 85.88 399 PHE A O 1
ATOM 3186 N N . LYS A 1 400 ? 13.126 -0.416 -23.150 1.00 89.56 400 LYS A N 1
ATOM 3187 C CA . LYS A 1 400 ? 12.820 -1.559 -24.008 1.00 89.56 400 LYS A CA 1
ATOM 3188 C C . LYS A 1 400 ? 11.324 -1.541 -24.318 1.00 89.56 400 LYS A C 1
ATOM 3190 O O . LYS A 1 400 ? 10.510 -1.536 -23.401 1.00 89.56 400 LYS A O 1
ATOM 3195 N N . VAL A 1 401 ? 10.974 -1.514 -25.596 1.00 90.75 401 VAL A N 1
ATOM 3196 C CA . VAL A 1 401 ? 9.621 -1.230 -26.088 1.00 90.75 401 VAL A CA 1
ATOM 3197 C C . VAL A 1 401 ? 9.167 -2.377 -26.984 1.00 90.75 401 VAL A C 1
ATOM 3199 O O . VAL A 1 401 ? 9.907 -2.773 -27.881 1.00 90.75 401 VAL A O 1
ATOM 3202 N N . ALA A 1 402 ? 7.980 -2.927 -26.743 1.00 90.69 402 ALA A N 1
ATOM 3203 C CA . ALA A 1 402 ? 7.411 -4.023 -27.522 1.00 90.69 402 ALA A CA 1
ATOM 3204 C C . ALA A 1 402 ? 5.939 -3.748 -27.855 1.00 90.69 402 ALA A C 1
ATOM 3206 O O . ALA A 1 402 ? 5.163 -3.423 -26.958 1.00 90.69 402 ALA A O 1
ATOM 3207 N N . ASN A 1 403 ? 5.539 -3.882 -29.124 1.00 91.00 403 ASN A N 1
ATOM 3208 C CA . ASN A 1 403 ? 4.156 -3.656 -29.579 1.00 91.00 403 ASN A CA 1
ATOM 3209 C C . ASN A 1 403 ? 3.537 -2.342 -29.063 1.00 91.00 403 ASN A C 1
ATOM 3211 O O . ASN A 1 403 ? 2.359 -2.297 -28.714 1.00 91.00 403 ASN A O 1
ATOM 3215 N N . SER A 1 404 ? 4.347 -1.293 -28.927 1.00 92.00 404 SER A N 1
ATOM 3216 C CA . SER A 1 404 ? 3.958 -0.073 -28.220 1.00 92.00 404 SER A CA 1
ATOM 3217 C C . SER A 1 404 ? 4.327 1.175 -29.007 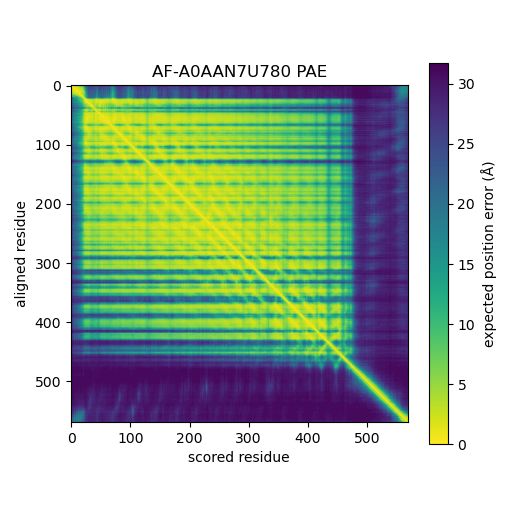1.00 92.00 404 SER A C 1
ATOM 3219 O O . SER A 1 404 ? 5.150 1.147 -29.922 1.00 92.00 404 SER A O 1
ATOM 3221 N N . SER A 1 405 ? 3.728 2.291 -28.618 1.00 89.69 405 SER A N 1
ATOM 3222 C CA . SER A 1 405 ? 4.108 3.622 -29.075 1.00 89.69 405 SER A CA 1
ATOM 3223 C C . SER A 1 405 ? 4.675 4.397 -27.895 1.00 89.69 405 SER A C 1
ATOM 3225 O O . SER A 1 405 ? 4.053 4.433 -26.834 1.00 89.69 405 SER A O 1
ATOM 3227 N N . ILE A 1 406 ? 5.854 4.998 -28.042 1.00 88.25 406 ILE A N 1
ATOM 3228 C CA . ILE A 1 406 ? 6.411 5.864 -27.002 1.00 88.25 406 ILE A CA 1
ATOM 3229 C C . ILE A 1 406 ? 6.786 7.233 -27.559 1.00 88.25 406 ILE A C 1
ATOM 3231 O O . ILE A 1 406 ? 7.360 7.324 -28.641 1.00 88.25 406 ILE A O 1
ATOM 3235 N N . GLY A 1 407 ? 6.494 8.287 -26.805 1.00 86.81 407 GLY A N 1
ATOM 3236 C CA . GLY A 1 407 ? 7.021 9.630 -27.014 1.00 86.81 407 GLY A CA 1
ATOM 3237 C C . GLY A 1 407 ? 8.025 9.959 -25.920 1.00 86.81 407 GLY A C 1
ATOM 3238 O O . GLY A 1 407 ? 7.681 9.929 -24.746 1.00 86.81 407 GLY A O 1
ATOM 3239 N N . VAL A 1 408 ? 9.272 10.262 -26.271 1.00 82.00 408 VAL A N 1
ATOM 3240 C CA . VAL A 1 408 ? 10.315 10.635 -25.311 1.00 82.00 408 VAL A CA 1
ATOM 3241 C C . VAL A 1 408 ? 10.780 12.054 -25.596 1.00 82.00 408 VAL A C 1
ATOM 3243 O O . VAL A 1 408 ? 11.343 12.342 -26.652 1.00 82.00 408 VAL A O 1
ATOM 3246 N N . TYR A 1 409 ? 10.556 12.939 -24.631 1.00 79.75 409 TYR A N 1
ATOM 3247 C CA . TYR A 1 409 ? 10.801 14.370 -24.749 1.00 79.75 409 TYR A CA 1
ATOM 3248 C C . TYR A 1 409 ? 11.963 14.792 -23.835 1.00 79.75 409 TYR A C 1
ATOM 3250 O O . TYR A 1 409 ? 12.100 14.284 -22.721 1.00 79.75 409 TYR A O 1
ATOM 3258 N N . ASN A 1 410 ? 12.775 15.755 -24.277 1.00 75.69 410 ASN A N 1
ATOM 3259 C CA . ASN A 1 410 ? 13.902 16.359 -23.548 1.00 75.69 410 ASN A CA 1
ATOM 3260 C C . ASN A 1 410 ? 14.990 15.371 -23.073 1.00 75.69 410 ASN A C 1
ATOM 3262 O O . ASN A 1 410 ? 15.596 15.583 -22.023 1.00 75.69 410 ASN A O 1
ATOM 3266 N N . VAL A 1 411 ? 15.246 14.294 -23.818 1.00 71.81 411 VAL A N 1
ATOM 3267 C CA . VAL A 1 411 ? 16.295 13.315 -23.487 1.00 71.81 411 VAL A CA 1
ATOM 3268 C C . VAL A 1 411 ? 17.558 13.544 -24.314 1.00 71.81 411 VAL A C 1
ATOM 3270 O O . VAL A 1 411 ? 17.483 13.762 -25.520 1.00 71.81 411 VAL A O 1
ATOM 3273 N N . ASP A 1 412 ? 18.719 13.460 -23.667 1.00 68.12 412 ASP A N 1
ATOM 3274 C CA . ASP A 1 412 ? 20.023 13.431 -24.329 1.00 68.12 412 ASP A CA 1
ATOM 3275 C C . ASP A 1 412 ? 20.469 11.986 -24.567 1.00 68.12 412 ASP A C 1
ATOM 3277 O O . ASP A 1 412 ? 20.764 11.260 -23.619 1.00 68.12 412 ASP A O 1
ATOM 3281 N N . LEU A 1 413 ? 20.475 11.567 -25.836 1.00 65.62 413 LEU A N 1
ATOM 3282 C CA . LEU A 1 413 ? 20.921 10.239 -26.273 1.00 65.62 413 LEU A CA 1
ATOM 3283 C C . LEU A 1 413 ? 22.287 10.294 -26.974 1.00 65.62 413 LEU A C 1
ATOM 3285 O O . LEU A 1 413 ? 22.595 9.389 -27.743 1.00 65.62 413 LEU A O 1
ATOM 3289 N N . SER A 1 414 ? 23.089 11.343 -26.763 1.00 58.34 414 SER A N 1
ATOM 3290 C CA . SER A 1 414 ? 24.318 11.624 -27.523 1.00 58.34 414 SER A CA 1
ATOM 3291 C C . SER A 1 414 ? 25.410 10.532 -27.461 1.00 58.34 414 SER A C 1
ATOM 3293 O O . SER A 1 414 ? 26.386 10.592 -28.205 1.00 58.34 414 SER A O 1
ATOM 3295 N N . VAL A 1 415 ? 25.234 9.478 -26.654 1.00 51.72 415 VAL A N 1
ATOM 3296 C CA . VAL A 1 415 ? 26.178 8.360 -26.521 1.00 51.72 415 VAL A CA 1
ATOM 3297 C C . VAL A 1 415 ? 25.458 7.007 -26.660 1.00 51.72 415 VAL A C 1
ATOM 3299 O O . VAL A 1 415 ? 24.410 6.778 -26.057 1.00 51.72 415 VAL A O 1
ATOM 3302 N N . TYR A 1 416 ? 26.071 6.054 -27.380 1.00 52.19 416 TYR A N 1
ATOM 3303 C CA . TYR A 1 416 ? 25.666 4.631 -27.497 1.00 52.19 416 TYR A CA 1
ATOM 3304 C C . TYR A 1 416 ? 25.528 3.881 -26.155 1.00 52.19 416 TYR A C 1
ATOM 3306 O O . TYR A 1 416 ? 25.166 2.704 -26.129 1.00 52.19 416 TYR A O 1
ATOM 3314 N N . GLU A 1 417 ? 25.857 4.525 -25.040 1.00 55.03 417 GLU A N 1
ATOM 3315 C CA . GLU A 1 417 ? 25.871 3.929 -23.710 1.00 55.03 417 GLU A CA 1
ATOM 3316 C C . GLU A 1 417 ? 24.470 3.779 -23.105 1.00 55.03 417 GLU A C 1
ATOM 3318 O O . GLU A 1 417 ? 24.321 3.027 -22.140 1.00 55.03 417 GLU A O 1
ATOM 3323 N N . PHE A 1 418 ? 23.443 4.417 -23.689 1.00 64.38 418 PHE A N 1
ATOM 3324 C CA . PHE A 1 418 ? 22.089 4.407 -23.132 1.00 64.38 418 PHE A CA 1
ATOM 3325 C C . PHE A 1 418 ? 20.951 4.375 -24.181 1.00 64.38 418 PHE A C 1
ATOM 3327 O O . PHE A 1 418 ? 20.130 5.293 -24.247 1.00 64.38 418 PHE A O 1
ATOM 3334 N N . PRO A 1 419 ? 20.872 3.325 -25.025 1.00 75.56 419 PRO A N 1
ATOM 3335 C CA . PRO A 1 419 ? 19.945 3.281 -26.152 1.00 75.56 419 PRO A CA 1
ATOM 3336 C C . PRO A 1 419 ? 18.496 2.986 -25.737 1.00 75.56 419 PRO A C 1
ATOM 3338 O O . PRO A 1 419 ? 18.211 2.440 -24.664 1.00 75.56 419 PRO A O 1
ATOM 3341 N N . ILE A 1 420 ? 17.576 3.279 -26.655 1.00 81.62 420 ILE A N 1
ATOM 3342 C CA . ILE A 1 420 ? 16.227 2.702 -26.677 1.00 81.62 420 ILE A CA 1
ATOM 3343 C C . ILE A 1 420 ? 16.258 1.463 -27.575 1.00 81.62 420 ILE A C 1
ATOM 3345 O O . ILE A 1 420 ? 16.836 1.505 -28.661 1.00 81.62 420 ILE A O 1
ATOM 3349 N N . VAL A 1 421 ? 15.630 0.372 -27.135 1.00 85.25 421 VAL A N 1
ATOM 3350 C CA . VAL A 1 421 ? 15.454 -0.860 -27.917 1.00 85.25 421 VAL A CA 1
ATOM 3351 C C . VAL A 1 421 ? 13.974 -1.046 -28.229 1.00 85.25 421 VAL A C 1
ATOM 3353 O O . VAL A 1 421 ? 13.171 -1.148 -27.304 1.00 85.25 421 VAL A O 1
ATOM 3356 N N . GLY A 1 422 ? 13.602 -1.106 -29.506 1.00 84.31 422 GLY A N 1
ATOM 3357 C CA . GLY A 1 422 ? 12.212 -1.275 -29.946 1.00 84.31 422 GLY A CA 1
ATOM 3358 C C . GLY A 1 422 ? 11.955 -2.591 -30.677 1.00 84.31 422 GLY A C 1
ATOM 3359 O O . GLY A 1 422 ? 12.817 -3.068 -31.412 1.00 84.31 422 GLY A O 1
ATOM 3360 N N . SER A 1 423 ? 10.750 -3.140 -30.507 1.00 86.75 423 SER A N 1
ATOM 3361 C CA . SER A 1 423 ? 10.250 -4.318 -31.216 1.00 86.75 423 SER A CA 1
ATOM 3362 C C . SER A 1 423 ? 8.805 -4.121 -31.666 1.00 86.75 423 SER A C 1
ATOM 3364 O O . SER A 1 423 ? 7.936 -3.926 -30.815 1.00 86.75 423 SER A O 1
ATOM 3366 N N . ASN A 1 424 ? 8.529 -4.128 -32.976 1.00 85.00 424 ASN A N 1
ATOM 3367 C CA . ASN A 1 424 ? 7.195 -3.819 -33.528 1.00 85.00 424 ASN A CA 1
ATOM 3368 C C . ASN A 1 424 ? 6.566 -2.564 -32.877 1.00 85.00 424 ASN A C 1
ATOM 3370 O O . ASN A 1 424 ? 5.479 -2.611 -32.308 1.00 85.00 424 ASN A O 1
ATOM 3374 N N . SER A 1 425 ? 7.325 -1.471 -32.817 1.00 86.94 425 SER A N 1
ATOM 3375 C CA . SER A 1 425 ?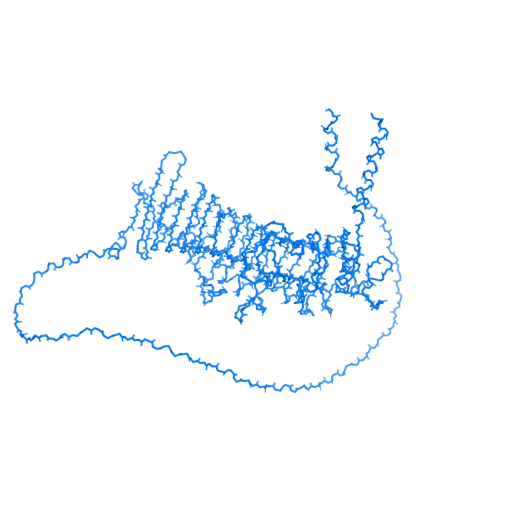 7.017 -0.310 -31.974 1.00 86.94 425 SER A CA 1
ATOM 3376 C C . SER A 1 425 ? 7.345 1.009 -32.663 1.00 86.94 425 SER A C 1
ATOM 3378 O O . SER A 1 425 ? 8.267 1.081 -33.480 1.00 86.94 425 SER A O 1
ATOM 3380 N N . SER A 1 426 ? 6.616 2.059 -32.292 1.00 84.31 426 SER A N 1
ATOM 3381 C CA . SER A 1 426 ? 6.878 3.440 -32.706 1.00 84.31 426 SER A CA 1
ATOM 3382 C C . SER A 1 426 ? 7.603 4.189 -31.595 1.00 84.31 426 SER A C 1
ATOM 3384 O O . SER A 1 426 ? 7.180 4.150 -30.441 1.00 84.31 426 SER A O 1
ATOM 3386 N N . VAL A 1 427 ? 8.683 4.886 -31.939 1.00 81.62 427 VAL A N 1
ATOM 3387 C CA . VAL A 1 427 ? 9.403 5.773 -31.020 1.00 81.62 427 VAL A CA 1
ATOM 3388 C C . VAL A 1 427 ? 9.400 7.175 -31.614 1.00 81.62 427 VAL A C 1
ATOM 3390 O O . VAL A 1 427 ? 9.937 7.398 -32.700 1.00 81.62 427 VAL A O 1
ATOM 3393 N N . PHE A 1 428 ? 8.790 8.111 -30.898 1.00 83.06 428 PHE A N 1
ATOM 3394 C CA . PHE A 1 428 ? 8.849 9.538 -31.166 1.00 83.06 428 PHE A CA 1
ATOM 3395 C C . PHE A 1 428 ? 9.854 10.180 -30.209 1.00 83.06 428 PHE A C 1
ATOM 3397 O O . PHE A 1 428 ? 9.750 10.014 -28.997 1.00 83.06 428 PHE A O 1
ATOM 3404 N N . LEU A 1 429 ? 10.838 10.896 -30.746 1.00 77.00 429 LEU A N 1
ATOM 3405 C CA . LEU A 1 429 ? 11.851 11.612 -29.971 1.00 77.00 429 LEU A CA 1
ATOM 3406 C C . LEU A 1 429 ? 11.722 13.112 -30.229 1.00 77.00 429 LEU A C 1
ATOM 3408 O O . LEU A 1 429 ? 11.735 13.531 -31.387 1.00 77.00 429 LEU A O 1
ATOM 3412 N N . ASP A 1 430 ? 11.640 13.904 -29.161 1.00 72.56 430 ASP A N 1
ATOM 3413 C CA . ASP A 1 430 ? 11.642 15.371 -29.208 1.00 72.56 430 ASP A CA 1
ATOM 3414 C C . ASP A 1 430 ? 12.686 15.917 -28.231 1.00 72.56 430 ASP A C 1
ATOM 3416 O O . ASP A 1 430 ? 12.487 15.925 -27.016 1.00 72.56 430 ASP A O 1
ATOM 3420 N N . MET A 1 431 ? 13.838 16.339 -28.741 1.00 66.06 431 MET A N 1
ATOM 3421 C CA . MET A 1 431 ? 14.923 16.860 -27.912 1.00 66.06 431 MET A CA 1
ATOM 3422 C C . MET A 1 431 ? 14.921 18.391 -27.925 1.00 66.06 431 MET A C 1
ATOM 3424 O O . MET A 1 431 ? 14.987 18.989 -28.998 1.00 66.06 431 MET A O 1
ATOM 3428 N N . ASN A 1 432 ? 14.910 19.028 -26.746 1.00 60.25 432 ASN A N 1
ATOM 3429 C CA . ASN A 1 432 ? 15.061 20.480 -26.609 1.00 60.25 432 ASN A CA 1
ATOM 3430 C C . ASN A 1 432 ? 16.371 20.856 -25.901 1.00 60.25 432 ASN A C 1
ATOM 3432 O O . ASN A 1 432 ? 16.679 20.329 -24.835 1.00 60.25 432 ASN A O 1
ATOM 3436 N N . TYR A 1 433 ? 17.065 21.862 -26.440 1.00 54.84 433 TYR A N 1
ATOM 3437 C CA . TYR A 1 433 ? 18.090 22.647 -25.745 1.00 54.84 433 TYR A CA 1
ATOM 3438 C C . TYR A 1 433 ? 17.603 24.092 -25.606 1.00 54.84 433 TYR A C 1
ATOM 3440 O O . TYR A 1 433 ? 17.090 24.661 -26.570 1.00 54.84 433 TYR A O 1
ATOM 3448 N N . VAL A 1 434 ? 17.786 24.716 -24.437 1.00 45.28 434 VAL A N 1
ATOM 3449 C CA . VAL A 1 434 ? 17.523 26.157 -24.271 1.00 45.28 434 VAL A CA 1
ATOM 3450 C C . VAL A 1 434 ? 18.850 26.918 -24.261 1.00 45.28 434 VAL A C 1
ATOM 3452 O O . VAL A 1 434 ? 19.718 26.635 -23.438 1.00 45.28 434 VAL A O 1
ATOM 3455 N N . ASN A 1 435 ? 18.941 27.898 -25.169 1.00 42.69 435 ASN A N 1
ATOM 3456 C CA . ASN A 1 435 ? 20.096 28.701 -25.612 1.00 42.69 435 ASN A CA 1
ATOM 3457 C C . ASN A 1 435 ? 20.954 28.084 -26.735 1.00 42.69 435 ASN A C 1
ATOM 3459 O O . ASN A 1 435 ? 22.179 28.044 -26.666 1.00 42.69 435 ASN A O 1
ATOM 3463 N N . ASP A 1 436 ? 20.231 27.744 -27.808 1.00 48.00 436 ASP A N 1
ATOM 3464 C CA . ASP A 1 436 ? 20.628 27.849 -29.221 1.00 48.00 436 ASP A CA 1
ATOM 3465 C C . ASP A 1 436 ? 21.224 26.620 -29.935 1.00 48.00 436 ASP A C 1
ATOM 3467 O O . ASP A 1 436 ? 22.365 26.610 -30.391 1.00 48.00 436 ASP A O 1
ATOM 3471 N N . TYR A 1 437 ? 20.271 25.708 -30.208 1.00 49.25 437 TYR A N 1
ATOM 3472 C CA . TYR A 1 437 ? 20.176 24.696 -31.282 1.00 49.25 437 TYR A CA 1
ATOM 3473 C C . TYR A 1 437 ? 20.875 23.353 -30.989 1.00 49.25 437 TYR A C 1
ATOM 3475 O O . TYR A 1 437 ? 22.051 23.302 -30.675 1.00 49.25 437 TYR A O 1
ATOM 3483 N N . THR A 1 438 ? 20.213 22.193 -31.060 1.00 51.72 438 THR A N 1
ATOM 3484 C CA . THR A 1 438 ? 19.222 21.733 -32.051 1.00 51.72 438 THR A CA 1
ATOM 3485 C C . THR A 1 438 ? 17.953 21.173 -31.401 1.00 51.72 438 THR A C 1
ATOM 3487 O O . THR A 1 438 ? 18.025 20.467 -30.400 1.00 51.72 438 THR A O 1
ATOM 3490 N N . ILE A 1 439 ? 16.809 21.471 -32.030 1.00 54.47 439 ILE A N 1
ATOM 3491 C CA . ILE A 1 439 ? 15.512 20.814 -31.823 1.00 54.47 439 ILE A CA 1
ATOM 3492 C C . ILE A 1 439 ? 15.425 19.682 -32.846 1.00 54.47 439 ILE A C 1
ATOM 3494 O O . ILE A 1 439 ? 15.330 19.938 -34.049 1.00 54.47 439 ILE A O 1
ATO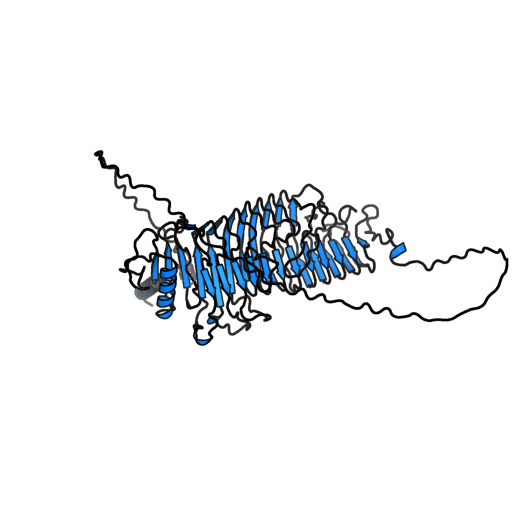M 3498 N N . PHE A 1 440 ? 15.496 18.442 -32.374 1.00 55.62 440 PHE A N 1
ATOM 3499 C CA . PHE A 1 440 ? 15.354 17.249 -33.203 1.00 55.62 440 PHE A CA 1
ATOM 3500 C C . PHE A 1 440 ? 14.001 16.610 -32.913 1.00 55.62 440 PHE A C 1
ATOM 3502 O O . PHE A 1 440 ? 13.727 16.252 -31.769 1.00 55.62 440 PHE A O 1
ATOM 3509 N N . LYS A 1 441 ? 13.172 16.474 -33.953 1.00 57.81 441 LYS A N 1
ATOM 3510 C CA . LYS A 1 441 ? 11.910 15.734 -33.908 1.00 57.81 441 LYS A CA 1
ATOM 3511 C C . LYS A 1 441 ? 11.974 14.609 -34.914 1.00 57.81 441 LYS A C 1
ATOM 3513 O O . LYS A 1 441 ? 12.165 14.867 -36.102 1.00 57.81 441 LYS A O 1
ATOM 3518 N N . ASN A 1 442 ? 11.812 13.384 -34.443 1.00 62.91 442 ASN A N 1
ATOM 3519 C CA . ASN A 1 442 ? 11.783 12.231 -35.321 1.00 62.91 442 ASN A CA 1
ATOM 3520 C C . ASN A 1 442 ? 10.798 11.192 -34.804 1.00 62.91 442 ASN A C 1
ATOM 3522 O O . ASN A 1 442 ? 10.810 10.852 -33.624 1.00 62.91 442 ASN A O 1
ATOM 3526 N N . GLU A 1 443 ? 9.966 10.688 -35.706 1.00 62.94 443 GLU A N 1
ATOM 3527 C CA . GLU A 1 443 ? 9.098 9.547 -35.465 1.00 62.94 443 GLU A CA 1
ATOM 3528 C C . GLU A 1 443 ? 9.656 8.377 -36.256 1.00 62.94 443 GLU A C 1
ATOM 3530 O O . GLU A 1 443 ? 9.909 8.477 -37.457 1.00 62.94 443 GLU A O 1
ATOM 3535 N N . THR A 1 444 ? 9.904 7.259 -35.590 1.00 68.62 444 THR A N 1
ATOM 3536 C CA . THR A 1 444 ? 10.469 6.095 -36.258 1.00 68.62 444 THR A CA 1
ATOM 3537 C C . THR A 1 444 ? 9.804 4.831 -35.781 1.00 68.62 444 THR A C 1
ATOM 3539 O O . THR A 1 444 ? 9.833 4.474 -34.602 1.00 68.62 444 THR A O 1
ATOM 3542 N N . PHE A 1 445 ? 9.246 4.123 -36.751 1.00 71.56 445 PHE A N 1
ATOM 3543 C CA . PHE A 1 445 ? 8.632 2.832 -36.551 1.00 71.56 445 PHE A CA 1
ATOM 3544 C C . PHE A 1 445 ? 9.624 1.709 -36.855 1.00 71.56 445 PHE A C 1
ATOM 3546 O O . PHE A 1 445 ? 10.229 1.670 -37.927 1.00 71.56 445 PHE A O 1
ATOM 3553 N N . CYS A 1 446 ? 9.777 0.788 -35.908 1.00 67.94 446 CYS A N 1
ATOM 3554 C CA . CYS A 1 446 ? 10.548 -0.434 -36.067 1.00 67.94 446 CYS A CA 1
ATOM 3555 C C . CYS A 1 446 ? 9.611 -1.637 -36.126 1.00 67.94 446 CYS A C 1
ATOM 3557 O O . CYS A 1 446 ? 8.994 -1.979 -35.124 1.00 67.94 446 CYS A O 1
ATOM 3559 N N . ASN A 1 447 ? 9.584 -2.333 -37.263 1.00 66.44 447 ASN A N 1
ATOM 3560 C CA . ASN A 1 447 ? 8.841 -3.589 -37.441 1.00 66.44 447 ASN A CA 1
ATOM 3561 C C . ASN A 1 447 ? 9.651 -4.849 -37.078 1.00 66.44 447 ASN A C 1
ATOM 3563 O O . ASN A 1 447 ? 9.191 -5.971 -37.280 1.00 66.44 447 ASN A O 1
ATOM 3567 N N . CYS A 1 448 ? 10.880 -4.677 -36.596 1.00 65.44 448 CYS A N 1
ATOM 3568 C CA . CYS A 1 448 ? 11.822 -5.760 -36.321 1.00 65.44 448 CYS A CA 1
ATOM 3569 C C . CYS A 1 448 ? 11.867 -6.081 -34.835 1.00 65.44 448 CYS A C 1
ATOM 3571 O O . CYS A 1 448 ? 11.269 -5.373 -34.039 1.00 65.44 448 CYS A O 1
ATOM 3573 N N . THR A 1 449 ? 12.585 -7.136 -34.461 1.00 65.44 449 THR A N 1
ATOM 3574 C CA . THR A 1 449 ? 12.630 -7.618 -33.078 1.00 65.44 449 THR A CA 1
ATOM 3575 C C . THR A 1 449 ? 13.524 -6.805 -32.139 1.00 65.44 449 THR A C 1
ATOM 3577 O O . THR A 1 449 ? 13.294 -6.887 -30.940 1.00 65.44 449 THR A O 1
ATOM 3580 N N . ASP A 1 450 ? 14.501 -6.038 -32.648 1.00 69.00 450 ASP A N 1
ATOM 3581 C CA . ASP A 1 450 ? 15.438 -5.232 -31.841 1.00 69.00 450 ASP A CA 1
ATOM 3582 C C . ASP A 1 450 ? 16.024 -4.046 -32.653 1.00 69.00 450 ASP A C 1
ATOM 3584 O O . ASP A 1 450 ? 17.134 -4.136 -33.185 1.00 69.00 450 ASP A O 1
ATOM 3588 N N . CYS A 1 451 ? 15.305 -2.926 -32.771 1.00 74.56 451 CYS A N 1
ATOM 3589 C CA . CYS A 1 451 ? 15.872 -1.678 -33.307 1.00 74.56 451 CYS A CA 1
ATOM 3590 C C . CYS A 1 451 ? 16.515 -0.840 -32.207 1.00 74.56 451 CYS A C 1
ATOM 3592 O O . CYS A 1 451 ? 15.934 -0.691 -31.135 1.00 74.56 451 CYS A O 1
ATOM 3594 N N . LEU A 1 452 ? 17.682 -0.262 -32.494 1.00 74.25 452 LEU A N 1
ATOM 3595 C CA . LEU A 1 452 ? 18.414 0.612 -31.582 1.00 74.25 452 LEU A CA 1
ATOM 3596 C C . LEU A 1 452 ? 18.222 2.078 -31.974 1.00 74.25 452 LEU A C 1
ATOM 3598 O O . LEU A 1 452 ? 18.429 2.445 -33.129 1.00 74.25 452 LEU A O 1
ATOM 3602 N N . TYR A 1 453 ? 17.884 2.917 -30.998 1.00 72.44 453 TYR A N 1
ATOM 3603 C CA . TYR A 1 453 ? 17.790 4.366 -31.170 1.00 72.44 453 TYR A CA 1
ATOM 3604 C C . TYR A 1 453 ? 18.803 5.050 -30.236 1.00 72.44 453 TYR A C 1
ATOM 3606 O O . TYR A 1 453 ? 18.762 4.829 -29.022 1.00 72.44 453 TYR A O 1
ATOM 3614 N N . TYR A 1 454 ? 19.717 5.848 -30.801 1.00 66.81 454 TYR A N 1
ATOM 3615 C CA . TYR A 1 454 ? 20.768 6.603 -30.098 1.00 66.81 454 TYR A CA 1
ATOM 3616 C C . TYR A 1 454 ? 21.165 7.865 -30.904 1.00 66.81 454 TYR A C 1
ATOM 3618 O O . TYR A 1 454 ? 20.714 8.048 -32.035 1.00 66.81 454 TYR A O 1
ATOM 3626 N N . GLY A 1 455 ? 21.988 8.748 -30.331 1.00 59.72 455 GLY A N 1
ATOM 3627 C CA . GLY A 1 455 ? 22.549 9.939 -30.981 1.00 59.72 455 GLY A CA 1
ATOM 3628 C C . GLY A 1 455 ? 24.013 9.809 -31.383 1.00 59.72 455 GLY A C 1
ATOM 3629 O O . GLY A 1 455 ? 24.824 9.276 -30.637 1.00 59.72 455 GLY A O 1
ATOM 3630 N N . ASP A 1 456 ? 24.355 10.312 -32.573 1.00 54.50 456 ASP A N 1
ATOM 3631 C CA . ASP A 1 456 ? 25.726 10.360 -33.099 1.00 54.50 456 ASP A CA 1
ATOM 3632 C C . ASP A 1 456 ? 26.296 11.782 -32.940 1.00 54.50 456 ASP A C 1
ATOM 3634 O O . ASP A 1 456 ? 26.025 12.669 -33.756 1.00 54.50 456 ASP A O 1
ATOM 3638 N N . GLU A 1 457 ? 27.107 11.997 -31.896 1.00 50.22 457 GLU A N 1
ATOM 3639 C CA . GLU A 1 457 ? 27.769 13.283 -31.605 1.00 50.22 457 GLU A CA 1
ATOM 3640 C C . GLU A 1 457 ? 28.652 13.796 -32.749 1.00 50.22 457 GLU A C 1
ATOM 3642 O O . GLU A 1 457 ? 28.819 15.004 -32.909 1.00 50.22 457 GLU A O 1
ATOM 3647 N N . SER A 1 458 ? 29.206 12.905 -33.578 1.00 50.34 458 SER A N 1
ATOM 3648 C CA . SER A 1 458 ? 30.218 13.273 -34.576 1.00 50.34 458 SER A CA 1
ATOM 3649 C C . SER A 1 458 ? 29.659 14.009 -35.798 1.00 50.34 458 SER A C 1
ATOM 3651 O O . SER A 1 458 ? 30.414 14.650 -36.530 1.00 50.34 458 SER A O 1
ATOM 3653 N N . SER A 1 459 ? 28.343 13.939 -36.024 1.00 50.66 459 SER A N 1
ATOM 3654 C CA . SER A 1 459 ? 27.694 14.518 -37.207 1.00 50.66 459 SER A CA 1
ATOM 3655 C C . SER A 1 459 ? 26.698 15.637 -36.904 1.00 50.66 459 SER A C 1
ATOM 3657 O O . SER A 1 459 ? 26.185 16.246 -37.841 1.00 50.66 459 SER A O 1
ATOM 3659 N N . GLY A 1 460 ? 26.406 15.918 -35.627 1.00 47.22 460 GLY A N 1
ATOM 3660 C CA . GLY A 1 460 ? 25.338 16.852 -35.240 1.00 47.22 460 GLY A CA 1
ATOM 3661 C C . GLY A 1 460 ? 23.944 16.437 -35.741 1.00 47.22 460 GLY A C 1
ATOM 3662 O O . GLY A 1 460 ? 23.006 17.228 -35.689 1.00 47.22 460 GLY A O 1
ATOM 3663 N N . ILE A 1 461 ? 23.812 15.207 -36.247 1.00 43.19 461 ILE A N 1
ATOM 3664 C CA . ILE A 1 461 ? 22.600 14.603 -36.793 1.00 43.19 461 ILE A CA 1
ATOM 3665 C C . ILE A 1 461 ? 22.422 13.283 -36.044 1.00 43.19 461 ILE A C 1
ATOM 3667 O O . ILE A 1 461 ? 23.275 12.400 -36.119 1.00 43.19 461 ILE A O 1
ATOM 3671 N N . PHE A 1 462 ? 21.309 13.123 -35.328 1.00 50.16 462 PHE A N 1
ATOM 3672 C CA . PHE A 1 462 ? 20.929 11.825 -34.773 1.00 50.16 462 PHE A CA 1
ATOM 3673 C C . PHE A 1 462 ? 20.765 10.830 -35.926 1.00 50.16 462 PHE A C 1
ATOM 3675 O O . PHE A 1 462 ? 19.875 10.981 -36.766 1.00 50.16 462 PHE A O 1
ATOM 3682 N N . LYS A 1 463 ? 21.633 9.818 -35.988 1.00 49.72 463 LYS A N 1
ATOM 3683 C CA . LYS A 1 463 ? 21.463 8.693 -36.904 1.00 49.72 463 LYS A CA 1
ATOM 3684 C C . LYS A 1 463 ? 20.701 7.596 -36.191 1.00 49.72 463 LYS A C 1
ATOM 3686 O O . LYS A 1 463 ? 21.116 7.118 -35.144 1.00 49.72 463 LYS A O 1
ATOM 3691 N N . ILE A 1 464 ? 19.616 7.160 -36.812 1.00 52.91 464 ILE A N 1
ATOM 3692 C CA . ILE A 1 464 ? 19.025 5.871 -36.486 1.00 52.91 464 ILE A CA 1
ATOM 3693 C C . ILE A 1 464 ? 19.877 4.837 -37.197 1.00 52.91 464 ILE A C 1
ATOM 3695 O O . ILE A 1 464 ? 19.866 4.759 -38.427 1.00 52.91 464 ILE A O 1
ATOM 3699 N N . ASP A 1 465 ? 20.623 4.050 -36.435 1.00 50.00 465 ASP A N 1
ATOM 3700 C CA . ASP A 1 465 ? 21.259 2.870 -36.995 1.00 50.00 465 ASP A CA 1
ATOM 3701 C C . ASP A 1 465 ? 20.215 1.764 -37.163 1.00 50.00 465 ASP A C 1
ATOM 3703 O O . ASP A 1 465 ? 20.044 0.881 -36.322 1.00 50.00 465 ASP A O 1
ATOM 3707 N N . THR A 1 466 ? 19.508 1.798 -38.290 1.00 46.47 466 THR A N 1
ATOM 3708 C CA . THR A 1 466 ? 18.821 0.606 -38.802 1.00 46.47 466 THR A CA 1
ATOM 3709 C C . THR A 1 466 ? 19.816 -0.376 -39.432 1.00 46.47 466 THR A C 1
ATOM 3711 O O . THR A 1 466 ? 19.466 -1.525 -39.705 1.00 46.47 466 THR A O 1
ATOM 3714 N N . THR A 1 467 ? 21.065 0.048 -39.667 1.00 40.91 467 THR A N 1
ATOM 3715 C CA . THR A 1 467 ? 22.111 -0.704 -40.370 1.00 40.91 467 THR A CA 1
ATOM 3716 C C . THR A 1 467 ? 22.748 -1.823 -39.553 1.00 40.91 467 THR A C 1
ATOM 3718 O O . THR A 1 467 ? 23.142 -2.822 -40.155 1.00 40.91 467 THR A O 1
ATOM 3721 N N . PHE A 1 468 ? 22.729 -1.769 -38.215 1.00 43.81 468 PHE A N 1
ATOM 3722 C CA . PHE A 1 468 ? 23.282 -2.836 -37.375 1.00 43.81 468 PHE A CA 1
ATOM 3723 C C . PHE A 1 468 ? 22.582 -4.189 -37.598 1.00 43.81 468 PHE A C 1
ATOM 3725 O O . PHE A 1 468 ? 23.185 -5.229 -37.334 1.00 43.81 468 PHE A O 1
ATOM 3732 N N . ARG A 1 469 ? 21.348 -4.203 -38.143 1.00 42.66 469 ARG A N 1
ATOM 3733 C CA . ARG A 1 469 ? 20.649 -5.418 -38.621 1.00 42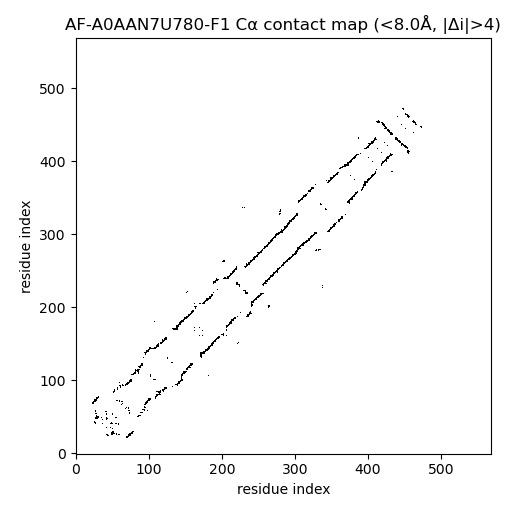.66 469 ARG A CA 1
ATOM 3734 C C . ARG A 1 469 ? 19.687 -5.187 -39.797 1.00 42.66 469 ARG A C 1
ATOM 3736 O O . ARG A 1 469 ? 18.690 -5.901 -39.917 1.00 42.66 469 ARG A O 1
ATOM 3743 N N . HIS A 1 470 ? 19.975 -4.252 -40.707 1.00 36.84 470 HIS A N 1
ATOM 3744 C CA . HIS A 1 470 ? 19.096 -4.000 -41.866 1.00 36.84 470 HIS A CA 1
ATOM 3745 C C . HIS A 1 470 ? 18.842 -5.264 -42.708 1.00 36.84 470 HIS A C 1
ATOM 3747 O O . HIS A 1 470 ? 17.779 -5.384 -43.317 1.00 36.84 470 HIS A O 1
ATOM 3753 N N . SER A 1 471 ? 19.774 -6.228 -42.673 1.00 41.50 471 SER A N 1
ATOM 3754 C CA . SER A 1 471 ? 19.672 -7.532 -43.342 1.00 41.50 471 SER A CA 1
ATOM 3755 C C . SER A 1 471 ? 18.556 -8.446 -42.815 1.00 41.50 471 SER A C 1
ATOM 3757 O O . SER A 1 471 ? 18.194 -9.398 -43.499 1.00 41.50 471 SER A O 1
ATOM 3759 N N . LEU A 1 472 ? 17.996 -8.178 -41.629 1.00 42.03 472 LEU A N 1
ATOM 3760 C CA . LEU A 1 472 ? 16.888 -8.947 -41.039 1.00 42.03 472 LEU A CA 1
ATOM 3761 C C . LEU A 1 472 ? 15.533 -8.231 -41.148 1.00 42.03 472 LEU A C 1
ATOM 3763 O O . LEU A 1 472 ? 14.496 -8.875 -41.027 1.00 42.03 472 LEU A O 1
ATOM 3767 N N . CYS A 1 473 ? 15.544 -6.918 -41.383 1.00 44.34 473 CYS A N 1
ATOM 3768 C CA . CYS A 1 473 ? 14.347 -6.076 -41.467 1.00 44.34 473 CYS A CA 1
ATOM 3769 C C . CYS A 1 473 ? 13.753 -5.991 -42.878 1.00 44.34 473 CYS A C 1
ATOM 3771 O O . CYS A 1 473 ? 12.558 -5.776 -43.035 1.00 44.34 473 CYS A O 1
ATOM 3773 N N . ASN A 1 474 ? 14.591 -6.180 -43.894 1.00 45.53 474 ASN A N 1
ATOM 3774 C CA . ASN A 1 474 ? 14.205 -6.435 -45.273 1.00 45.53 474 ASN A CA 1
ATOM 3775 C C . ASN A 1 474 ? 15.264 -7.392 -45.822 1.00 45.53 474 ASN A C 1
ATOM 3777 O O . ASN A 1 474 ? 16.379 -6.933 -46.082 1.00 45.53 474 ASN A O 1
ATOM 3781 N N . PRO A 1 475 ? 14.993 -8.699 -45.992 1.00 41.06 475 PRO A N 1
ATOM 3782 C CA . PRO A 1 475 ? 15.859 -9.475 -46.856 1.00 41.06 475 PRO A CA 1
ATOM 3783 C C . PRO A 1 475 ? 15.733 -8.831 -48.238 1.00 41.06 475 PRO A C 1
ATOM 3785 O O . PRO A 1 475 ? 14.648 -8.824 -48.823 1.00 41.06 475 PRO A O 1
ATOM 3788 N N . GLU A 1 476 ? 16.810 -8.227 -48.748 1.00 41.53 476 GLU A N 1
ATOM 3789 C CA . GLU A 1 476 ? 16.862 -7.937 -50.178 1.00 41.53 476 GLU A CA 1
ATOM 3790 C C . GLU A 1 476 ? 16.498 -9.236 -50.907 1.00 41.53 476 GLU A C 1
ATOM 3792 O O . GLU A 1 476 ? 16.972 -10.308 -50.503 1.00 41.53 476 GLU A O 1
ATOM 3797 N N . PRO A 1 477 ? 15.644 -9.195 -51.946 1.00 38.53 477 PRO A N 1
ATOM 3798 C CA . PRO A 1 477 ? 15.460 -10.368 -52.777 1.00 38.53 477 PRO A CA 1
ATOM 3799 C C . PRO A 1 477 ? 16.851 -10.743 -53.274 1.00 38.53 477 PRO A C 1
ATOM 3801 O O . PRO A 1 477 ? 17.507 -9.943 -53.941 1.00 38.53 477 PRO A O 1
ATOM 3804 N N . SER A 1 478 ? 17.339 -11.918 -52.880 1.00 38.03 478 SER A N 1
ATOM 3805 C CA . SER A 1 478 ? 18.661 -12.371 -53.277 1.00 38.03 478 SER A CA 1
ATOM 3806 C C . SER A 1 478 ? 18.680 -12.478 -54.800 1.00 38.03 478 SER A C 1
ATOM 3808 O O . SER A 1 478 ? 18.221 -13.467 -55.371 1.00 38.03 478 SER A O 1
ATOM 3810 N N . ASN A 1 479 ? 19.207 -11.457 -55.470 1.00 40.34 479 ASN A N 1
ATOM 3811 C CA . ASN A 1 479 ? 19.609 -11.542 -56.861 1.00 40.34 479 ASN A CA 1
ATOM 3812 C C . ASN A 1 479 ? 20.884 -12.389 -56.906 1.00 40.34 479 ASN A C 1
ATOM 3814 O O . ASN A 1 479 ? 21.990 -11.875 -57.046 1.00 40.34 479 ASN A O 1
ATOM 3818 N N . SER A 1 480 ? 20.744 -13.709 -56.777 1.00 34.56 480 SER A N 1
ATOM 3819 C CA . SER A 1 480 ? 21.801 -14.631 -57.179 1.00 34.56 480 SER A CA 1
ATOM 3820 C C . SER A 1 480 ? 21.709 -14.846 -58.686 1.00 34.56 480 SER A C 1
ATOM 3822 O O . SER A 1 480 ? 21.221 -15.867 -59.167 1.00 34.56 480 SER A O 1
ATOM 3824 N N . SER A 1 481 ? 22.200 -13.869 -59.449 1.00 38.44 481 SER A N 1
ATOM 3825 C CA . SER A 1 481 ? 22.739 -14.140 -60.777 1.00 38.44 481 SER A CA 1
ATOM 3826 C C . SER A 1 481 ? 24.122 -14.770 -60.605 1.00 38.44 481 SER A C 1
ATOM 3828 O O . SER A 1 481 ? 25.135 -14.073 -60.582 1.00 38.44 481 SER A O 1
ATOM 3830 N N . SER A 1 482 ? 24.170 -16.091 -60.477 1.00 33.47 482 SER A N 1
ATOM 3831 C CA . SER A 1 482 ? 25.379 -16.858 -60.767 1.00 33.47 482 SER A CA 1
ATOM 3832 C C . SER A 1 482 ? 25.100 -17.709 -61.997 1.00 33.47 482 SER A C 1
ATOM 3834 O O . SER A 1 482 ? 24.424 -18.735 -61.931 1.00 33.47 482 SER A O 1
ATOM 3836 N N . ASN A 1 483 ? 25.612 -17.232 -63.132 1.00 36.34 483 ASN A N 1
ATOM 3837 C CA . ASN A 1 483 ? 25.956 -18.089 -64.252 1.00 36.34 483 ASN A CA 1
ATOM 3838 C C . ASN A 1 483 ? 26.902 -19.173 -63.732 1.00 36.34 483 ASN A C 1
ATOM 3840 O O . ASN A 1 483 ? 28.056 -18.869 -63.451 1.00 36.34 483 ASN A O 1
ATOM 3844 N N . ASP A 1 484 ? 26.430 -20.411 -63.667 1.00 33.25 484 ASP A N 1
ATOM 3845 C CA . ASP A 1 484 ? 27.302 -21.565 -63.826 1.00 33.25 484 ASP A CA 1
ATOM 3846 C C . ASP A 1 484 ? 26.689 -22.494 -64.866 1.00 33.25 484 ASP A C 1
ATOM 3848 O O . ASP A 1 484 ? 25.695 -23.190 -64.661 1.00 33.25 484 ASP A O 1
ATOM 3852 N N . ASN A 1 485 ? 27.298 -22.427 -66.044 1.00 31.83 485 ASN A N 1
ATOM 3853 C CA . ASN A 1 485 ? 27.075 -23.321 -67.157 1.00 31.83 485 ASN A CA 1
ATOM 3854 C C . ASN A 1 485 ? 27.966 -24.547 -66.920 1.00 31.83 485 ASN A C 1
ATOM 3856 O O . ASN A 1 485 ? 29.161 -24.508 -67.200 1.00 31.83 485 ASN A O 1
ATOM 3860 N N . SER A 1 486 ? 27.406 -25.653 -66.440 1.00 29.70 486 SER A N 1
ATOM 3861 C CA . SER A 1 486 ? 27.912 -26.969 -66.834 1.00 29.70 486 SER A CA 1
ATOM 3862 C C . SER A 1 486 ? 26.793 -28.001 -66.787 1.00 29.70 486 SER A C 1
ATOM 3864 O O . SER A 1 486 ? 26.140 -28.251 -65.779 1.00 29.70 486 SER A O 1
ATOM 3866 N N . SER A 1 487 ? 26.534 -28.550 -67.961 1.00 30.00 487 SER A N 1
ATOM 3867 C CA . SER A 1 487 ? 25.568 -29.588 -68.246 1.00 30.00 487 SER A CA 1
ATOM 3868 C C . SER A 1 487 ? 26.133 -30.963 -67.890 1.00 30.00 487 SER A C 1
ATOM 3870 O O . SER A 1 487 ? 27.232 -31.322 -68.300 1.00 30.00 487 SER A O 1
ATOM 3872 N N . SER A 1 488 ? 25.336 -31.793 -67.223 1.00 30.45 488 SER A N 1
ATOM 3873 C CA . SER A 1 488 ? 25.071 -33.151 -67.711 1.00 30.45 488 SER A CA 1
ATOM 3874 C C . SER A 1 488 ? 23.812 -33.741 -67.073 1.00 30.45 488 SER A C 1
ATOM 3876 O O . SER A 1 488 ? 23.509 -33.587 -65.896 1.00 30.45 488 SER A O 1
ATOM 3878 N N . SER A 1 489 ? 23.050 -34.363 -67.958 1.00 29.06 489 SER A N 1
ATOM 3879 C CA . SER A 1 489 ? 21.739 -34.988 -67.852 1.00 29.06 489 SER A CA 1
ATOM 3880 C C . SER A 1 489 ? 21.636 -36.156 -66.866 1.00 29.06 489 SER A C 1
ATOM 3882 O O . SER A 1 489 ? 22.483 -37.043 -66.882 1.00 29.06 489 SER A O 1
ATOM 3884 N N . SER A 1 490 ? 20.487 -36.299 -66.202 1.00 29.30 490 SER A N 1
ATOM 3885 C CA . SER A 1 490 ? 19.551 -37.401 -66.497 1.00 29.30 490 SER A CA 1
ATOM 3886 C C . SER A 1 490 ? 18.209 -37.235 -65.770 1.00 29.30 490 SER A C 1
ATOM 3888 O O . SER A 1 490 ? 18.082 -36.556 -64.759 1.00 29.30 490 SER A O 1
ATOM 3890 N N . SER A 1 491 ? 17.190 -37.799 -66.405 1.00 28.73 491 SER A N 1
ATOM 3891 C CA . SER A 1 491 ? 15.749 -37.591 -66.278 1.00 28.73 491 SER A CA 1
ATOM 3892 C C . SER A 1 491 ? 15.064 -38.327 -65.120 1.00 28.73 491 SER A C 1
ATOM 3894 O O . SER A 1 491 ? 15.345 -39.501 -64.901 1.00 28.73 491 SER A O 1
ATOM 3896 N N . SER A 1 492 ? 14.027 -37.725 -64.526 1.00 29.27 492 SER A N 1
ATOM 3897 C CA . SER A 1 492 ? 12.661 -38.295 -64.460 1.00 29.27 492 SER A CA 1
ATOM 3898 C C . SER A 1 492 ? 11.666 -37.325 -63.795 1.00 29.27 492 SER A C 1
ATOM 3900 O O . SER A 1 492 ? 12.001 -36.574 -62.886 1.00 29.27 492 SER A O 1
ATOM 3902 N N . THR A 1 493 ? 10.456 -37.306 -64.346 1.00 33.62 493 THR A N 1
ATOM 3903 C CA . THR A 1 493 ? 9.328 -36.380 -64.129 1.00 33.62 493 THR A CA 1
ATOM 3904 C C . THR A 1 493 ? 8.374 -36.869 -63.004 1.00 33.62 493 THR A C 1
ATOM 3906 O O . THR A 1 493 ? 8.658 -37.897 -62.397 1.00 33.62 493 THR A O 1
ATOM 3909 N N . PRO A 1 494 ? 7.280 -36.156 -62.640 1.00 40.69 494 PRO A N 1
ATOM 3910 C CA .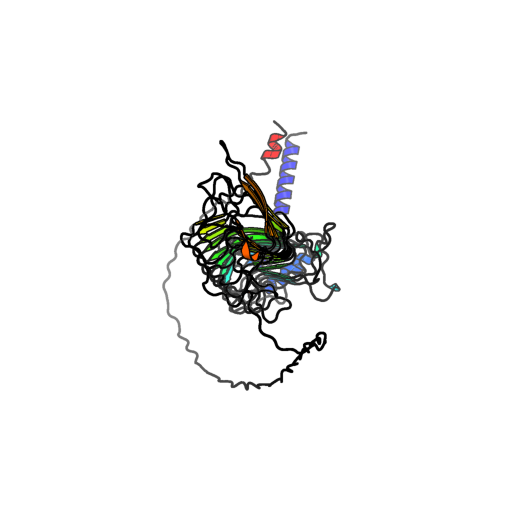 PRO A 1 494 ? 7.026 -35.697 -61.272 1.00 40.69 494 PRO A CA 1
ATOM 3911 C C . PRO A 1 494 ? 5.869 -36.429 -60.558 1.00 40.69 494 PRO A C 1
ATOM 3913 O O . PRO A 1 494 ? 4.995 -37.008 -61.200 1.00 40.69 494 PRO A O 1
ATOM 3916 N N . SER A 1 495 ? 5.778 -36.302 -59.228 1.00 28.44 495 SER A N 1
ATOM 3917 C CA . SER A 1 495 ? 4.549 -36.629 -58.489 1.00 28.44 495 SER A CA 1
ATOM 3918 C C . SER A 1 495 ? 4.189 -35.564 -57.453 1.00 28.44 495 SER A C 1
ATOM 3920 O O . SER A 1 495 ? 4.888 -35.337 -56.469 1.00 28.44 495 SER A O 1
ATOM 3922 N N . THR A 1 496 ? 3.047 -34.945 -57.717 1.00 31.36 496 THR A N 1
ATOM 3923 C CA . THR A 1 496 ? 2.172 -34.150 -56.854 1.00 31.36 496 THR A CA 1
ATOM 3924 C C . THR A 1 496 ? 1.820 -34.832 -55.529 1.00 31.36 496 THR A C 1
ATOM 3926 O O . THR A 1 496 ? 1.308 -35.945 -55.575 1.00 31.36 496 THR A O 1
ATOM 3929 N N . THR A 1 497 ? 1.926 -34.116 -54.398 1.00 30.50 497 THR A N 1
ATOM 3930 C CA . THR A 1 497 ? 0.908 -34.134 -53.321 1.00 30.50 497 THR A CA 1
ATOM 3931 C C . THR A 1 497 ? 1.076 -32.967 -52.339 1.00 30.50 497 THR A C 1
ATOM 3933 O O . THR A 1 497 ? 2.183 -32.623 -51.938 1.00 30.50 497 THR A O 1
ATOM 3936 N N . SER A 1 498 ? -0.068 -32.372 -51.994 1.00 28.95 498 SER A N 1
ATOM 3937 C CA . SER A 1 498 ? -0.318 -31.292 -51.025 1.00 28.95 498 SER A CA 1
ATOM 3938 C C . SER A 1 498 ? -0.178 -31.771 -49.559 1.00 28.95 498 SER A C 1
ATOM 3940 O O . SER A 1 498 ? -0.147 -32.983 -49.334 1.00 28.95 498 SER A O 1
ATOM 3942 N N . PRO A 1 499 ? -0.109 -30.867 -48.557 1.00 35.66 499 PRO A N 1
ATOM 3943 C CA . PRO A 1 499 ? 0.305 -31.191 -47.194 1.00 35.66 499 PRO A CA 1
ATOM 3944 C C . PRO A 1 499 ? -0.834 -31.746 -46.326 1.00 35.66 499 PRO A C 1
ATOM 3946 O O . PRO A 1 499 ? -1.969 -31.269 -46.369 1.00 35.66 499 PRO A O 1
ATOM 3949 N N . ALA A 1 500 ? -0.501 -32.730 -45.488 1.00 27.20 500 ALA A N 1
ATOM 3950 C CA . ALA A 1 500 ? -1.366 -33.228 -44.427 1.00 27.20 500 ALA A CA 1
ATOM 3951 C C . ALA A 1 500 ? -1.225 -32.363 -43.166 1.00 27.20 500 ALA A C 1
ATOM 3953 O O . ALA A 1 500 ? -0.128 -32.115 -42.669 1.00 27.20 500 ALA A O 1
ATOM 3954 N N . ILE A 1 501 ? -2.378 -31.933 -42.665 1.00 36.16 501 ILE A N 1
ATOM 3955 C CA . ILE A 1 501 ? -2.606 -31.265 -41.387 1.00 36.16 501 ILE A CA 1
ATOM 3956 C C . ILE A 1 501 ? -2.323 -32.269 -40.262 1.00 36.16 501 ILE A C 1
ATOM 3958 O O . ILE A 1 501 ? -3.000 -33.292 -40.171 1.00 36.16 501 ILE A O 1
ATOM 3962 N N . THR A 1 502 ? -1.364 -31.981 -39.383 1.00 30.64 502 THR A N 1
ATOM 3963 C CA . THR A 1 502 ? -1.195 -32.699 -38.112 1.00 30.64 502 THR A CA 1
ATOM 3964 C C . THR A 1 502 ? -1.874 -31.927 -36.987 1.00 30.64 502 THR A C 1
ATOM 3966 O O . THR A 1 502 ? -1.379 -30.925 -36.480 1.00 30.64 502 THR A O 1
ATOM 3969 N N . SER A 1 503 ? -3.042 -32.432 -36.600 1.00 32.53 503 SER A N 1
ATOM 3970 C CA . SER A 1 503 ? -3.757 -32.131 -35.365 1.00 32.53 503 SER A CA 1
ATOM 3971 C C . SER A 1 503 ? -2.948 -32.591 -34.146 1.00 32.53 503 SER A C 1
ATOM 3973 O O . SER A 1 503 ? -2.689 -33.788 -34.002 1.00 32.53 503 SER A O 1
ATOM 3975 N N . SER A 1 504 ? -2.577 -31.673 -33.250 1.00 31.23 504 SER A N 1
ATOM 3976 C CA . SER A 1 504 ? -2.045 -32.016 -31.929 1.00 31.23 504 SER A CA 1
ATOM 3977 C C . SER A 1 504 ? -3.198 -32.245 -30.946 1.00 31.23 504 SER A C 1
ATOM 3979 O O . SER A 1 504 ? -3.920 -31.335 -30.548 1.00 31.23 504 SER A O 1
ATOM 3981 N N . THR A 1 505 ? -3.397 -33.504 -30.567 1.00 30.31 505 THR A N 1
ATOM 3982 C CA . THR A 1 505 ? -4.314 -33.919 -29.502 1.00 30.31 505 THR A CA 1
ATOM 3983 C C . THR A 1 505 ? -3.751 -33.548 -28.134 1.00 30.31 505 THR A C 1
ATOM 3985 O O . THR A 1 505 ? -2.648 -33.946 -27.767 1.00 30.31 505 THR A O 1
ATOM 3988 N N . THR A 1 506 ? -4.545 -32.806 -27.369 1.00 32.41 506 THR A N 1
ATOM 3989 C CA . THR A 1 506 ? -4.336 -32.480 -25.959 1.00 32.41 506 THR A CA 1
ATOM 3990 C C . THR A 1 506 ? -4.710 -33.694 -25.102 1.00 32.41 506 THR A C 1
ATOM 3992 O O . THR A 1 506 ? -5.868 -34.103 -25.085 1.00 32.41 506 THR A O 1
ATOM 3995 N N . THR A 1 507 ? -3.759 -34.287 -24.380 1.00 30.80 507 THR A N 1
ATOM 3996 C CA . THR A 1 507 ? -4.059 -35.241 -23.299 1.00 30.80 507 THR A CA 1
ATOM 3997 C C . THR A 1 507 ? -4.105 -34.505 -21.969 1.00 30.80 507 THR A C 1
ATOM 3999 O O . THR A 1 507 ? -3.073 -34.154 -21.401 1.00 30.80 507 THR A O 1
ATOM 4002 N N . THR A 1 508 ? -5.319 -34.278 -21.473 1.00 33.19 508 THR A N 1
ATOM 4003 C CA . THR A 1 508 ? -5.599 -33.835 -20.106 1.00 33.19 508 THR A CA 1
ATOM 4004 C C . THR A 1 508 ? -5.486 -35.042 -19.174 1.00 33.19 508 THR A C 1
ATOM 4006 O O . THR A 1 508 ? -6.352 -35.912 -19.166 1.00 33.19 508 THR A O 1
ATOM 4009 N N . SER A 1 509 ? -4.405 -35.129 -18.402 1.00 31.75 509 SER A N 1
ATOM 4010 C CA . SER A 1 509 ? -4.272 -36.106 -17.319 1.00 31.75 509 SER A CA 1
ATOM 4011 C C . SER A 1 509 ? -4.874 -35.534 -16.035 1.00 31.75 509 SER A C 1
ATOM 4013 O O . SER A 1 509 ? -4.259 -34.710 -15.359 1.00 31.75 509 SER A O 1
ATOM 4015 N N . THR A 1 510 ? -6.088 -35.968 -15.709 1.00 29.58 510 THR A N 1
ATOM 4016 C CA . THR A 1 510 ? -6.762 -35.691 -14.436 1.00 29.58 510 THR A CA 1
ATOM 4017 C C . THR A 1 510 ? -6.087 -36.500 -13.327 1.00 29.58 510 THR A C 1
ATOM 4019 O O . THR A 1 510 ? -6.212 -37.723 -13.287 1.00 29.58 510 THR A O 1
ATOM 4022 N N . ILE A 1 511 ? -5.358 -35.835 -12.428 1.00 34.31 511 ILE A N 1
ATOM 4023 C CA . ILE A 1 511 ? -4.829 -36.458 -11.208 1.00 34.31 511 ILE A CA 1
ATOM 4024 C C . ILE A 1 511 ? -5.893 -36.309 -10.119 1.00 34.31 511 ILE A C 1
ATOM 4026 O O . ILE A 1 511 ? -6.189 -35.204 -9.672 1.00 34.31 511 ILE A O 1
ATOM 4030 N N . VAL A 1 512 ? -6.475 -37.435 -9.710 1.00 31.97 512 VAL A N 1
ATOM 4031 C CA . VAL A 1 512 ? -7.332 -37.553 -8.524 1.00 31.97 512 VAL A CA 1
ATOM 4032 C C . VAL A 1 512 ? -6.419 -37.639 -7.293 1.00 31.97 512 VAL A C 1
ATOM 4034 O O . VAL A 1 512 ? -5.600 -38.558 -7.239 1.00 31.97 512 VAL A O 1
ATOM 4037 N N . PRO A 1 513 ? -6.512 -36.734 -6.302 1.00 33.44 513 PRO A N 1
ATOM 4038 C CA . PRO A 1 513 ? -5.756 -36.874 -5.067 1.00 33.44 513 PRO A CA 1
ATOM 4039 C C . PRO A 1 513 ? -6.453 -37.860 -4.124 1.00 33.44 513 PRO A C 1
ATOM 4041 O O . PRO A 1 513 ? -7.574 -37.640 -3.668 1.00 33.44 513 PRO A O 1
ATOM 4044 N N . THR A 1 514 ? -5.757 -38.954 -3.827 1.00 29.81 514 THR A N 1
ATOM 4045 C CA . THR A 1 514 ? -6.110 -39.942 -2.806 1.00 29.81 514 THR A CA 1
ATOM 4046 C C . THR A 1 514 ? -5.908 -39.334 -1.416 1.00 29.81 514 THR A C 1
ATOM 4048 O O . THR A 1 514 ? -4.810 -38.898 -1.073 1.00 29.81 514 THR A O 1
ATOM 4051 N N . THR A 1 515 ? -6.956 -39.307 -0.596 1.00 30.72 515 THR A N 1
ATOM 4052 C CA . THR A 1 515 ? -6.887 -38.915 0.817 1.00 30.72 515 THR A CA 1
ATOM 4053 C C . THR A 1 515 ? -6.232 -40.018 1.643 1.00 30.72 515 THR A C 1
ATOM 4055 O O . THR A 1 515 ? -6.837 -41.065 1.870 1.00 30.72 515 THR A O 1
ATOM 4058 N N . THR A 1 516 ? -5.018 -39.774 2.128 1.00 30.30 516 THR A N 1
ATOM 4059 C CA . THR A 1 516 ? -4.389 -40.590 3.172 1.00 30.30 516 THR A CA 1
ATOM 4060 C C . THR A 1 516 ? -4.679 -39.944 4.525 1.00 30.30 516 THR A C 1
ATOM 4062 O O . THR A 1 516 ? -4.118 -38.901 4.851 1.00 30.30 516 THR A O 1
ATOM 4065 N N . SER A 1 517 ? -5.579 -40.540 5.308 1.00 31.42 517 SER A N 1
ATOM 4066 C CA . SER A 1 517 ? -5.805 -40.165 6.707 1.00 31.42 517 SER A CA 1
ATOM 4067 C C . SER A 1 517 ? -4.647 -40.662 7.571 1.00 31.42 517 SER A C 1
ATOM 4069 O O . SER A 1 517 ? -4.505 -41.862 7.796 1.00 31.42 517 SER A O 1
ATOM 4071 N N . THR A 1 518 ? -3.833 -39.742 8.079 1.00 29.61 518 THR A N 1
ATOM 4072 C CA . THR A 1 518 ? -2.878 -40.004 9.159 1.00 29.61 518 THR A CA 1
ATOM 4073 C C . THR A 1 518 ? -3.535 -39.678 10.495 1.00 29.61 518 THR A C 1
ATOM 4075 O O . THR A 1 518 ? -3.753 -38.521 10.842 1.00 29.61 518 THR A O 1
ATOM 4078 N N . THR A 1 519 ? -3.863 -40.723 11.247 1.00 28.66 519 THR A N 1
ATOM 4079 C CA . THR A 1 519 ? -4.331 -40.655 12.631 1.00 28.66 519 THR A CA 1
ATOM 4080 C C . THR A 1 519 ? -3.136 -40.359 13.539 1.00 28.66 519 THR A C 1
ATOM 4082 O O . THR A 1 519 ? -2.261 -41.208 13.701 1.00 28.66 519 THR A O 1
ATOM 4085 N N . THR A 1 520 ? -3.063 -39.165 14.129 1.00 32.56 520 THR A N 1
ATOM 4086 C CA . THR A 1 520 ? -2.092 -38.846 15.187 1.00 32.56 520 THR A CA 1
ATOM 4087 C C . THR A 1 520 ? -2.700 -39.134 16.553 1.00 32.56 520 THR A C 1
ATOM 4089 O O . THR A 1 520 ? -3.589 -38.437 17.036 1.00 32.56 520 THR A O 1
ATOM 4092 N N . THR A 1 521 ? -2.204 -40.197 17.176 1.00 30.50 521 THR A N 1
ATOM 4093 C CA . THR A 1 521 ? -2.488 -40.588 18.556 1.00 30.50 521 THR A CA 1
ATOM 4094 C C . THR A 1 521 ? -1.809 -39.606 19.513 1.00 30.50 521 THR A C 1
ATOM 4096 O O . THR A 1 521 ? -0.591 -39.444 19.491 1.00 30.50 521 THR A O 1
ATOM 4099 N N . SER A 1 522 ? -2.592 -38.949 20.361 1.00 28.33 522 SER A N 1
ATOM 4100 C CA . SER A 1 522 ? -2.124 -38.077 21.437 1.00 28.33 522 SER A CA 1
ATOM 4101 C C . SER A 1 522 ? -1.584 -38.900 22.612 1.00 28.33 522 SER A C 1
ATOM 4103 O O . SER A 1 522 ? -2.355 -39.548 23.319 1.00 28.33 522 SER A O 1
ATOM 4105 N N . THR A 1 523 ? -0.273 -38.855 22.848 1.00 29.03 523 THR A N 1
ATOM 4106 C CA . THR A 1 523 ? 0.345 -39.274 24.115 1.00 29.03 523 THR A CA 1
ATOM 4107 C C . THR A 1 523 ? 0.404 -38.092 25.076 1.00 29.03 523 THR A C 1
ATOM 4109 O O . THR A 1 523 ? 1.119 -37.120 24.840 1.00 29.03 523 THR A O 1
ATOM 4112 N N . THR A 1 524 ? -0.350 -38.187 26.167 1.00 31.12 524 THR A N 1
ATOM 4113 C CA . THR A 1 524 ? -0.247 -37.340 27.356 1.00 31.12 524 THR A CA 1
ATOM 4114 C C . THR A 1 524 ? 0.972 -37.753 28.177 1.00 31.12 524 THR A C 1
ATOM 4116 O O . THR A 1 524 ? 1.012 -38.845 28.739 1.00 31.12 524 THR A O 1
ATOM 4119 N N . THR A 1 525 ? 1.956 -36.865 28.292 1.00 27.70 525 THR A N 1
ATOM 4120 C CA . THR A 1 525 ? 3.018 -36.962 29.301 1.00 27.70 525 THR A CA 1
ATOM 4121 C C . THR A 1 525 ? 2.775 -35.894 30.358 1.00 27.70 525 THR A C 1
ATOM 4123 O O . THR A 1 525 ? 2.939 -34.701 30.123 1.00 27.70 525 THR A O 1
ATOM 4126 N N . SER A 1 526 ? 2.330 -36.342 31.530 1.00 27.81 526 SER A N 1
ATOM 4127 C CA . SER A 1 526 ? 2.220 -35.546 32.747 1.00 27.81 526 SER A CA 1
ATOM 4128 C C . SER A 1 526 ? 3.605 -35.366 33.365 1.00 27.81 526 SER A C 1
ATOM 4130 O O . SER A 1 526 ? 4.170 -36.328 33.891 1.00 27.81 526 SER A O 1
ATOM 4132 N N . THR A 1 527 ? 4.133 -34.145 33.349 1.00 28.31 527 THR A N 1
ATOM 4133 C CA . THR A 1 527 ? 5.320 -33.787 34.133 1.00 28.31 527 THR A CA 1
ATOM 4134 C C . THR A 1 527 ? 4.881 -32.919 35.304 1.00 28.31 527 THR A C 1
ATOM 4136 O O . THR A 1 527 ? 4.531 -31.753 35.145 1.00 28.31 527 THR A O 1
ATOM 4139 N N . VAL A 1 528 ? 4.859 -33.535 36.483 1.00 30.06 528 VAL A N 1
ATOM 4140 C CA . VAL A 1 528 ? 4.719 -32.877 37.784 1.00 30.06 528 VAL A CA 1
ATOM 4141 C C . VAL A 1 528 ? 6.063 -32.233 38.121 1.00 30.06 528 VAL A C 1
ATOM 4143 O O . VAL A 1 528 ? 7.077 -32.929 38.124 1.00 30.06 528 VAL A O 1
ATOM 4146 N N . ILE A 1 529 ? 6.080 -30.933 38.425 1.00 29.17 529 ILE A N 1
ATOM 4147 C CA . ILE A 1 529 ? 7.214 -30.268 39.086 1.00 29.17 529 ILE A CA 1
ATOM 4148 C C . ILE A 1 529 ? 6.668 -29.457 40.271 1.00 29.17 529 ILE A C 1
ATOM 4150 O O . ILE A 1 529 ? 5.586 -28.874 40.152 1.00 29.17 529 ILE A O 1
ATOM 4154 N N . PRO A 1 530 ? 7.349 -29.489 41.431 1.00 29.86 530 PRO A N 1
ATOM 4155 C CA . PRO A 1 530 ? 6.759 -29.215 42.728 1.00 29.86 530 PRO A CA 1
ATOM 4156 C C . PRO A 1 530 ? 6.752 -27.732 43.091 1.00 29.86 530 PRO A C 1
ATOM 4158 O O . PRO A 1 530 ? 7.575 -26.934 42.652 1.00 29.86 530 PRO A O 1
ATOM 4161 N N . THR A 1 531 ? 5.808 -27.416 43.967 1.00 27.88 531 THR A N 1
ATOM 4162 C CA . THR A 1 531 ? 5.683 -26.182 44.732 1.00 27.88 531 THR A CA 1
ATOM 4163 C C . THR A 1 531 ? 6.830 -26.063 45.738 1.00 27.88 531 THR A C 1
ATOM 4165 O O . THR A 1 531 ? 6.946 -26.904 46.625 1.00 27.88 531 THR A O 1
ATOM 4168 N N . GLU A 1 532 ? 7.619 -24.992 45.662 1.00 28.33 532 GLU A N 1
ATOM 4169 C CA . GLU A 1 532 ? 8.412 -24.511 46.797 1.00 28.33 532 GLU A CA 1
ATOM 4170 C C . GLU A 1 532 ? 8.110 -23.034 47.052 1.00 28.33 532 GLU A C 1
ATOM 4172 O O . GLU A 1 532 ? 8.406 -22.147 46.253 1.00 28.33 532 GLU A O 1
ATOM 4177 N N . THR A 1 533 ? 7.487 -22.798 48.201 1.00 29.34 533 THR A N 1
ATOM 4178 C CA . THR A 1 533 ? 7.357 -21.500 48.856 1.00 29.34 533 THR A CA 1
ATOM 4179 C C . THR A 1 533 ? 8.637 -21.225 49.645 1.00 29.34 533 THR A C 1
ATOM 4181 O O . THR A 1 533 ? 9.061 -22.101 50.400 1.00 29.34 533 THR A O 1
ATOM 4184 N N . PRO A 1 534 ? 9.179 -19.997 49.610 1.00 28.72 534 PRO A N 1
ATOM 4185 C CA . PRO A 1 534 ? 9.890 -19.479 50.771 1.00 28.72 534 PRO A CA 1
ATOM 4186 C C . PRO A 1 534 ? 9.250 -18.205 51.326 1.00 28.72 534 PRO A C 1
ATOM 4188 O O . PRO A 1 534 ? 8.786 -17.315 50.616 1.00 28.72 534 PRO A O 1
ATOM 4191 N N . SER A 1 535 ? 9.242 -18.178 52.652 1.00 25.20 535 SER A N 1
ATOM 4192 C CA . SER A 1 535 ? 8.727 -17.170 53.565 1.00 25.20 535 SER A CA 1
ATOM 4193 C C . SER A 1 535 ? 9.591 -15.905 53.681 1.00 25.20 535 SER A C 1
ATOM 4195 O O . SER A 1 535 ? 10.766 -15.873 53.334 1.00 25.20 535 SER A O 1
ATOM 4197 N N . ILE A 1 536 ? 8.942 -14.891 54.250 1.00 32.09 536 ILE A N 1
ATOM 4198 C CA . ILE A 1 536 ? 9.287 -13.478 54.447 1.00 32.09 536 ILE A CA 1
ATOM 4199 C C . ILE A 1 536 ? 10.436 -13.221 55.445 1.00 32.09 536 ILE A C 1
ATOM 4201 O O . ILE A 1 536 ? 10.485 -13.833 56.507 1.00 32.09 536 ILE A O 1
ATOM 4205 N N . SER A 1 537 ? 11.231 -12.181 55.166 1.00 25.61 537 SER A N 1
ATOM 4206 C CA . SER A 1 537 ? 11.790 -11.191 56.119 1.00 25.61 537 SER A CA 1
ATOM 4207 C C . SER A 1 537 ? 12.306 -10.008 55.279 1.00 25.61 537 SER A C 1
ATOM 4209 O O . SER A 1 537 ? 12.937 -10.265 54.262 1.00 25.61 537 SER A O 1
ATOM 4211 N N . GLY A 1 538 ? 12.114 -8.716 55.534 1.00 24.16 538 GLY A N 1
ATOM 4212 C CA . GLY A 1 538 ? 11.716 -7.953 56.710 1.00 24.16 538 GLY A CA 1
ATOM 4213 C C . GLY A 1 538 ? 12.539 -6.649 56.693 1.00 24.16 538 GLY A C 1
ATOM 4214 O O . GLY A 1 538 ? 13.760 -6.720 56.674 1.00 24.16 538 GLY A O 1
ATOM 4215 N N . ASP A 1 539 ? 11.839 -5.510 56.689 1.00 25.08 539 ASP A N 1
ATOM 4216 C CA . ASP A 1 539 ? 12.259 -4.128 56.992 1.00 25.08 539 ASP A CA 1
ATOM 4217 C C . ASP A 1 539 ? 13.240 -3.327 56.110 1.00 25.08 539 ASP A C 1
ATOM 4219 O O . ASP A 1 539 ? 14.356 -3.726 55.791 1.00 25.08 539 ASP A O 1
ATOM 4223 N N . GLY A 1 540 ? 12.817 -2.085 55.826 1.00 24.62 540 GLY A N 1
ATOM 4224 C CA . GLY A 1 540 ? 13.657 -1.019 55.275 1.00 24.62 540 GLY A CA 1
ATOM 4225 C C . GLY A 1 540 ? 12.878 0.139 54.644 1.00 24.62 540 GLY A C 1
ATOM 4226 O O . GLY A 1 540 ? 12.959 0.352 53.439 1.00 24.62 540 GLY A O 1
ATOM 4227 N N . ALA A 1 541 ? 12.111 0.889 55.440 1.00 24.80 541 ALA A N 1
ATOM 4228 C CA . ALA A 1 541 ? 11.509 2.158 55.027 1.00 24.80 541 ALA A CA 1
ATOM 4229 C C . ALA A 1 541 ? 12.570 3.250 54.773 1.00 24.80 541 ALA A C 1
ATOM 4231 O O . ALA A 1 541 ? 13.573 3.286 55.479 1.00 24.80 541 ALA A O 1
ATOM 4232 N N . ILE A 1 542 ? 12.303 4.170 53.833 1.00 28.69 542 ILE A N 1
ATOM 4233 C CA . ILE A 1 542 ? 12.377 5.646 53.975 1.00 28.69 542 ILE A CA 1
ATOM 4234 C C . ILE A 1 542 ? 11.859 6.301 52.668 1.00 28.69 542 ILE A C 1
ATOM 4236 O O . ILE A 1 542 ? 12.100 5.774 51.582 1.00 28.69 542 ILE A O 1
ATOM 4240 N N . PRO A 1 543 ? 11.119 7.427 52.748 1.00 29.67 543 PRO A N 1
ATOM 4241 C CA . PRO A 1 543 ? 10.334 7.982 51.647 1.00 29.67 543 PRO A CA 1
ATOM 4242 C C . PRO A 1 543 ? 11.103 9.033 50.835 1.00 29.67 543 PRO A C 1
ATOM 4244 O O . PRO A 1 543 ? 11.956 9.741 51.366 1.00 29.67 543 PRO A O 1
ATOM 4247 N N . MET A 1 544 ? 10.717 9.237 49.572 1.00 26.91 544 MET A N 1
ATOM 4248 C CA . MET A 1 544 ? 11.085 10.445 48.831 1.00 26.91 544 MET A CA 1
ATOM 4249 C C . MET A 1 544 ? 9.906 11.028 48.044 1.00 26.91 544 MET A C 1
ATOM 4251 O O . MET A 1 544 ? 9.512 10.534 46.997 1.00 26.91 544 MET A O 1
ATOM 4255 N N . SER A 1 545 ? 9.417 12.145 48.589 1.00 23.38 545 SER A N 1
ATOM 4256 C CA . SER A 1 545 ? 9.150 13.402 47.883 1.00 23.38 545 SER A CA 1
ATOM 4257 C C . SER A 1 545 ? 8.173 13.378 46.700 1.00 23.38 545 SER A C 1
ATOM 4259 O O . SER A 1 545 ? 8.538 13.189 45.540 1.00 23.38 545 SER A O 1
ATOM 4261 N N . ALA A 1 546 ? 6.928 13.745 47.008 1.00 27.27 546 ALA A N 1
ATOM 4262 C CA . ALA A 1 546 ? 6.017 14.354 46.054 1.00 27.27 546 ALA A CA 1
ATOM 4263 C C . ALA A 1 546 ? 6.594 15.698 45.575 1.00 27.27 546 ALA A C 1
ATOM 4265 O O . ALA A 1 546 ? 6.639 16.669 46.332 1.00 27.27 546 ALA A O 1
ATOM 4266 N N . SER A 1 547 ? 7.001 15.771 44.305 1.00 23.73 547 SER A N 1
ATOM 4267 C CA . SER A 1 547 ? 7.207 17.050 43.625 1.00 23.73 547 SER A CA 1
ATOM 4268 C C . SER A 1 547 ? 6.034 17.330 42.689 1.00 23.73 547 SER A C 1
ATOM 4270 O O . SER A 1 547 ? 5.841 16.723 41.638 1.00 23.73 547 SER A O 1
ATOM 4272 N N . THR A 1 548 ? 5.208 18.271 43.127 1.00 28.34 548 THR A N 1
ATOM 4273 C CA . THR A 1 548 ? 4.135 18.892 42.361 1.00 28.34 548 THR A CA 1
ATOM 4274 C C . THR A 1 548 ? 4.739 19.682 41.203 1.00 28.34 548 THR A C 1
ATOM 4276 O O . THR A 1 548 ? 5.196 20.808 41.391 1.00 28.34 548 THR A O 1
ATOM 4279 N N . ILE A 1 549 ? 4.711 19.137 39.986 1.00 24.72 549 ILE A N 1
ATOM 4280 C CA . ILE A 1 549 ? 4.972 19.916 38.770 1.00 24.72 549 ILE A CA 1
ATOM 4281 C C . ILE A 1 549 ? 3.631 20.202 38.092 1.00 24.72 549 ILE A C 1
ATOM 4283 O O . ILE A 1 549 ? 3.111 19.408 37.312 1.00 24.72 549 ILE A O 1
ATOM 4287 N N . LYS A 1 550 ? 3.079 21.388 38.377 1.00 26.00 550 LYS A N 1
ATOM 4288 C CA . LYS A 1 550 ? 2.062 22.023 37.532 1.00 26.00 550 LYS A CA 1
ATOM 4289 C C . LYS A 1 550 ? 2.676 22.254 36.148 1.00 26.00 550 LYS A C 1
ATOM 4291 O O . LYS A 1 550 ? 3.505 23.149 35.991 1.00 26.00 550 LYS A O 1
ATOM 4296 N N . ARG A 1 551 ? 2.266 21.487 35.137 1.00 24.67 551 ARG A N 1
ATOM 4297 C CA . ARG A 1 551 ? 2.575 21.787 33.732 1.00 24.67 551 ARG A CA 1
ATOM 4298 C C . ARG A 1 551 ? 1.352 22.383 33.046 1.00 24.67 551 ARG A C 1
ATOM 4300 O O . ARG A 1 551 ? 0.284 21.785 33.016 1.00 24.67 551 ARG A O 1
ATOM 4307 N N . LYS A 1 552 ? 1.548 23.601 32.537 1.00 23.30 552 LYS A N 1
ATOM 4308 C CA . LYS A 1 552 ? 0.618 24.362 31.702 1.00 23.30 552 LYS A CA 1
ATOM 4309 C C . LYS A 1 552 ? 0.306 23.577 30.428 1.00 23.30 552 LYS A C 1
ATOM 4311 O O . LYS A 1 552 ? 1.203 23.337 29.623 1.00 23.30 552 LYS A O 1
ATOM 4316 N N . THR A 1 553 ? -0.961 23.249 30.224 1.00 25.47 553 THR A N 1
ATOM 4317 C CA . THR A 1 553 ? -1.492 22.831 28.927 1.00 25.47 553 THR A CA 1
ATOM 4318 C C . THR A 1 553 ? -1.706 24.091 28.087 1.00 25.47 553 THR A C 1
ATOM 4320 O O . THR A 1 553 ? -2.682 24.812 28.280 1.00 25.47 553 THR A O 1
ATOM 4323 N N . SER A 1 554 ? -0.771 24.408 27.191 1.00 24.30 554 SER A N 1
ATOM 4324 C CA . SER A 1 554 ? -1.005 25.402 26.138 1.00 24.30 554 SER A CA 1
ATOM 4325 C C . SER A 1 554 ? -1.842 24.745 25.043 1.00 24.30 554 SER A C 1
ATOM 4327 O O . SER A 1 554 ? -1.320 23.962 24.255 1.00 24.30 554 SER A O 1
ATOM 4329 N N . ILE A 1 555 ? -3.143 25.036 25.014 1.00 28.08 555 ILE A N 1
ATOM 4330 C CA . ILE A 1 555 ? -4.027 24.664 23.906 1.00 28.08 555 ILE A CA 1
ATOM 4331 C C . ILE A 1 555 ? -3.987 25.795 22.877 1.00 28.08 555 ILE A C 1
ATOM 4333 O O . ILE A 1 555 ? -4.263 26.955 23.181 1.00 28.08 555 ILE A O 1
ATOM 4337 N N . VAL A 1 556 ? -3.603 25.430 21.658 1.00 26.83 556 VAL A N 1
ATOM 4338 C CA . VAL A 1 556 ? -3.552 26.280 20.470 1.00 26.83 556 VAL A CA 1
ATOM 4339 C C . VAL A 1 556 ? -4.983 26.626 20.049 1.00 26.83 556 VAL A C 1
ATOM 4341 O O . VAL A 1 556 ? -5.670 25.819 19.434 1.00 26.83 556 VAL A O 1
ATOM 4344 N N . VAL A 1 557 ? -5.436 27.837 20.376 1.00 29.08 557 VAL A N 1
ATOM 4345 C CA . VAL A 1 557 ? -6.642 28.462 19.809 1.00 29.08 557 VAL A CA 1
ATOM 4346 C C . VAL A 1 557 ? -6.166 29.627 18.948 1.00 29.08 557 VAL A C 1
ATOM 4348 O O . VAL A 1 557 ? -6.071 30.751 19.429 1.00 29.08 557 VAL A O 1
ATOM 4351 N N . PHE A 1 558 ? -5.776 29.361 17.698 1.00 29.38 558 PHE A N 1
ATOM 4352 C CA . PHE A 1 558 ? -5.228 30.407 16.818 1.00 29.38 558 PHE A CA 1
ATOM 4353 C C . PHE A 1 558 ? -5.933 30.578 15.467 1.00 29.38 558 PHE A C 1
ATOM 4355 O O . PHE A 1 558 ? -5.511 31.413 14.677 1.00 29.38 558 PHE A O 1
ATOM 4362 N N . SER A 1 559 ? -7.036 29.875 15.190 1.00 29.45 559 SER A N 1
ATOM 4363 C CA . SER A 1 559 ? -7.552 29.829 13.806 1.00 29.45 559 SER A CA 1
ATOM 4364 C C . SER A 1 559 ? -8.959 30.393 13.587 1.00 29.45 559 SER A C 1
ATOM 4366 O O . SER A 1 559 ? -9.364 30.524 12.441 1.00 29.45 559 SER A O 1
ATOM 4368 N N . ILE A 1 560 ? -9.697 30.788 14.631 1.00 35.38 560 ILE A N 1
ATOM 4369 C CA . ILE A 1 560 ? -11.074 31.316 14.473 1.00 35.38 560 ILE A CA 1
ATOM 4370 C C . ILE A 1 560 ? -11.179 32.811 14.836 1.00 35.38 560 ILE A C 1
ATOM 4372 O O . ILE A 1 560 ? -12.059 33.511 14.341 1.00 35.38 560 ILE A O 1
ATOM 4376 N N . LEU A 1 561 ? -10.233 33.361 15.608 1.00 31.34 561 LEU A N 1
ATOM 4377 C CA . LEU A 1 561 ? -10.283 34.770 16.029 1.00 31.34 561 LEU A CA 1
ATOM 4378 C C . LEU A 1 561 ? -9.871 35.767 14.922 1.00 31.34 561 LEU A C 1
ATOM 4380 O O . LEU A 1 561 ? -10.295 36.919 14.951 1.00 31.34 561 LEU A O 1
ATOM 4384 N N . MET A 1 562 ? -9.085 35.337 13.927 1.00 29.34 562 MET A N 1
ATOM 4385 C CA . MET A 1 562 ? -8.578 36.217 12.859 1.00 29.34 562 MET A CA 1
ATOM 4386 C C . MET A 1 562 ? -9.612 36.546 11.770 1.00 29.34 562 MET A C 1
ATOM 4388 O O . MET A 1 562 ? -9.498 37.581 11.123 1.00 29.34 562 MET A O 1
ATOM 4392 N N . VAL A 1 563 ? -10.658 35.731 11.597 1.00 34.69 563 VAL A N 1
ATOM 4393 C CA . VAL A 1 563 ? -11.686 35.980 10.566 1.00 34.69 563 VAL A CA 1
ATOM 4394 C C . VAL A 1 563 ? -12.728 37.002 11.037 1.00 34.69 563 VAL A C 1
ATOM 4396 O O . VAL A 1 563 ? -13.258 37.760 10.231 1.00 34.69 563 VAL A O 1
ATOM 4399 N N . ILE A 1 564 ? -12.975 37.106 12.346 1.00 38.00 564 ILE A N 1
ATOM 4400 C CA . ILE A 1 564 ? -13.933 38.082 12.894 1.00 38.00 564 ILE A CA 1
ATOM 4401 C C . ILE A 1 564 ? -13.300 39.478 13.032 1.00 38.00 564 ILE A C 1
ATOM 4403 O O . ILE A 1 564 ? -14.007 40.478 12.920 1.00 38.00 564 ILE A O 1
ATOM 4407 N N . LEU A 1 565 ? -11.974 39.575 13.200 1.00 31.98 565 LEU A N 1
ATOM 4408 C CA . LEU A 1 565 ? -11.295 40.873 13.282 1.00 31.98 565 LEU A CA 1
ATOM 4409 C C . LEU A 1 565 ? -11.126 41.558 11.911 1.00 31.98 565 LEU A C 1
ATOM 4411 O O . LEU A 1 565 ? -11.039 42.778 11.861 1.00 31.98 565 LEU A O 1
ATOM 4415 N N . TYR A 1 566 ? -11.128 40.800 10.808 1.00 31.08 566 TYR A N 1
ATOM 4416 C CA . TYR A 1 566 ? -10.923 41.341 9.455 1.00 31.08 566 TYR A CA 1
ATOM 4417 C C . TYR A 1 566 ? -12.202 41.889 8.793 1.00 31.08 566 TYR A C 1
ATOM 4419 O O . TYR A 1 566 ? -12.131 42.536 7.756 1.00 31.08 566 TYR A O 1
ATOM 4427 N N . VAL A 1 567 ? -13.377 41.653 9.388 1.00 37.56 567 VAL A N 1
ATOM 4428 C CA . VAL A 1 567 ? -14.674 42.148 8.876 1.00 37.56 567 VAL A CA 1
ATOM 4429 C C . VAL A 1 567 ? -15.116 43.446 9.581 1.00 37.56 567 VAL A C 1
ATOM 4431 O O . VAL A 1 567 ? -16.101 44.059 9.182 1.00 37.56 567 VAL A O 1
ATOM 4434 N N . PHE A 1 568 ? -14.388 43.904 10.608 1.00 36.88 568 PHE A N 1
ATOM 4435 C CA . PHE A 1 568 ? -14.775 45.063 11.429 1.00 36.88 568 PHE A CA 1
ATOM 4436 C C . PHE A 1 568 ? -13.649 46.085 11.699 1.00 36.88 568 PHE A C 1
ATOM 4438 O O . PHE A 1 568 ? -13.745 46.835 12.674 1.00 36.88 568 PHE A O 1
ATOM 4445 N N . ILE A 1 569 ? -12.618 46.152 10.847 1.00 42.28 569 ILE A N 1
ATOM 4446 C CA . ILE A 1 569 ? -11.676 47.291 10.790 1.00 42.28 569 ILE A CA 1
ATOM 4447 C C . ILE A 1 569 ? -11.887 48.054 9.489 1.00 42.28 569 ILE A C 1
ATOM 4449 O O . ILE A 1 569 ? -11.931 47.384 8.434 1.00 42.28 569 ILE A O 1
#

Radius of gyration: 32.65 Å; Cα contacts (8 Å, |Δi|>4): 1319; chains: 1; bounding box: 61×88×125 Å

Foldseek 3Di:
DDPVVVVVVVVVVVVVVVVLVPQAWEAEEELVDDDPDDALQGRTDPHHHHNALCSVLVVQLVVQVVPVRHAYEYEYAAADPQPDAHANEANLSHQHHYEYEHPDLVAAHEYEHQNDPDANYEHADDPDPVRQHQHPAAYEYEYGRYEYEQHQDANYYYEEAAAQDPPPTRSSRAYEYEYYAYEYEAYAAHYYYDYPDPPGQGQQNRYEYEHAYEYEAYEHHPDCDPPDPQAHDANAHEERYEYEEAYEYYHYEHAREANHEYENEEYEYDYEYENYENAQYEVYEYEQYAYEEDEYEYENYEHQEPYEYEQYEDEHEAHHYHAYNYHYDPDDDDQDDPNDGDDREHYEAEQYEYEYPEYDPDHNDDAADAGEHYEYYNYEYEYEYHLPDADDLNYQEPYEYENYEYEYEQYAQQDPSHKYWYEQYKYWYFHDDPPDDDTDTDIDGDNHGTFIFGAHPVPSDGDRCPPVPVCRRDVDPPPPPDDDDDDDDDDDDDDDDDDDDDDDDDDDDDDDDDDDDDDDDDDDDDDDDDDDDDDDDDDDDDDDDDDDDDDDDDDDPDPPPVVVVVVPD

Solvent-accessible surface area (backbone atoms only — not comparable to full-atom values): 31061 Å² total; per-residue (Å²): 132,62,70,68,58,56,52,52,52,49,51,52,49,51,48,51,50,52,50,62,75,59,54,60,47,56,32,35,28,34,71,91,54,81,82,88,61,95,64,58,70,39,13,44,86,94,40,59,60,14,49,37,44,40,46,45,35,54,29,50,36,56,48,27,74,78,40,51,78,54,37,36,34,40,31,38,75,55,64,42,87,22,82,53,63,65,24,39,38,71,57,50,68,37,30,29,45,39,36,42,28,31,75,43,81,91,48,62,36,42,41,27,24,70,54,37,92,55,37,35,34,31,33,49,60,70,96,53,79,91,70,67,55,87,28,92,39,55,21,31,42,36,42,32,16,34,28,42,31,48,27,74,36,41,37,34,39,39,35,34,61,63,36,56,52,86,71,80,67,62,24,60,37,18,37,38,43,37,38,37,65,28,38,39,32,43,34,17,22,49,36,38,32,47,56,69,57,74,95,62,71,45,27,18,79,35,31,35,36,38,39,32,34,41,38,30,44,31,38,56,32,88,47,61,32,88,99,42,96,85,45,44,28,27,35,29,31,40,41,32,30,26,40,41,39,34,52,26,37,34,58,23,46,34,49,78,29,30,48,31,38,38,32,39,23,37,42,32,40,43,29,48,38,34,50,28,36,25,38,54,20,28,45,31,37,35,36,48,35,45,49,43,49,38,49,37,37,39,35,51,29,33,42,39,19,54,38,36,39,34,48,27,78,43,69,37,45,51,50,42,37,45,36,35,57,68,43,64,67,93,77,73,90,70,43,61,60,96,88,43,71,64,72,83,17,32,27,37,42,32,50,24,44,39,40,35,68,54,43,56,61,51,54,56,50,93,60,77,37,98,33,27,45,29,33,37,32,56,25,38,41,37,40,29,40,34,87,86,59,80,73,60,70,30,28,59,22,49,34,37,36,31,56,20,41,36,36,44,29,34,59,87,35,59,46,80,67,47,26,34,37,27,16,47,18,37,42,32,41,39,28,68,59,91,92,79,75,65,76,48,76,49,78,48,75,32,85,37,86,73,39,51,44,41,25,40,68,92,71,83,47,71,49,70,54,59,69,90,52,39,71,77,70,50,68,71,80,80,80,78,84,71,91,76,92,77,90,82,88,85,88,86,86,89,82,91,81,84,88,82,85,81,82,83,82,84,82,84,81,84,80,78,84,80,86,79,87,79,84,81,81,85,81,86,79,89,81,88,80,84,92,80,88,83,86,90,85,82,91,83,88,83,88,82,80,91,76,88,74,89,75,83,82,83,77,90,85,78,81,69,70,65,66,64,56,69,77,73,113

pLDDT: mean 73.13, std 23.43, range [23.3, 97.81]

Sequence (569 aa):
MDKKYLIILLLVLINNINIIYSQRLSINVDYNINKDYIDSQCGINSEPHCTSLEDAGKRAILESELNNTIPIYIYIHSDINGSMVASVGNLYSICNVVVVSSTNTSVQFTVDGSNTNQSFLSIEEPNDVQQTPICVNQRKIYIQSLRFINWNQTLFKININQETQMQPIDQSKSIALSIARVNISYSSSILWVYPKNPNQIYNYNSISITASATAKNLYSSNLMTPNSVYETLPPFYLVGCSLVDQVNLENSNISLTPYIYFEGGSYKGSSSITNNTFSCNPFIFMYKNIFLSGPLSFKNNEIMTFIYFLEHQTNVSPLLTLFANISVPAICNKNQFLNNKYHDSFNVYSKGNSSFDSHVLDLGTSDKKPINYFYVEDGHLDFTFPIFSKPSEAFKNLFKVANSSIGVYNVDLSVYEFPIVGSNSSVFLDMNYVNDYTIFKNETFCNCTDCLYYGDESSGIFKIDTTFRHSLCNPEPSNSSSNDNSSSSSSSTPSTTSPAITSSTTTTSTIVPTTTSTTTTSTTTSTVIPTETPSISGDGAIPMSASTIKRKTSIVVFSILMVILYVFI

Organism: NCBI:txid79012

Mean predicted aligned error: 15.55 Å

Nearest PDB structures (foldseek):
  7kob-assembly1_A  TM=1.685E-01  e=8.518E-03  Escherichia coli CFT073
  3jur-assembly1_C  TM=1.893E-01  e=3.459E-02  Thermotoga maritima
  4kh3-assembly1_A  TM=1.656E-01  e=1.123E+00  Escherichia coli CFT073